Protein AF-A0A7X5Y848-F1 (afdb_monomer_lite)

pLDDT: mean 82.8, std 18.91, range [25.3, 98.88]

Foldseek 3Di:
DDDDDDDPDDDDDDDVVVVVVVVVVVVVVVVVVLVVVLVVLQVVLVVCVVVVDLAALDDPVVLVVVLVVVCVVDDPDHSVRSNQVVLASSLVSSCVSPNAAEEEEEDPVCVVVRQVVCCSRNPPHHYYYDDDVVVLLVCVVSSRYHYHYQLVPQDPVNVVSLVVVVVVNDPDPDDPPSDPRPDPDDLPQVPPPAALCPQVPFAFPQAADAPDVVQLVVLLLVLLPDAFQADPVLLVVLLVVLLCLLVVQAFEDEEEAQADDLPDDLVQLVLRVVLQVVLQVLLCVLQVHHYQAEYLDLARFFAGDPDQWDDDDPQIEGDCGGQLFFAPDSDNRRRRGDSVSLVSSNVSSNVSSVSCPPPRYWYEYECNHSSSQSSQWDDDSSAIARSSTSEYEHDPVGLDLRHSSLSNQQRHQGAYEYEDEQVDAQVSLVSSCCSRPVPLRRSRYEYEYAYWLVCLLPGVLRNLLSVVVVVRSYHYEYELFNNAWDDDLNQIEGALVRSLSSLLSSLVSCLVSVGRHRYYHFREGQDPDPRYDNDDDPVVNPGDDPDPGHRHHYSVSSSVSSVSNSVSNVPRD

InterPro domains:
  IPR002480 DAHP synthetase, class II [PF01474] (194-350)
  IPR002480 DAHP synthetase, class II [PF01474] (359-561)
  IPR002480 DAHP synthetase, class II [PTHR21337] (359-567)
  IPR002701 Chorismate mutase II, prokaryotic-type [PF01817] (19-97)
  IPR002701 Chorismate mutase II, prokaryotic-type [PS51168] (10-101)
  IPR002701 Chorismate mutase II, prokaryotic-type [SM00830] (20-100)
  IPR013785 Aldolase-type TIM barrel [G3DSA:3.20.20.70] (228-570)
  IPR036263 Chorismate mutase type II superfamily [SSF48600] (16-99)
  IPR036979 Chorismate mutase domain superfamily [G3DSA:1.20.59.10] (10-103)

Secondary structure (DSSP, 8-state):
---------PPPPPPHHHHHHHHHHHHHHHHHHHHHHHHHHHHHHHHHHHTT----S--HHHHHHHHHHHHTT-SSS-HHHHHHHHHHHHHHHHHHHS--EEEEES-GGGHHHHHHHHHHHTTTS-EEE-S-HHHHHHHHHTTSEEEEE-GGG--HHHHHHHHHHHHHH-S----TTS---S------STTTT--TTGGGGS---S----S-HHHHHHHHHHHHHSPPSS-HHHHHHHHHHHHHHHTTSSEEEEEE-SS--TT--HHHHHHHHHHHHHHHHHHHHHHSS-EEEEEE-SS------SSSEESSGGG-EEPP--TTTS-SSSSHHHHS--TTHHHHHHHHHHHHHHHTTT-S-EEEEE---HHHHHHTEEEETTEEEE-S-SEEEE-TTT--TTSHHHHHHTTB-S-EEEEE-TT--HHHHHHHHHHH-TT--TTSEEEEE---TTTHHHHHHHHHHHHHHHT--EEEEE-TTGGGEEEETTEEEEEHHHHHHHHHHHHHHHHHHT--EEEEEEEB-SS---SEESS--GGGTTS----SSSPPB-HHHHHHHHHHHHHHHH---

Radius of gyration: 28.38 Å; chains: 1; bounding box: 93×56×90 Å

Organism: NCBI:txid298708

Sequence (573 aa):
MNPKSQNIISPIPPVLDVLRKDIDWIDDQILDLLEQRYAVVKKVAWAKHRDAEQVLAVRPAREAAILERLSARAIHVPEADVAHIWRSILSLSAHHQRAYRVLVSGPATARAALLSLASARYSGVPVEWLDDQGKALEAAERGEAVLLVAADQASDGLRQGLELIAQHATGCVEHPWALELGRLGSDDHARDGWSPGSWQGKVHQQLPAYPEPRLAREAVQHLADSSGIVPLEEVAGLQALVADAQGGRAVVLQAGDCAERMDAAAQDVHAMVALVDRLGADLEERLGLPAIRIGRLGGQYAKPRSQAAEGEGTARMPAYRGDAVNSRSACPHGRTPDPSRLLTARDQSERVRGWLAGRSIHTSHEALLLDYEAALTRTSKGRSWATSAHSLWLGERTRDVAGAHVEYLRGIANPIGIKCGPTLEAEQLTALLDRLDPDATPGRITLVSRLGAGQVEQRLPSLMAAVRASGRPVLWVCDPMHGNNRSANGTKLRLVPEIIAETEAFVRIAHRSGVVAGGLHLEVTPQPVLECVERLDEATADRPFESLCDPRLNAEQALRVVAAYAAAVECRP

Structure (mmCIF, N/CA/C/O backbone):
data_AF-A0A7X5Y848-F1
#
_entry.id   AF-A0A7X5Y848-F1
#
loop_
_atom_site.group_PDB
_atom_site.id
_atom_site.type_symbol
_atom_site.label_atom_id
_atom_site.label_alt_id
_atom_site.label_comp_id
_atom_site.label_asym_id
_atom_site.label_entity_id
_atom_site.label_seq_id
_atom_site.pdbx_PDB_ins_code
_atom_site.Cartn_x
_atom_site.Cartn_y
_atom_site.Cartn_z
_atom_site.occupancy
_atom_site.B_iso_or_equiv
_atom_site.auth_seq_id
_atom_site.auth_comp_id
_atom_site.auth_asym_id
_atom_site.auth_atom_id
_atom_site.pdbx_PDB_model_num
ATOM 1 N N . MET A 1 1 ? 66.075 -3.151 2.646 1.00 39.25 1 MET A N 1
ATOM 2 C CA . MET A 1 1 ? 65.923 -4.321 3.545 1.00 39.25 1 MET A CA 1
ATOM 3 C C . MET A 1 1 ? 65.882 -3.748 4.954 1.00 39.25 1 MET A C 1
ATOM 5 O O . MET A 1 1 ? 66.869 -3.157 5.345 1.00 39.25 1 MET A O 1
ATOM 9 N N . ASN A 1 2 ? 64.759 -3.652 5.663 1.00 41.03 2 ASN A N 1
ATOM 10 C CA . ASN A 1 2 ? 63.870 -4.714 6.139 1.00 41.03 2 ASN A CA 1
ATOM 11 C C . ASN A 1 2 ? 62.528 -4.076 6.587 1.00 41.03 2 ASN A C 1
ATOM 13 O O . ASN A 1 2 ? 62.576 -3.032 7.237 1.00 41.03 2 ASN A O 1
ATOM 17 N N . PRO A 1 3 ? 61.360 -4.662 6.260 1.00 42.69 3 PRO A N 1
ATOM 18 C CA . PRO A 1 3 ? 60.390 -4.889 7.334 1.00 42.69 3 PRO A CA 1
ATOM 19 C C . PRO A 1 3 ? 59.600 -6.197 7.146 1.00 42.69 3 PRO A C 1
ATOM 21 O O . PRO A 1 3 ? 58.837 -6.360 6.197 1.00 42.69 3 PRO A O 1
ATOM 24 N N . LYS A 1 4 ? 59.745 -7.121 8.092 1.00 42.62 4 LYS A N 1
ATOM 25 C CA . LYS A 1 4 ? 58.813 -8.216 8.412 1.00 42.62 4 LYS A CA 1
ATOM 26 C C . LYS A 1 4 ? 58.949 -8.400 9.929 1.00 42.62 4 LYS A C 1
ATOM 28 O O . LYS A 1 4 ? 60.067 -8.355 10.422 1.00 42.62 4 LYS A O 1
ATOM 33 N N . SER A 1 5 ? 57.928 -8.543 10.760 1.00 39.66 5 SER A N 1
ATOM 34 C CA . SER A 1 5 ? 56.546 -8.972 10.566 1.00 39.66 5 SER A CA 1
ATOM 35 C C . SER A 1 5 ? 55.840 -8.758 11.911 1.00 39.66 5 SER A C 1
ATOM 37 O O . SER A 1 5 ? 56.253 -9.355 12.904 1.00 39.66 5 SER A O 1
ATOM 39 N N . GLN A 1 6 ? 54.798 -7.930 11.963 1.00 41.97 6 GLN A N 1
ATOM 40 C CA . GLN A 1 6 ? 53.841 -7.946 13.071 1.00 41.97 6 GLN A CA 1
ATOM 41 C C . GLN A 1 6 ? 52.682 -8.856 12.661 1.00 41.97 6 GLN A C 1
ATOM 43 O O . GLN A 1 6 ? 51.926 -8.536 11.747 1.00 41.97 6 GLN A O 1
ATOM 48 N N . ASN A 1 7 ? 52.586 -10.015 13.313 1.00 39.19 7 ASN A N 1
ATOM 49 C CA . ASN A 1 7 ? 51.406 -10.870 13.264 1.00 39.19 7 ASN A CA 1
ATOM 50 C C . ASN A 1 7 ? 50.265 -10.155 13.992 1.00 39.19 7 ASN A C 1
ATOM 52 O O . ASN A 1 7 ? 50.216 -10.152 15.220 1.00 39.19 7 ASN A O 1
ATOM 56 N N . ILE A 1 8 ? 49.347 -9.565 13.232 1.00 43.41 8 ILE A N 1
ATOM 57 C CA . ILE A 1 8 ? 48.015 -9.224 13.724 1.00 43.41 8 ILE A CA 1
ATOM 58 C C . ILE A 1 8 ? 47.176 -10.488 13.547 1.00 43.41 8 ILE A C 1
ATOM 60 O O . ILE A 1 8 ? 46.769 -10.829 12.437 1.00 43.41 8 ILE A O 1
ATOM 64 N N . ILE A 1 9 ? 46.977 -11.225 14.638 1.00 42.38 9 ILE A N 1
ATOM 65 C CA . ILE A 1 9 ? 46.001 -12.312 14.690 1.00 42.38 9 ILE A CA 1
ATOM 66 C C . ILE A 1 9 ? 44.617 -11.657 14.613 1.00 42.38 9 ILE A C 1
ATOM 68 O O . ILE A 1 9 ? 44.206 -10.938 15.520 1.00 42.38 9 ILE A O 1
ATOM 72 N N . SER A 1 10 ? 43.933 -11.867 13.491 1.00 40.50 10 SER A N 1
ATOM 73 C CA . SER A 1 10 ? 42.512 -11.554 13.313 1.00 40.50 10 SER A CA 1
ATOM 74 C C . SER A 1 10 ? 41.675 -12.461 14.236 1.00 40.50 10 SER A C 1
ATOM 76 O O . SER A 1 10 ? 42.039 -13.632 14.384 1.00 40.50 10 SER A O 1
ATOM 78 N N . PRO A 1 11 ? 40.592 -11.984 14.881 1.00 56.72 11 PRO A N 1
ATOM 79 C CA . PRO A 1 11 ? 39.788 -12.833 15.748 1.00 56.72 11 PRO A CA 1
ATOM 80 C C . PRO A 1 11 ? 39.041 -13.855 14.887 1.00 56.72 11 PRO A C 1
ATOM 82 O O . PRO A 1 11 ? 38.298 -13.503 13.973 1.00 56.72 11 PRO A O 1
ATOM 85 N N . ILE A 1 12 ? 39.263 -15.135 15.174 1.00 56.28 12 ILE A N 1
ATOM 86 C CA . ILE A 1 12 ? 38.477 -16.236 14.618 1.00 56.28 12 ILE A CA 1
ATOM 87 C C . ILE A 1 12 ? 37.012 -15.990 15.034 1.00 56.28 12 ILE A C 1
ATOM 89 O O . ILE A 1 12 ? 36.770 -15.822 16.232 1.00 56.28 12 ILE A O 1
ATOM 93 N N . PRO A 1 13 ? 36.038 -15.929 14.105 1.00 55.66 13 PRO A N 1
ATOM 94 C CA . PRO A 1 13 ? 34.630 -15.813 14.477 1.00 55.66 13 PRO A CA 1
ATOM 95 C C . PRO A 1 13 ? 34.239 -17.017 15.347 1.00 55.66 13 PRO A C 1
ATOM 97 O O . PRO A 1 13 ? 34.694 -18.130 15.062 1.00 55.66 13 PRO A O 1
ATOM 100 N N . PRO A 1 14 ? 33.444 -16.831 16.417 1.00 59.22 14 PRO A N 1
ATOM 101 C CA . PRO A 1 14 ? 33.133 -17.918 17.330 1.00 59.22 14 PRO A CA 1
ATOM 102 C C . PRO A 1 14 ? 32.442 -19.040 16.554 1.00 59.22 14 PRO A C 1
ATOM 104 O O . PRO A 1 14 ? 31.469 -18.823 15.832 1.00 59.22 14 PRO A O 1
ATOM 107 N N . VAL A 1 15 ? 32.986 -20.249 16.682 1.00 75.75 15 VAL A N 1
ATOM 108 C CA . VAL A 1 15 ? 32.351 -21.471 16.185 1.00 75.75 15 VAL A CA 1
ATOM 109 C C . VAL A 1 15 ? 30.963 -21.540 16.820 1.00 75.75 15 VAL A C 1
ATOM 111 O O . VAL A 1 15 ? 30.836 -21.274 18.011 1.00 75.75 15 VAL A O 1
ATOM 114 N N . LEU A 1 16 ? 29.929 -21.875 16.045 1.00 72.56 16 LEU A N 1
ATOM 115 C CA . LEU A 1 16 ? 28.522 -21.922 16.475 1.00 72.56 16 LEU A CA 1
ATOM 116 C C . LEU A 1 16 ? 28.311 -22.596 17.848 1.00 72.56 16 LEU A C 1
ATOM 118 O O . LEU A 1 16 ? 27.456 -22.180 18.624 1.00 72.56 16 LEU A O 1
ATOM 122 N N . ASP A 1 17 ? 29.122 -23.603 18.166 1.00 76.00 17 ASP A N 1
ATOM 123 C CA . ASP A 1 17 ? 29.077 -24.329 19.437 1.00 76.00 17 ASP A CA 1
ATOM 124 C C . ASP A 1 17 ? 29.508 -23.494 20.654 1.00 76.00 17 ASP A C 1
ATOM 126 O O . ASP A 1 17 ? 29.076 -23.775 21.767 1.00 76.00 17 ASP A O 1
ATOM 130 N N . VAL A 1 18 ? 30.338 -22.463 20.470 1.00 78.62 18 VAL A N 1
ATOM 131 C CA . VAL A 1 18 ? 30.698 -21.502 21.526 1.00 78.62 18 VAL A CA 1
ATOM 132 C C . VAL A 1 18 ? 29.504 -20.607 21.841 1.00 78.62 18 VAL A C 1
ATOM 134 O O . VAL A 1 18 ? 29.126 -20.496 22.998 1.00 78.62 18 VAL A O 1
ATOM 137 N N . LEU A 1 19 ? 28.844 -20.063 20.814 1.00 81.44 19 LEU A N 1
ATOM 138 C CA . LEU A 1 19 ? 27.656 -19.222 20.998 1.00 81.44 19 LEU A CA 1
ATOM 139 C C . LEU A 1 19 ? 26.497 -19.990 21.645 1.00 81.44 19 LEU A C 1
ATOM 141 O O . LEU A 1 19 ? 25.755 -19.428 22.440 1.00 81.44 19 LEU A O 1
ATOM 145 N N . ARG A 1 20 ? 26.350 -21.284 21.336 1.00 84.50 20 ARG A N 1
ATOM 146 C CA . ARG A 1 20 ? 25.363 -22.147 22.002 1.00 84.50 20 ARG A CA 1
ATOM 147 C C . ARG A 1 20 ? 25.664 -22.330 23.487 1.00 84.50 20 ARG A C 1
ATOM 149 O O . ARG A 1 20 ? 24.756 -22.199 24.290 1.00 84.50 20 ARG A O 1
ATOM 156 N N . LYS A 1 21 ? 26.930 -22.545 23.851 1.00 84.94 21 LYS A N 1
ATOM 157 C CA . LYS A 1 21 ? 27.337 -22.612 25.264 1.00 84.94 21 LYS A CA 1
ATOM 158 C C . LYS A 1 21 ? 27.128 -21.287 25.994 1.00 84.94 21 LYS A C 1
ATOM 160 O O . LYS A 1 21 ? 26.798 -21.300 27.174 1.00 84.94 21 LYS A O 1
ATOM 165 N N . ASP A 1 22 ? 27.308 -20.163 25.304 1.00 85.62 22 ASP A N 1
ATOM 166 C CA . ASP A 1 22 ? 27.008 -18.848 25.871 1.00 85.62 22 ASP A CA 1
ATOM 167 C C . ASP A 1 22 ? 25.499 -18.685 26.130 1.00 85.62 22 ASP A C 1
ATOM 169 O O . ASP A 1 22 ? 25.125 -18.134 27.162 1.00 85.62 22 ASP A O 1
ATOM 173 N N . ILE A 1 23 ? 24.634 -19.202 25.244 1.00 87.94 23 ILE A N 1
ATOM 174 C CA . ILE A 1 23 ? 23.177 -19.258 25.472 1.00 87.94 23 ILE A CA 1
ATOM 175 C C . ILE A 1 23 ? 22.856 -20.142 26.677 1.00 87.94 23 ILE A C 1
ATOM 177 O O . ILE A 1 23 ? 22.166 -19.673 27.574 1.00 87.94 23 ILE A O 1
ATOM 181 N N . ASP A 1 24 ? 23.409 -21.357 26.746 1.00 87.88 24 ASP A N 1
ATOM 182 C CA . ASP A 1 24 ? 23.180 -22.271 27.874 1.00 87.88 24 ASP A CA 1
ATOM 183 C C . ASP A 1 24 ? 23.544 -21.596 29.216 1.00 87.88 24 ASP A C 1
ATOM 185 O O . ASP A 1 24 ? 22.794 -21.654 30.189 1.00 87.88 24 ASP A O 1
ATOM 189 N N . TRP A 1 25 ? 24.666 -20.868 29.258 1.00 92.50 25 TRP A N 1
ATOM 190 C CA . TRP A 1 25 ? 25.095 -20.113 30.441 1.00 92.50 25 TRP A CA 1
ATOM 191 C C . TRP A 1 25 ? 24.187 -18.913 30.778 1.00 92.50 25 TRP A C 1
ATOM 193 O O . TRP A 1 25 ? 24.038 -18.537 31.947 1.00 92.50 25 TRP A O 1
ATOM 203 N N . ILE A 1 26 ? 23.589 -18.266 29.775 1.00 93.00 26 ILE A N 1
ATOM 204 C CA . ILE A 1 26 ? 22.590 -17.208 29.984 1.00 93.00 26 ILE A CA 1
ATOM 205 C C . ILE A 1 26 ? 21.285 -17.811 30.515 1.00 93.00 26 ILE A C 1
ATOM 207 O O . ILE A 1 26 ? 20.687 -17.235 31.425 1.00 93.00 26 ILE A O 1
ATOM 211 N N . ASP A 1 27 ? 20.870 -18.968 30.006 1.00 90.25 27 ASP A N 1
ATOM 212 C CA . ASP A 1 27 ? 19.665 -19.670 30.450 1.00 90.25 27 ASP A CA 1
ATOM 213 C C . ASP A 1 27 ? 19.769 -20.085 31.925 1.00 90.25 27 ASP A C 1
ATOM 215 O O . ASP A 1 27 ? 18.829 -19.854 32.695 1.00 90.25 27 ASP A O 1
ATOM 219 N N . ASP A 1 28 ? 20.937 -20.572 32.357 1.00 90.94 28 ASP A N 1
ATOM 220 C CA . ASP A 1 28 ? 21.227 -20.844 33.772 1.00 90.94 28 ASP A CA 1
ATOM 221 C C . ASP A 1 28 ? 21.046 -19.584 34.643 1.00 90.94 28 ASP A C 1
ATOM 223 O O . ASP A 1 28 ? 20.401 -19.616 35.694 1.00 90.94 28 ASP A O 1
ATOM 227 N N . GLN A 1 29 ? 21.537 -18.426 34.185 1.00 96.12 29 GLN A N 1
ATOM 228 C CA . GLN A 1 29 ? 21.364 -17.162 34.912 1.00 96.12 29 GLN A CA 1
ATOM 229 C C . GLN A 1 29 ? 19.918 -16.664 34.924 1.00 96.12 29 GLN A C 1
ATOM 231 O O . GLN A 1 29 ? 19.477 -16.068 35.911 1.00 96.12 29 GLN A O 1
ATOM 236 N N . ILE A 1 30 ? 19.167 -16.874 33.841 1.00 94.19 30 ILE A N 1
ATOM 237 C CA . ILE A 1 30 ? 17.738 -16.555 33.799 1.00 94.19 30 ILE A CA 1
ATOM 238 C C . ILE A 1 30 ? 17.008 -17.385 34.857 1.00 94.19 30 ILE A C 1
ATOM 240 O O . ILE A 1 30 ? 16.199 -16.829 35.607 1.00 94.19 30 ILE A O 1
ATOM 244 N N . LEU A 1 31 ? 17.320 -18.679 34.966 1.00 92.62 31 LEU A N 1
ATOM 245 C CA . LEU A 1 31 ? 16.748 -19.552 35.986 1.00 92.62 31 LEU A CA 1
ATOM 246 C C . LEU A 1 31 ? 17.102 -19.078 37.404 1.00 92.62 31 LEU A C 1
ATOM 248 O O . LEU A 1 31 ? 16.199 -18.930 38.230 1.00 92.62 31 LEU A O 1
ATOM 252 N N . ASP A 1 32 ? 18.364 -18.740 37.672 1.00 91.75 32 ASP A N 1
ATOM 253 C CA . ASP A 1 32 ? 18.796 -18.206 38.971 1.00 91.75 32 ASP A CA 1
ATOM 254 C C . ASP A 1 32 ? 18.056 -16.911 39.349 1.00 91.75 32 ASP A C 1
ATOM 256 O O . ASP A 1 32 ? 17.623 -16.723 40.493 1.00 91.75 32 ASP A O 1
ATOM 260 N N . LEU A 1 33 ? 17.869 -15.999 38.389 1.00 95.38 33 LEU A N 1
ATOM 261 C CA . LEU A 1 33 ? 17.117 -14.759 38.599 1.00 95.38 33 LEU A CA 1
ATOM 262 C C . LEU A 1 33 ? 15.631 -15.029 38.856 1.00 95.38 33 LEU A C 1
ATOM 264 O O . LEU A 1 33 ? 15.012 -14.347 39.682 1.00 95.38 33 LEU A O 1
ATOM 268 N N . LEU A 1 34 ? 15.047 -16.019 38.177 1.00 93.31 34 LEU A N 1
ATOM 269 C CA . LEU A 1 34 ? 13.678 -16.456 38.432 1.00 93.31 34 LEU A CA 1
ATOM 270 C C . LEU A 1 34 ? 13.547 -17.045 39.841 1.00 93.31 34 LEU A C 1
ATOM 272 O O . LEU A 1 34 ? 12.650 -16.621 40.569 1.00 93.31 34 LEU A O 1
ATOM 276 N N . GLU A 1 35 ? 14.456 -17.921 40.269 1.00 92.56 35 GLU A N 1
ATOM 277 C CA . GLU A 1 35 ? 14.499 -18.480 41.628 1.00 92.56 35 GLU A CA 1
ATOM 278 C C . GLU A 1 35 ? 14.579 -17.376 42.694 1.00 92.56 35 GLU A C 1
ATOM 280 O O . GLU A 1 35 ? 13.760 -17.322 43.622 1.00 92.56 35 GLU A O 1
ATOM 285 N N . GLN A 1 36 ? 15.487 -16.407 42.523 1.00 93.75 36 GLN A N 1
ATOM 286 C CA . GLN A 1 36 ? 15.590 -15.244 43.414 1.00 93.75 36 GLN A CA 1
ATOM 287 C C . GLN A 1 36 ? 14.284 -14.446 43.464 1.00 93.75 36 GLN A C 1
ATOM 289 O O . GLN A 1 36 ? 13.806 -14.059 44.539 1.00 93.75 36 GLN A O 1
ATOM 294 N N . ARG A 1 37 ? 13.665 -14.217 42.303 1.00 93.94 37 ARG A N 1
ATOM 295 C CA . ARG A 1 37 ? 12.383 -13.522 42.211 1.00 93.94 37 ARG A CA 1
ATOM 296 C C . ARG A 1 37 ? 11.287 -14.304 42.939 1.00 93.94 37 ARG A C 1
ATOM 298 O O . ARG A 1 37 ? 10.528 -13.700 43.698 1.00 93.94 37 ARG A O 1
ATOM 305 N N . TYR A 1 38 ? 11.211 -15.623 42.770 1.00 90.56 38 TYR A N 1
ATOM 306 C CA . TYR A 1 38 ? 10.238 -16.481 43.453 1.00 90.56 38 TYR A CA 1
ATOM 307 C C . TYR A 1 38 ? 10.456 -16.529 44.972 1.00 90.56 38 TYR A C 1
ATOM 309 O O . TYR A 1 38 ? 9.483 -16.541 45.731 1.00 90.56 38 TYR A O 1
ATOM 317 N N . ALA A 1 39 ? 11.699 -16.454 45.451 1.00 88.38 39 ALA A N 1
ATOM 318 C CA . ALA A 1 39 ? 11.987 -16.308 46.877 1.00 88.38 39 ALA A CA 1
ATOM 319 C C . ALA A 1 39 ? 11.405 -15.001 47.455 1.00 88.38 39 ALA A C 1
ATOM 321 O O . ALA A 1 39 ? 10.856 -14.999 48.560 1.00 88.38 39 ALA A O 1
ATOM 322 N N . VAL A 1 40 ? 11.456 -13.893 46.704 1.00 90.56 40 VAL A N 1
ATOM 323 C CA . VAL A 1 40 ? 10.794 -12.630 47.088 1.00 90.56 40 VAL A CA 1
ATOM 324 C C . VAL A 1 40 ? 9.271 -12.762 47.024 1.00 90.56 40 VAL A C 1
ATOM 326 O O . VAL A 1 40 ? 8.581 -12.313 47.937 1.00 90.56 40 VAL A O 1
ATOM 329 N N . VAL A 1 41 ? 8.734 -13.423 45.996 1.00 88.12 41 VAL A N 1
ATOM 330 C CA . VAL A 1 41 ? 7.292 -13.696 45.856 1.00 88.12 41 VAL A CA 1
ATOM 331 C C . VAL A 1 41 ? 6.747 -14.463 47.069 1.00 88.12 41 VAL A C 1
ATOM 333 O O . VAL A 1 41 ? 5.703 -14.083 47.596 1.00 88.12 41 VAL A O 1
ATOM 336 N N . LYS A 1 42 ? 7.476 -15.463 47.584 1.00 83.56 42 LYS A N 1
ATOM 337 C CA . LYS A 1 42 ? 7.113 -16.192 48.817 1.00 83.56 42 LYS A CA 1
ATOM 338 C C . LYS A 1 42 ? 7.041 -15.273 50.045 1.00 83.56 42 LYS A C 1
ATOM 340 O O . LYS A 1 42 ? 6.123 -15.396 50.853 1.00 83.56 42 LYS A O 1
ATOM 345 N N . LYS A 1 43 ? 7.961 -14.310 50.172 1.00 85.69 43 LYS A N 1
ATOM 346 C CA . LYS A 1 43 ? 7.929 -13.302 51.252 1.00 85.69 43 LYS A CA 1
ATOM 347 C C . LYS A 1 43 ? 6.725 -12.362 51.120 1.00 85.69 43 LYS A C 1
ATOM 349 O O . LYS A 1 43 ? 6.097 -12.039 52.123 1.00 85.69 43 LYS A O 1
ATOM 354 N N . VAL A 1 44 ? 6.379 -11.958 49.893 1.00 82.81 44 VAL A N 1
ATOM 355 C CA . VAL A 1 44 ? 5.175 -11.152 49.615 1.00 82.81 44 VAL A CA 1
ATOM 356 C C . VAL A 1 44 ? 3.905 -11.919 49.988 1.00 82.81 44 VAL A C 1
ATOM 358 O O . VAL A 1 44 ? 3.014 -11.339 50.601 1.00 82.81 44 VAL A O 1
ATOM 361 N N . ALA A 1 45 ? 3.833 -13.211 49.656 1.00 78.94 45 ALA A N 1
ATOM 362 C CA . ALA A 1 45 ? 2.722 -14.078 50.042 1.00 78.94 45 ALA A CA 1
ATOM 363 C C . ALA A 1 45 ? 2.548 -14.105 51.569 1.00 78.94 45 ALA A C 1
ATOM 365 O O . ALA A 1 45 ? 1.466 -13.821 52.078 1.00 78.94 45 ALA A O 1
ATOM 366 N N . TRP A 1 46 ? 3.640 -14.349 52.302 1.00 78.12 46 TRP A N 1
ATOM 367 C CA . TRP A 1 46 ? 3.642 -14.356 53.767 1.00 78.12 46 TRP A CA 1
ATOM 368 C C . TRP A 1 46 ? 3.163 -13.028 54.374 1.00 78.12 46 TRP A C 1
ATOM 370 O O . TRP A 1 46 ? 2.338 -13.039 55.286 1.00 78.12 46 TRP A O 1
ATOM 380 N N . ALA A 1 47 ? 3.625 -11.888 53.848 1.00 78.06 47 ALA A N 1
ATOM 381 C CA . ALA A 1 47 ? 3.207 -10.567 54.324 1.00 78.06 47 ALA A CA 1
ATOM 382 C C . ALA A 1 47 ? 1.703 -10.322 54.104 1.00 78.06 47 ALA A C 1
ATOM 384 O O . ALA A 1 47 ? 1.000 -9.932 55.031 1.00 78.06 47 ALA A O 1
ATOM 385 N N . LYS A 1 48 ? 1.183 -10.645 52.911 1.00 70.38 48 LYS A N 1
ATOM 386 C CA . LYS A 1 48 ? -0.249 -10.509 52.593 1.00 70.38 48 LYS A CA 1
ATOM 387 C C . LYS A 1 48 ? -1.146 -11.361 53.495 1.00 70.38 48 LYS A C 1
ATOM 389 O O . LYS A 1 48 ? -2.230 -10.924 53.862 1.00 70.38 48 LYS A O 1
ATOM 394 N N . HIS A 1 49 ? -0.709 -12.569 53.857 1.00 69.88 49 HIS A N 1
ATOM 395 C CA . HIS A 1 49 ? -1.466 -13.436 54.765 1.00 69.88 49 HIS A CA 1
ATOM 396 C C . HIS A 1 49 ? -1.529 -12.900 56.199 1.00 69.88 49 HIS A C 1
ATOM 398 O O . HIS A 1 49 ? -2.516 -13.137 56.891 1.00 69.88 49 HIS A O 1
ATOM 404 N N . ARG A 1 50 ? -0.490 -12.191 56.646 1.00 66.19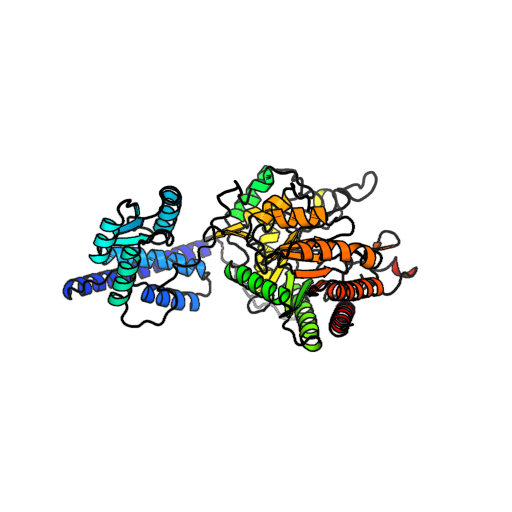 50 ARG A N 1
ATOM 405 C CA . ARG A 1 50 ? -0.389 -11.660 58.008 1.00 66.19 50 ARG A CA 1
ATOM 406 C C . ARG A 1 50 ? -1.303 -10.456 58.248 1.00 66.19 50 ARG A C 1
ATOM 408 O O . ARG A 1 50 ? -1.863 -10.350 59.334 1.00 66.19 50 ARG A O 1
ATOM 415 N N . ASP A 1 51 ? -1.469 -9.592 57.251 1.00 59.97 51 ASP A N 1
ATOM 416 C CA . ASP A 1 51 ? -2.189 -8.319 57.407 1.00 59.97 51 ASP A CA 1
ATOM 417 C C . ASP A 1 51 ? -3.700 -8.421 57.109 1.00 59.97 51 ASP A C 1
ATOM 419 O O . ASP A 1 51 ? -4.402 -7.415 57.134 1.00 59.97 51 ASP A O 1
ATOM 423 N N . ALA A 1 52 ? -4.218 -9.631 56.845 1.00 54.75 52 ALA A N 1
ATOM 424 C CA . ALA A 1 52 ? -5.633 -9.917 56.554 1.00 54.75 52 ALA A CA 1
ATOM 425 C C . ALA A 1 52 ? -6.272 -9.034 55.457 1.00 54.75 52 ALA A C 1
ATOM 427 O O . ALA A 1 52 ? -7.496 -8.953 55.349 1.00 54.75 52 ALA A O 1
ATOM 428 N N . GLU A 1 53 ? -5.459 -8.403 54.606 1.00 53.81 53 GLU A N 1
ATOM 429 C CA . GLU A 1 53 ? -5.932 -7.608 53.480 1.00 53.81 53 GLU A CA 1
ATOM 430 C C . GLU A 1 53 ? -6.645 -8.514 52.459 1.00 53.81 53 GLU A C 1
ATOM 432 O O . GLU A 1 53 ? -6.036 -9.393 51.839 1.00 53.81 53 GLU A O 1
ATOM 437 N N . GLN A 1 54 ? -7.944 -8.279 52.237 1.00 51.53 54 GLN A N 1
ATOM 438 C CA . GLN A 1 54 ? -8.723 -8.863 51.134 1.00 51.53 54 GLN A CA 1
ATOM 439 C C . GLN A 1 54 ? -8.344 -8.213 49.791 1.00 51.53 54 GLN A C 1
ATOM 441 O O . GLN A 1 54 ? -9.175 -7.651 49.087 1.00 51.53 54 GLN A O 1
ATOM 446 N N . VAL A 1 55 ? -7.062 -8.253 49.430 1.00 55.50 55 VAL A N 1
ATOM 447 C CA . VAL A 1 55 ? -6.564 -7.656 48.188 1.00 55.50 55 VAL A CA 1
ATOM 448 C C . VAL A 1 55 ? -6.253 -8.765 47.189 1.00 55.50 55 VAL A C 1
ATOM 450 O O . VAL A 1 55 ? -5.474 -9.679 47.476 1.00 55.50 55 VAL A O 1
ATOM 453 N N . LEU A 1 56 ? -6.851 -8.672 45.997 1.00 55.28 56 LEU A N 1
ATOM 454 C CA . LEU A 1 56 ? -6.585 -9.558 44.861 1.00 55.28 56 LEU A CA 1
ATOM 455 C C . LEU A 1 56 ? -5.070 -9.738 44.640 1.00 55.28 56 LEU A C 1
ATOM 457 O O . LEU A 1 56 ? -4.270 -8.799 44.739 1.00 55.28 56 LEU A O 1
ATOM 461 N N . ALA A 1 57 ? -4.653 -10.970 44.331 1.00 61.44 57 ALA A N 1
ATOM 462 C CA . ALA A 1 57 ? -3.249 -11.275 44.053 1.00 61.44 57 ALA A CA 1
ATOM 463 C C . ALA A 1 57 ? -2.735 -10.524 42.811 1.00 61.44 57 ALA A C 1
ATOM 465 O O . ALA A 1 57 ? -1.571 -10.112 42.772 1.00 61.44 57 ALA A O 1
ATOM 466 N N . VAL A 1 58 ? -3.624 -10.310 41.837 1.00 64.06 58 VAL A N 1
ATOM 467 C CA . VAL A 1 58 ? -3.382 -9.569 40.598 1.00 64.06 58 VAL A CA 1
ATOM 468 C C . VAL A 1 58 ? -3.582 -8.072 40.842 1.00 64.06 58 VAL A C 1
ATOM 470 O O . VAL A 1 58 ? -4.585 -7.654 41.411 1.00 64.06 58 VAL A O 1
ATOM 473 N N . ARG A 1 59 ? -2.623 -7.254 40.395 1.00 70.06 59 ARG A N 1
ATOM 474 C CA . ARG A 1 59 ? -2.683 -5.785 40.469 1.00 70.06 59 ARG A CA 1
ATOM 475 C C . ARG A 1 59 ? -2.450 -5.200 39.071 1.00 70.06 59 ARG A C 1
ATOM 477 O O . ARG A 1 59 ? -1.291 -4.943 38.736 1.00 70.06 59 ARG A O 1
ATOM 484 N N . PRO A 1 60 ? -3.509 -4.991 38.265 1.00 62.50 60 PRO A N 1
ATOM 485 C CA . PRO A 1 60 ? -3.381 -4.615 36.854 1.00 62.50 60 PRO A CA 1
ATOM 486 C C . PRO A 1 60 ? -2.544 -3.351 36.617 1.00 62.50 60 PRO A C 1
ATOM 488 O O . PRO A 1 60 ? -1.655 -3.358 35.774 1.00 62.50 60 PRO A O 1
ATOM 491 N N . ALA A 1 61 ? -2.735 -2.303 37.426 1.00 57.22 61 ALA A N 1
ATOM 492 C CA . ALA A 1 61 ? -1.955 -1.064 37.320 1.00 57.22 61 ALA A CA 1
ATOM 493 C C . ALA A 1 61 ? -0.454 -1.270 37.606 1.00 57.22 61 ALA A C 1
ATOM 495 O O . ALA A 1 61 ? 0.410 -0.680 36.963 1.00 57.22 61 ALA A O 1
ATOM 496 N N . ARG A 1 62 ? -0.120 -2.156 38.552 1.00 70.75 62 ARG A N 1
ATOM 497 C CA . ARG A 1 62 ? 1.278 -2.493 38.854 1.00 70.75 62 ARG A CA 1
ATOM 498 C C . ARG A 1 62 ? 1.899 -3.339 37.748 1.00 70.75 62 ARG A C 1
ATOM 500 O O . ARG A 1 62 ? 3.073 -3.165 37.447 1.00 70.75 62 ARG A O 1
ATOM 507 N N . GLU A 1 63 ? 1.138 -4.269 37.181 1.00 72.88 63 GLU A N 1
ATOM 508 C CA . GLU A 1 63 ? 1.571 -5.059 36.029 1.00 72.88 63 GLU A CA 1
ATOM 509 C C . GLU A 1 63 ? 1.865 -4.156 34.827 1.00 72.88 63 GLU A C 1
ATOM 511 O O . GLU A 1 63 ? 2.960 -4.237 34.280 1.00 72.88 63 GLU A O 1
ATOM 516 N N . ALA A 1 64 ? 0.953 -3.240 34.500 1.00 64.75 64 ALA A N 1
ATOM 517 C CA . ALA A 1 64 ? 1.134 -2.202 33.489 1.00 64.75 64 ALA A CA 1
ATOM 518 C C . ALA A 1 64 ? 2.457 -1.433 33.653 1.00 64.75 64 ALA A C 1
ATOM 520 O O . ALA A 1 64 ? 3.299 -1.461 32.758 1.00 64.75 64 ALA A O 1
ATOM 521 N N . ALA A 1 65 ? 2.683 -0.844 34.831 1.00 71.00 65 ALA A N 1
ATOM 522 C CA . ALA A 1 65 ? 3.897 -0.079 35.118 1.00 71.00 65 ALA A CA 1
ATOM 523 C C . ALA A 1 65 ? 5.181 -0.932 35.057 1.00 71.00 65 ALA A C 1
ATOM 525 O O . ALA A 1 65 ? 6.257 -0.447 34.705 1.00 71.00 65 ALA A O 1
ATOM 526 N N . ILE A 1 66 ? 5.099 -2.220 35.417 1.00 77.88 66 ILE A N 1
ATOM 527 C CA . ILE A 1 66 ? 6.231 -3.146 35.292 1.00 77.88 66 ILE A CA 1
ATOM 528 C C . ILE A 1 66 ? 6.564 -3.381 33.820 1.00 77.88 66 ILE A C 1
ATOM 530 O O . ILE A 1 66 ? 7.746 -3.337 33.483 1.00 77.88 66 ILE A O 1
ATOM 534 N N . LEU A 1 67 ? 5.557 -3.635 32.981 1.00 78.31 67 LEU A N 1
ATOM 535 C CA . LEU A 1 67 ? 5.747 -3.900 31.557 1.00 78.31 67 LEU A CA 1
ATOM 536 C C . LEU A 1 67 ? 6.326 -2.676 30.849 1.00 78.31 67 LEU A C 1
ATOM 538 O O . LEU A 1 67 ? 7.378 -2.802 30.238 1.00 78.31 67 LEU A O 1
ATOM 542 N N . GLU A 1 68 ? 5.741 -1.494 31.042 1.00 73.81 68 GLU A N 1
ATOM 543 C CA . GLU A 1 68 ? 6.238 -0.236 30.467 1.00 73.81 68 GLU A CA 1
ATOM 544 C C . GLU A 1 68 ? 7.718 0.008 30.811 1.00 73.81 68 GLU A C 1
ATOM 546 O O . GLU A 1 68 ? 8.560 0.216 29.936 1.00 73.81 68 GLU A O 1
ATOM 551 N N . ARG A 1 69 ? 8.077 -0.121 32.096 1.00 92.38 69 ARG A N 1
ATOM 552 C CA . ARG A 1 69 ? 9.459 0.057 32.564 1.00 92.38 69 ARG A CA 1
ATOM 553 C C . ARG A 1 69 ? 10.431 -0.963 31.962 1.00 92.38 69 ARG A C 1
ATOM 555 O O . ARG A 1 69 ? 11.611 -0.655 31.803 1.00 92.38 69 ARG A O 1
ATOM 562 N N . LEU A 1 70 ? 9.995 -2.201 31.738 1.00 87.38 70 LEU A N 1
ATOM 563 C CA . LEU A 1 70 ? 10.857 -3.260 31.208 1.00 87.38 70 LEU A CA 1
ATOM 564 C C . LEU A 1 70 ? 11.012 -3.153 29.695 1.00 87.38 70 LEU A C 1
ATOM 566 O O . LEU A 1 70 ? 12.137 -3.279 29.219 1.00 87.38 70 LEU A O 1
ATOM 570 N N . SER A 1 71 ? 9.931 -2.846 28.977 1.00 81.69 71 SER A N 1
ATOM 571 C CA . SER A 1 71 ? 9.955 -2.559 27.543 1.00 81.69 71 SER A CA 1
ATOM 572 C C . SER A 1 71 ? 10.915 -1.414 27.240 1.00 81.69 71 SER A C 1
ATOM 574 O O . SER A 1 71 ? 11.810 -1.569 26.417 1.00 81.69 71 SER A O 1
ATOM 576 N N . ALA A 1 72 ? 10.844 -0.320 28.008 1.00 79.69 72 ALA A N 1
ATOM 577 C CA . ALA A 1 72 ? 11.742 0.827 27.857 1.00 79.69 72 ALA A CA 1
ATOM 578 C C . ALA A 1 72 ? 13.234 0.510 28.104 1.00 79.69 72 ALA A C 1
ATOM 580 O O . ALA A 1 72 ? 14.104 1.292 27.726 1.00 79.69 72 ALA A O 1
ATOM 581 N N . ARG A 1 73 ? 13.554 -0.610 28.770 1.00 87.94 73 ARG A N 1
ATOM 582 C CA . ARG A 1 73 ? 14.934 -1.040 29.062 1.00 87.94 73 ARG A CA 1
ATOM 583 C C . ARG A 1 73 ? 15.449 -2.122 28.117 1.00 87.94 73 ARG A C 1
ATOM 585 O O . ARG A 1 73 ? 16.646 -2.408 28.151 1.00 87.94 73 ARG A O 1
ATOM 592 N N . ALA A 1 74 ? 14.577 -2.773 27.355 1.00 86.69 74 ALA A N 1
ATOM 593 C CA . ALA A 1 74 ? 14.964 -3.869 26.485 1.00 86.69 74 ALA A CA 1
ATOM 594 C C . ALA A 1 74 ? 15.725 -3.335 25.263 1.00 86.69 74 ALA A C 1
ATOM 596 O O . ALA A 1 74 ? 15.295 -2.388 24.617 1.00 86.69 74 ALA A O 1
ATOM 597 N N . ILE A 1 75 ? 16.882 -3.936 24.968 1.00 85.44 75 ILE A N 1
ATOM 598 C CA . ILE A 1 75 ? 17.751 -3.523 23.850 1.00 85.44 75 ILE A CA 1
ATOM 599 C C . ILE A 1 75 ? 17.689 -4.543 22.708 1.00 85.44 75 ILE A C 1
ATOM 601 O O . ILE A 1 75 ? 17.622 -4.171 21.542 1.00 85.44 75 ILE A O 1
ATOM 605 N N . HIS A 1 76 ? 17.707 -5.835 23.047 1.00 83.50 76 HIS A N 1
ATOM 606 C CA . HIS A 1 76 ? 17.761 -6.935 22.076 1.00 83.50 76 HIS A CA 1
ATOM 607 C C . HIS A 1 76 ? 16.485 -7.785 22.035 1.00 83.50 76 HIS A C 1
ATOM 609 O O . HIS A 1 76 ? 16.379 -8.670 21.193 1.00 83.50 76 HIS A O 1
ATOM 615 N N . VAL A 1 77 ? 15.531 -7.533 22.937 1.00 78.56 77 VAL A N 1
ATOM 616 C CA . VAL A 1 77 ? 14.271 -8.282 23.038 1.00 78.56 77 VAL A CA 1
ATOM 617 C C . VAL A 1 77 ? 13.130 -7.372 22.577 1.00 78.56 77 VAL A C 1
ATOM 619 O O . VAL A 1 77 ? 12.996 -6.282 23.139 1.00 78.56 77 VAL A O 1
ATOM 622 N N . PRO A 1 78 ? 12.315 -7.776 21.588 1.00 75.50 78 PRO A N 1
ATOM 623 C CA . PRO A 1 78 ? 11.154 -7.007 21.150 1.00 75.50 78 PRO A CA 1
ATOM 624 C C . PRO A 1 78 ? 10.169 -6.723 22.290 1.00 75.50 78 PRO A C 1
ATOM 626 O O . PRO A 1 78 ? 9.944 -7.563 23.160 1.00 75.50 78 PRO A O 1
ATOM 629 N N . GLU A 1 79 ? 9.519 -5.559 22.264 1.00 66.00 79 GLU A N 1
ATOM 630 C CA . GLU A 1 79 ? 8.557 -5.149 23.297 1.00 66.00 79 GLU A CA 1
ATOM 631 C C . GLU A 1 79 ? 7.401 -6.154 23.479 1.00 66.00 79 GLU A C 1
ATOM 633 O O . GLU A 1 79 ? 6.990 -6.440 24.607 1.00 66.00 79 GLU A O 1
ATOM 638 N N . ALA A 1 80 ? 6.910 -6.751 22.390 1.00 63.53 80 ALA A N 1
ATOM 639 C CA . ALA A 1 80 ? 5.871 -7.778 22.450 1.00 63.53 80 ALA A CA 1
ATOM 640 C C . ALA A 1 80 ? 6.332 -9.037 23.210 1.00 63.53 80 ALA A C 1
ATOM 642 O O . ALA A 1 80 ? 5.565 -9.598 24.000 1.00 63.53 80 ALA A O 1
ATOM 643 N N . ASP A 1 81 ? 7.593 -9.433 23.035 1.00 68.62 81 ASP A N 1
ATOM 644 C CA . ASP A 1 81 ? 8.184 -10.588 23.713 1.00 68.62 81 ASP A CA 1
ATOM 645 C C . ASP A 1 81 ? 8.445 -10.278 25.187 1.00 68.62 81 ASP A C 1
ATOM 647 O O . ASP A 1 81 ? 8.151 -11.104 26.053 1.00 68.62 81 ASP A O 1
ATOM 651 N N . VAL A 1 82 ? 8.877 -9.049 25.504 1.00 75.69 82 VAL A N 1
ATOM 652 C CA . VAL A 1 82 ? 8.933 -8.557 26.890 1.00 75.69 82 VAL A CA 1
ATOM 653 C C . VAL A 1 82 ? 7.548 -8.658 27.533 1.00 75.69 82 VAL A C 1
ATOM 655 O O . VAL A 1 82 ? 7.401 -9.200 28.629 1.00 75.69 82 VAL A O 1
ATOM 658 N N . ALA A 1 83 ? 6.497 -8.216 26.847 1.00 71.00 83 ALA A N 1
ATOM 659 C CA . ALA A 1 83 ? 5.145 -8.316 27.375 1.00 71.00 83 ALA A CA 1
ATOM 660 C C . ALA A 1 83 ? 4.702 -9.775 27.580 1.00 71.00 83 ALA A C 1
ATOM 662 O O . ALA A 1 83 ? 4.108 -10.088 28.612 1.00 71.00 83 ALA A O 1
ATOM 663 N N . HIS A 1 84 ? 4.990 -10.681 26.644 1.00 73.75 84 HIS A N 1
ATOM 664 C CA . HIS A 1 84 ? 4.588 -12.086 26.738 1.00 73.75 84 HIS A CA 1
ATOM 665 C C . HIS A 1 84 ? 5.326 -12.844 27.853 1.00 73.75 84 HIS A C 1
ATOM 667 O O . HIS A 1 84 ? 4.694 -13.466 28.718 1.00 73.75 84 HIS A O 1
ATOM 673 N N . ILE A 1 85 ? 6.658 -12.739 27.880 1.00 83.25 85 ILE A N 1
ATOM 674 C CA . ILE A 1 85 ? 7.519 -13.390 28.874 1.00 83.25 85 ILE A CA 1
ATOM 675 C C . ILE A 1 85 ? 7.150 -12.891 30.274 1.00 83.25 85 ILE A C 1
ATOM 677 O O . ILE A 1 85 ? 6.883 -13.687 31.181 1.00 83.25 85 ILE A O 1
ATOM 681 N N . TRP A 1 86 ? 7.049 -11.570 30.462 1.00 89.31 86 TRP A N 1
ATOM 682 C CA . TRP A 1 86 ? 6.767 -11.025 31.787 1.00 89.31 86 TRP A CA 1
ATOM 683 C C . TRP A 1 86 ? 5.320 -11.216 32.228 1.00 89.31 86 TRP A C 1
ATOM 685 O O . TRP A 1 86 ? 5.112 -11.412 33.424 1.00 89.31 86 TRP A O 1
ATOM 695 N N . ARG A 1 87 ? 4.327 -11.254 31.329 1.00 81.50 87 ARG A N 1
ATOM 696 C CA . ARG A 1 87 ? 2.949 -11.635 31.702 1.00 81.50 87 ARG A CA 1
ATOM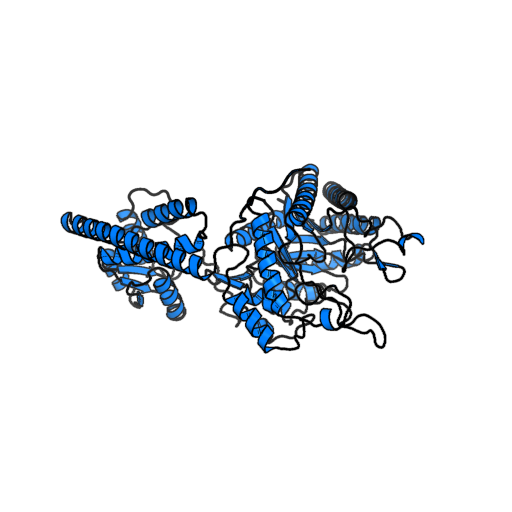 697 C C . ARG A 1 87 ? 2.877 -13.060 32.232 1.00 81.50 87 ARG A C 1
ATOM 699 O O . ARG A 1 87 ? 2.196 -13.286 33.232 1.00 81.50 87 ARG A O 1
ATOM 706 N N . SER A 1 88 ? 3.611 -13.993 31.631 1.00 84.31 88 SER A N 1
ATOM 707 C CA . SER A 1 88 ? 3.685 -15.378 32.112 1.00 84.31 88 SER A CA 1
ATOM 708 C C . SER A 1 88 ? 4.327 -15.447 33.500 1.00 84.31 88 SER A C 1
ATOM 710 O O . SER A 1 88 ? 3.744 -16.001 34.434 1.00 84.31 88 SER A O 1
ATOM 712 N N . ILE A 1 89 ? 5.472 -14.777 33.688 1.00 89.56 89 ILE A N 1
ATOM 713 C CA . ILE A 1 89 ? 6.151 -14.703 34.990 1.00 89.56 89 ILE A CA 1
ATOM 714 C C . ILE A 1 89 ? 5.242 -14.058 36.047 1.00 89.56 89 ILE A C 1
ATOM 716 O O . ILE A 1 89 ? 5.126 -14.567 37.163 1.00 89.56 89 ILE A O 1
ATOM 720 N N . LEU A 1 90 ? 4.598 -12.930 35.730 1.00 85.56 90 LEU A N 1
ATOM 721 C CA . LEU A 1 90 ? 3.731 -12.193 36.652 1.00 85.56 90 LEU A CA 1
ATOM 722 C C . LEU A 1 90 ? 2.490 -13.004 37.035 1.00 85.56 90 LEU A C 1
ATOM 724 O O . LEU A 1 90 ? 2.175 -13.065 38.224 1.00 85.56 90 LEU A O 1
ATOM 728 N N . SER A 1 91 ? 1.848 -13.667 36.071 1.00 80.94 91 SER A N 1
ATOM 729 C CA . SER A 1 91 ? 0.646 -14.481 36.295 1.00 80.94 91 SER A CA 1
ATOM 730 C C . SER A 1 91 ? 0.935 -15.674 37.203 1.00 80.94 91 SER A C 1
ATOM 732 O O . SER A 1 91 ? 0.273 -15.830 38.233 1.00 80.94 91 SER A O 1
ATOM 734 N N . LEU A 1 92 ? 1.986 -16.444 36.899 1.00 84.88 92 LEU A N 1
ATOM 735 C CA . LEU A 1 92 ? 2.426 -17.577 37.721 1.00 84.88 92 LEU A CA 1
ATOM 736 C C . LEU A 1 92 ? 2.846 -17.137 39.128 1.00 84.88 92 LEU A C 1
ATOM 738 O O . LEU A 1 92 ? 2.527 -17.793 40.120 1.00 84.88 92 LEU A O 1
ATOM 742 N N . SER A 1 93 ? 3.505 -15.984 39.237 1.00 88.06 93 SER A N 1
ATOM 743 C CA . SER A 1 93 ? 3.933 -15.435 40.526 1.00 88.06 93 SER A CA 1
ATOM 744 C C . SER A 1 93 ? 2.781 -14.927 41.375 1.00 88.06 93 SER A C 1
ATOM 746 O O . SER A 1 93 ? 2.835 -15.033 42.597 1.00 88.06 93 SER A O 1
ATOM 748 N N . ALA A 1 94 ? 1.755 -14.339 40.759 1.00 79.94 94 ALA A N 1
ATOM 749 C CA . ALA A 1 94 ? 0.531 -13.975 41.459 1.00 79.94 94 ALA A CA 1
ATOM 750 C C . ALA A 1 94 ? -0.179 -15.239 41.962 1.00 79.94 94 ALA A C 1
ATOM 752 O O . ALA A 1 94 ? -0.604 -15.275 43.114 1.00 79.94 94 ALA A O 1
ATOM 753 N N . HIS A 1 95 ? -0.211 -16.297 41.146 1.00 80.25 95 HIS A N 1
ATOM 754 C CA . HIS A 1 95 ? -0.830 -17.572 41.507 1.00 80.25 95 HIS A CA 1
ATOM 755 C C . HIS A 1 95 ? -0.090 -18.271 42.659 1.00 80.25 95 HIS A C 1
ATOM 757 O O . HIS A 1 95 ? -0.719 -18.804 43.566 1.00 80.25 95 HIS A O 1
ATOM 763 N N . HIS A 1 96 ? 1.243 -18.180 42.698 1.00 82.44 96 HIS A N 1
ATOM 764 C CA . HIS A 1 96 ? 2.051 -18.682 43.816 1.00 82.44 96 HIS A CA 1
ATOM 765 C C . HIS A 1 96 ? 1.912 -17.854 45.102 1.00 82.44 96 HIS A C 1
ATOM 767 O O . HIS A 1 96 ? 2.193 -18.368 46.182 1.00 82.44 96 HIS A O 1
ATOM 773 N N . GLN A 1 97 ? 1.506 -16.580 45.019 1.00 79.56 97 GLN A N 1
ATOM 774 C CA . GLN A 1 97 ? 1.212 -15.786 46.221 1.00 79.56 97 GLN A CA 1
ATOM 775 C C . GLN A 1 97 ? -0.095 -16.214 46.867 1.00 79.56 97 GLN A C 1
ATOM 777 O O . GLN A 1 97 ? -0.199 -16.228 48.089 1.00 79.56 97 GLN A O 1
ATOM 782 N N . ARG A 1 98 ? -1.095 -16.505 46.038 1.00 73.88 98 ARG A N 1
ATOM 783 C CA . ARG A 1 98 ? -2.402 -17.000 46.447 1.00 73.88 98 ARG A CA 1
ATOM 784 C C . ARG A 1 98 ? -3.037 -17.654 45.234 1.00 73.88 98 ARG A C 1
ATOM 786 O O . ARG A 1 98 ? -3.207 -16.988 44.213 1.00 73.88 98 ARG A O 1
ATOM 793 N N . ALA A 1 99 ? -3.391 -18.929 45.356 1.00 75.94 99 ALA A N 1
ATOM 794 C CA . ALA A 1 99 ? -4.070 -19.633 44.283 1.00 75.94 99 ALA A CA 1
ATOM 795 C C . ALA A 1 99 ? -5.376 -18.903 43.939 1.00 75.94 99 ALA A C 1
ATOM 797 O O . ALA A 1 99 ? -6.165 -18.560 44.820 1.00 75.94 99 ALA A O 1
ATOM 798 N N . TYR A 1 100 ? -5.571 -18.655 42.652 1.00 76.06 100 TYR A N 1
ATOM 799 C CA . TYR A 1 100 ? -6.791 -18.095 42.088 1.00 76.06 100 TYR A CA 1
ATOM 800 C C . TYR A 1 100 ? -7.074 -18.799 40.768 1.00 76.06 100 TYR A C 1
ATOM 802 O O . TYR A 1 100 ? -6.173 -19.387 40.165 1.00 76.06 100 TYR A O 1
ATOM 810 N N . ARG A 1 101 ? -8.323 -18.721 40.327 1.00 77.44 101 ARG A N 1
ATOM 811 C CA . ARG A 1 101 ? -8.766 -19.201 39.016 1.00 77.44 101 ARG A CA 1
ATOM 812 C C . ARG A 1 101 ? -9.257 -18.045 38.162 1.00 77.44 101 ARG A C 1
ATOM 814 O O . ARG A 1 101 ? -9.624 -16.992 38.683 1.00 77.44 101 ARG A O 1
ATOM 821 N N . VAL A 1 102 ? -9.276 -18.247 36.857 1.00 77.56 102 VAL A N 1
ATOM 822 C CA . VAL A 1 102 ? -9.873 -17.316 35.905 1.00 77.56 102 VAL A CA 1
ATOM 823 C C . VAL A 1 102 ? -11.219 -17.884 35.492 1.00 77.56 102 VAL A C 1
ATOM 825 O O . VAL A 1 102 ? -11.286 -18.963 34.911 1.00 77.56 102 VAL A O 1
ATOM 828 N N . LEU A 1 103 ? -12.287 -17.170 35.820 1.00 77.75 103 LEU A N 1
ATOM 829 C CA . LEU A 1 103 ? -13.637 -17.515 35.403 1.00 77.75 103 LEU A CA 1
ATOM 830 C C . LEU A 1 103 ? -13.969 -16.719 34.152 1.00 77.75 103 LEU A C 1
ATOM 832 O O . LEU A 1 103 ? -13.825 -15.501 34.133 1.00 77.75 103 LEU A O 1
ATOM 836 N N . VAL A 1 104 ? -14.406 -17.410 33.112 1.00 72.31 104 VAL A N 1
ATOM 837 C CA . VAL A 1 104 ? -14.784 -16.817 31.834 1.00 72.31 104 VAL A CA 1
ATOM 838 C C . VAL A 1 104 ? -16.279 -17.001 31.640 1.00 72.31 104 VAL A C 1
ATOM 840 O O . VAL A 1 104 ? -16.790 -18.112 31.763 1.00 72.31 104 VAL A O 1
ATOM 843 N N . SER A 1 105 ? -16.971 -15.916 31.322 1.00 68.75 105 SER A N 1
ATOM 844 C CA . SER A 1 105 ? -18.398 -15.916 31.018 1.00 68.75 105 SER A CA 1
ATOM 845 C C . SER A 1 105 ? -18.674 -15.104 29.754 1.00 68.75 105 SER A C 1
ATOM 847 O O . SER A 1 105 ? -18.061 -14.064 29.506 1.00 68.75 105 SER A O 1
ATOM 849 N N . GLY A 1 106 ? -19.598 -15.581 28.929 1.00 66.06 106 GLY A N 1
ATOM 850 C CA . GLY A 1 106 ? -19.966 -14.943 27.670 1.00 66.06 106 GLY A CA 1
ATOM 851 C C . GLY A 1 106 ? -20.941 -15.804 26.864 1.00 66.06 106 GLY A C 1
ATOM 852 O O . GLY A 1 106 ? -21.478 -16.781 27.385 1.00 66.06 106 GLY A O 1
ATOM 853 N N . PRO A 1 107 ? -21.187 -15.484 25.587 1.00 60.31 107 PRO A N 1
ATOM 854 C CA . PRO A 1 107 ? -22.022 -16.318 24.732 1.00 60.31 107 PRO A CA 1
ATOM 855 C C . PRO A 1 107 ? -21.340 -17.663 24.443 1.00 60.31 107 PRO A C 1
ATOM 857 O O . PRO A 1 107 ? -20.137 -17.724 24.181 1.00 60.31 107 PRO A O 1
ATOM 860 N N . ALA A 1 108 ? -22.116 -18.754 24.437 1.00 69.00 108 ALA A N 1
ATOM 861 C CA . ALA A 1 108 ? -21.602 -20.107 24.190 1.00 69.00 108 ALA A CA 1
ATOM 862 C C . ALA A 1 108 ? -20.842 -20.226 22.853 1.00 69.00 108 ALA A C 1
ATOM 864 O O . ALA A 1 108 ? -19.890 -20.997 22.747 1.00 69.00 108 ALA A O 1
ATOM 865 N N . THR A 1 109 ? -21.215 -19.417 21.857 1.00 56.25 109 THR A N 1
ATOM 866 C CA . THR A 1 109 ? -20.545 -19.310 20.551 1.00 56.25 109 THR A CA 1
ATOM 867 C C . THR A 1 109 ? -19.106 -18.793 20.645 1.00 56.25 109 THR A C 1
ATOM 869 O O . THR A 1 109 ? -18.281 -19.154 19.812 1.00 56.25 109 THR A O 1
ATOM 872 N N . ALA A 1 110 ? -18.776 -18.003 21.670 1.00 53.69 110 ALA A N 1
ATOM 873 C CA . ALA A 1 110 ? -17.443 -17.446 21.901 1.00 53.69 110 ALA A CA 1
ATOM 874 C C . ALA A 1 110 ? -16.623 -18.240 22.935 1.00 53.69 110 ALA A C 1
ATOM 876 O O . ALA A 1 110 ? -15.469 -17.896 23.197 1.00 53.69 110 ALA A O 1
ATOM 877 N N . ARG A 1 111 ? -17.185 -19.314 23.512 1.00 66.56 111 ARG A N 1
ATOM 878 C CA . ARG A 1 111 ? -16.573 -20.085 24.607 1.00 66.56 111 ARG A CA 1
ATOM 879 C C . ARG A 1 111 ? -15.145 -20.524 24.308 1.00 66.56 111 ARG A C 1
ATOM 881 O O . ARG A 1 111 ? -14.254 -20.288 25.117 1.00 66.56 111 ARG A O 1
ATOM 888 N N . ALA A 1 112 ? -14.912 -21.128 23.145 1.00 60.25 112 ALA A N 1
ATOM 889 C CA . ALA A 1 112 ? -13.584 -21.611 22.768 1.00 60.25 112 ALA A CA 1
ATOM 890 C C . ALA A 1 112 ? -12.563 -20.465 22.627 1.00 60.25 112 ALA A C 1
ATOM 892 O O . ALA A 1 112 ? -11.447 -20.569 23.131 1.00 60.25 112 ALA A O 1
ATOM 893 N N . ALA A 1 113 ? -12.960 -19.355 21.999 1.00 50.78 113 ALA A N 1
ATOM 894 C CA . ALA A 1 113 ? -12.090 -18.202 21.777 1.00 50.78 113 ALA A CA 1
ATOM 895 C C . ALA A 1 113 ? -11.743 -17.480 23.087 1.00 50.78 113 ALA A C 1
ATOM 897 O O . ALA A 1 113 ? -10.577 -17.189 23.346 1.00 50.78 113 ALA A O 1
ATOM 898 N N . LEU A 1 114 ? -12.739 -17.240 23.945 1.00 56.41 114 LEU A N 1
ATOM 899 C CA . LEU A 1 114 ? -12.543 -16.564 25.227 1.00 56.41 114 LEU A CA 1
ATOM 900 C C . LEU A 1 114 ? -11.713 -17.409 26.198 1.00 56.41 114 LEU A C 1
ATOM 902 O O . LEU A 1 114 ? -10.829 -16.870 26.860 1.00 56.41 114 LEU A O 1
ATOM 906 N N . LEU A 1 115 ? -11.936 -18.728 26.238 1.00 65.88 115 LEU A N 1
ATOM 907 C CA . LEU A 1 115 ? -11.085 -19.639 27.006 1.00 65.88 115 LEU A CA 1
ATOM 908 C C . LEU A 1 115 ? -9.647 -19.624 26.482 1.00 65.88 115 LEU A C 1
ATOM 910 O O . LEU A 1 115 ? -8.724 -19.490 27.277 1.00 65.88 115 LEU A O 1
ATOM 914 N N . SER A 1 116 ? -9.446 -19.674 25.162 1.00 60.88 116 SER A N 1
ATOM 915 C CA . SER A 1 116 ? -8.106 -19.622 24.566 1.00 60.88 116 SER A CA 1
ATOM 916 C C . SER A 1 116 ? -7.368 -18.319 24.896 1.00 60.88 116 SER A C 1
ATOM 918 O O . SER A 1 116 ? -6.187 -18.350 25.238 1.00 60.88 116 SER A O 1
ATOM 920 N N . LEU A 1 117 ? -8.049 -17.171 24.823 1.00 59.12 117 LEU A N 1
ATOM 921 C CA . LEU A 1 117 ? -7.473 -15.865 25.162 1.00 59.12 117 LEU A CA 1
ATOM 922 C C . LEU A 1 117 ? -7.147 -15.756 26.654 1.00 59.12 117 LEU A C 1
ATOM 924 O O . LEU A 1 117 ? -6.071 -15.280 27.022 1.00 59.12 117 LEU A O 1
ATOM 928 N N . ALA A 1 118 ? -8.052 -16.224 27.512 1.00 62.41 118 ALA A N 1
ATOM 929 C CA . ALA A 1 118 ? -7.843 -16.255 28.951 1.00 62.41 118 ALA A CA 1
ATOM 930 C C . ALA A 1 118 ? -6.657 -17.159 29.323 1.00 62.41 118 ALA A C 1
ATOM 932 O O . ALA A 1 118 ? -5.792 -16.741 30.092 1.00 62.41 118 ALA A O 1
ATOM 933 N N . SER A 1 119 ? -6.551 -18.345 28.718 1.00 71.06 119 SER A N 1
ATOM 934 C CA . SER A 1 119 ? -5.419 -19.256 28.918 1.00 71.06 119 SER A CA 1
ATOM 935 C C . SER A 1 119 ? -4.096 -18.664 28.434 1.00 71.06 119 SER A C 1
ATOM 937 O O . SER A 1 119 ? -3.082 -18.827 29.107 1.00 71.06 119 SER A O 1
ATOM 939 N N . ALA A 1 120 ? -4.092 -17.927 27.320 1.00 60.16 120 ALA A N 1
ATOM 940 C CA . ALA A 1 120 ? -2.894 -17.242 26.837 1.00 60.16 120 ALA A CA 1
ATOM 941 C C . ALA A 1 120 ? -2.466 -16.087 27.765 1.00 60.16 120 ALA A C 1
ATOM 943 O O . ALA A 1 120 ? -1.277 -15.892 28.016 1.00 60.16 120 ALA A O 1
ATOM 944 N N . ARG A 1 121 ? -3.425 -15.318 28.299 1.00 64.50 121 ARG A N 1
ATOM 945 C CA . ARG A 1 121 ? -3.165 -14.159 29.173 1.00 64.50 121 ARG A CA 1
ATOM 946 C C . ARG A 1 121 ? -2.733 -14.548 30.588 1.00 64.50 121 ARG A C 1
ATOM 948 O O . ARG A 1 121 ? -1.903 -13.845 31.170 1.00 64.50 121 ARG A O 1
ATOM 955 N N . TYR A 1 122 ? -3.311 -15.622 31.122 1.00 71.19 122 TYR A N 1
ATOM 956 C CA . TYR A 1 122 ? -3.098 -16.136 32.476 1.00 71.19 122 TYR A CA 1
ATOM 957 C C . TYR A 1 122 ? -2.450 -17.524 32.428 1.00 71.19 122 TYR A C 1
ATOM 959 O O . TYR A 1 122 ? -2.926 -18.475 33.047 1.00 71.19 122 TYR A O 1
ATOM 967 N N . SER A 1 123 ? -1.366 -17.645 31.658 1.00 73.69 123 SER A N 1
ATOM 968 C CA . SER A 1 123 ? -0.659 -18.912 31.459 1.00 73.69 123 SER A CA 1
ATOM 969 C C . SER A 1 123 ? -0.315 -19.595 32.791 1.00 73.69 123 SER A C 1
ATOM 971 O O . SER A 1 123 ? 0.179 -18.960 33.727 1.00 73.69 123 SER A O 1
ATOM 973 N N . GLY A 1 124 ? -0.616 -20.895 32.877 1.00 75.62 124 GLY A N 1
ATOM 974 C CA . GLY A 1 124 ? -0.408 -21.725 34.067 1.00 75.62 124 GLY A CA 1
ATOM 975 C C . GLY A 1 124 ? -1.392 -21.500 35.222 1.00 75.62 124 GLY A C 1
ATOM 976 O O . GLY A 1 124 ? -1.219 -22.098 36.282 1.00 75.62 124 GLY A O 1
ATOM 977 N N . VAL A 1 125 ? -2.425 -20.674 35.035 1.00 80.44 125 VAL A N 1
ATOM 978 C CA . VAL A 1 125 ? -3.536 -20.503 35.982 1.00 80.44 125 VAL A CA 1
ATOM 979 C C . VAL A 1 125 ? -4.755 -21.290 35.481 1.00 80.44 125 VAL A C 1
ATOM 981 O O . VAL A 1 125 ? -5.030 -21.257 34.280 1.00 80.44 125 VAL A O 1
ATOM 984 N N . PRO A 1 126 ? -5.516 -21.982 36.351 1.00 84.06 126 PRO A N 1
ATOM 985 C CA . PRO A 1 126 ? -6.750 -22.648 35.942 1.00 84.06 126 PRO A CA 1
ATOM 986 C C . PRO A 1 126 ? -7.749 -21.659 35.329 1.00 84.06 126 PRO A C 1
ATOM 988 O O . PRO A 1 126 ? -8.106 -20.664 35.964 1.00 84.06 126 PRO A O 1
ATOM 991 N N . VAL A 1 127 ? -8.197 -21.944 34.105 1.00 81.62 127 VAL A N 1
ATOM 992 C CA . VAL A 1 127 ? -9.207 -21.162 33.380 1.00 81.62 127 VAL A CA 1
ATOM 993 C C . VAL A 1 127 ? -10.457 -22.015 33.205 1.00 81.62 127 VAL A C 1
ATOM 995 O O . VAL A 1 127 ? -10.398 -23.100 32.629 1.00 81.62 127 VAL A O 1
ATOM 998 N N . GLU A 1 128 ? -11.590 -21.522 33.690 1.00 85.44 128 GLU A N 1
ATOM 999 C CA . GLU A 1 128 ? -12.863 -22.240 33.709 1.00 85.44 128 GLU A CA 1
ATOM 1000 C C . GLU A 1 128 ? -13.959 -21.391 33.066 1.00 85.44 128 GLU A C 1
ATOM 1002 O O . GLU A 1 128 ? -14.032 -20.180 33.266 1.00 85.44 128 GLU A O 1
ATOM 1007 N N . TRP A 1 129 ? -14.839 -22.035 32.301 1.00 82.69 129 TRP A N 1
ATOM 1008 C CA . TRP A 1 129 ? -16.053 -21.395 31.803 1.00 82.69 129 TRP A CA 1
ATOM 1009 C C . TRP A 1 129 ? -17.163 -21.505 32.843 1.00 82.69 129 TRP A C 1
ATOM 1011 O O . TRP A 1 129 ? -17.386 -22.595 33.375 1.00 82.69 129 TRP A O 1
ATOM 1021 N N . LEU A 1 130 ? -17.887 -20.415 33.086 1.00 79.75 130 LEU A N 1
ATOM 1022 C CA . LEU A 1 130 ? -19.025 -20.397 33.994 1.00 79.75 130 LEU A CA 1
ATOM 1023 C C . LEU A 1 130 ? -20.253 -19.798 33.304 1.00 79.75 130 LEU A C 1
ATOM 1025 O O . LEU A 1 130 ? -20.253 -18.630 32.925 1.00 79.75 130 LEU A O 1
ATOM 1029 N N . ASP A 1 131 ? -21.312 -20.600 33.184 1.00 75.25 131 ASP A N 1
ATOM 1030 C CA . ASP A 1 131 ? -22.575 -20.171 32.567 1.00 75.25 131 ASP A CA 1
ATOM 1031 C C . ASP A 1 131 ? -23.400 -19.252 33.497 1.00 75.25 131 ASP A C 1
ATOM 1033 O O . ASP A 1 131 ? -24.208 -18.448 33.039 1.00 75.25 131 ASP A O 1
ATOM 1037 N N . ASP A 1 132 ? -23.182 -19.347 34.813 1.00 75.62 132 ASP A N 1
ATOM 1038 C CA . ASP A 1 132 ? -23.887 -18.582 35.848 1.00 75.62 132 ASP A CA 1
ATOM 1039 C C . ASP A 1 132 ? -23.080 -17.335 36.246 1.00 75.62 132 ASP A C 1
ATOM 1041 O O . ASP A 1 132 ? -22.182 -17.389 37.089 1.00 75.62 132 ASP A O 1
ATOM 1045 N N . GLN A 1 133 ? -23.398 -16.195 35.626 1.00 67.12 133 GLN A N 1
ATOM 1046 C CA . GLN A 1 133 ? -22.722 -14.914 35.872 1.00 67.12 133 GLN A CA 1
ATOM 1047 C C . GLN A 1 133 ? -22.789 -14.449 37.334 1.00 67.12 133 GLN A C 1
ATOM 1049 O O . GLN A 1 133 ? -21.844 -13.815 37.802 1.00 67.12 133 GLN A O 1
ATOM 1054 N N . GLY A 1 134 ? -23.859 -14.785 38.065 1.00 64.69 134 GLY A N 1
ATOM 1055 C CA . GLY A 1 134 ? -24.021 -14.402 39.470 1.00 64.69 134 GLY A CA 1
ATOM 1056 C C . GLY A 1 134 ? -22.990 -15.092 40.361 1.00 64.69 134 GLY A C 1
ATOM 1057 O O . GLY A 1 134 ? -22.268 -14.435 41.106 1.00 64.69 134 GLY A O 1
ATOM 1058 N N . LYS A 1 135 ? -22.817 -16.407 40.192 1.00 67.12 135 LYS A N 1
ATOM 1059 C CA . LYS A 1 135 ? -21.769 -17.166 40.902 1.00 67.12 135 LYS A CA 1
ATOM 1060 C C . LYS A 1 135 ? -20.356 -16.726 40.528 1.00 67.12 135 LYS A C 1
ATOM 1062 O O . LYS A 1 135 ? -19.446 -16.805 41.355 1.00 67.12 135 LYS A O 1
ATOM 1067 N N . ALA A 1 136 ? -20.166 -16.288 39.285 1.00 63.69 136 ALA A N 1
ATOM 1068 C CA . ALA A 1 136 ? -18.889 -15.780 38.799 1.00 63.69 136 ALA A CA 1
ATOM 1069 C C . ALA A 1 136 ? -18.510 -14.470 39.506 1.00 63.69 136 ALA A C 1
ATOM 1071 O O . ALA A 1 136 ? -17.366 -14.308 39.938 1.00 63.69 136 ALA A O 1
ATOM 1072 N N . LEU A 1 137 ? -19.486 -13.570 39.654 1.00 64.50 137 LEU A N 1
ATOM 1073 C CA . LEU A 1 137 ? -19.326 -12.300 40.352 1.00 64.50 137 LEU A CA 1
ATOM 1074 C C . LEU A 1 137 ? -19.064 -12.520 41.846 1.00 64.50 137 LEU A C 1
ATOM 1076 O O . LEU A 1 137 ? -18.086 -11.995 42.362 1.00 64.50 137 LEU A O 1
ATOM 1080 N N . GLU A 1 138 ? -19.838 -13.381 42.510 1.00 64.06 138 GLU A N 1
ATOM 1081 C CA . GLU A 1 138 ? -19.627 -13.710 43.927 1.00 64.06 138 GLU A CA 1
ATOM 1082 C C . GLU A 1 138 ? -18.215 -14.258 44.212 1.00 64.06 138 GLU A C 1
ATOM 1084 O O . GLU A 1 138 ? -17.594 -13.932 45.224 1.00 64.06 138 GLU A O 1
ATOM 1089 N N . ALA A 1 139 ? -17.681 -15.109 43.327 1.00 64.56 139 ALA A N 1
ATOM 1090 C CA . ALA A 1 139 ? -16.321 -15.632 43.460 1.00 64.56 139 ALA A CA 1
ATOM 1091 C C . ALA A 1 139 ? -15.250 -14.545 43.246 1.00 64.56 139 ALA A C 1
ATOM 1093 O O . ALA A 1 139 ? -14.191 -14.588 43.880 1.00 64.56 139 ALA A O 1
ATOM 1094 N N . ALA A 1 140 ? -15.516 -13.570 42.372 1.00 64.19 140 ALA A N 1
ATOM 1095 C CA . ALA A 1 140 ? -14.643 -12.419 42.165 1.00 64.19 140 ALA A CA 1
ATOM 1096 C C . ALA A 1 140 ? -14.675 -11.452 43.361 1.00 64.19 140 ALA A C 1
ATOM 1098 O O . ALA A 1 140 ? -13.619 -11.020 43.818 1.00 64.19 140 ALA A O 1
ATOM 1099 N N . GLU A 1 141 ? -15.856 -11.189 43.927 1.00 60.91 141 GLU A N 1
ATOM 1100 C CA . GLU A 1 141 ? -16.046 -10.360 45.127 1.00 60.91 141 GLU A CA 1
ATOM 1101 C C . GLU A 1 141 ? -15.351 -10.951 46.360 1.00 60.91 141 GLU A C 1
ATOM 1103 O O . GLU A 1 141 ? -14.755 -10.222 47.150 1.00 60.91 141 GLU A O 1
ATOM 1108 N N . ARG A 1 142 ? -15.335 -12.284 46.497 1.00 61.94 142 ARG A N 1
ATOM 1109 C CA . ARG A 1 142 ? -14.566 -12.983 47.546 1.00 61.94 142 ARG A CA 1
ATOM 1110 C C . ARG A 1 142 ? -13.052 -13.025 47.284 1.00 61.94 142 ARG A C 1
ATOM 1112 O O . ARG A 1 142 ? -12.295 -13.529 48.119 1.00 61.94 142 ARG A O 1
ATOM 1119 N N . GLY A 1 143 ? -12.589 -12.525 46.135 1.00 60.69 143 GLY A N 1
ATOM 1120 C CA . GLY A 1 143 ? -11.182 -12.554 45.730 1.00 60.69 143 GLY A CA 1
ATOM 1121 C C . GLY A 1 143 ? -10.649 -13.961 45.433 1.00 60.69 143 GLY A C 1
ATOM 1122 O O . GLY A 1 143 ? -9.442 -14.195 45.513 1.00 60.69 143 GLY A O 1
ATOM 1123 N N . GLU A 1 144 ? -11.539 -14.909 45.129 1.00 63.75 144 GLU A N 1
ATOM 1124 C CA . GLU A 1 144 ? -11.227 -16.315 44.827 1.00 63.75 144 GLU A CA 1
ATOM 1125 C C . GLU A 1 144 ? -10.989 -16.537 43.324 1.00 63.75 144 GLU A C 1
ATOM 1127 O O . GLU A 1 144 ? -10.380 -17.532 42.917 1.00 63.75 144 GLU A O 1
ATOM 1132 N N . ALA A 1 145 ? -11.460 -15.606 42.491 1.00 69.38 145 ALA A N 1
ATOM 1133 C CA . ALA A 1 145 ? -11.361 -15.676 41.045 1.00 69.38 145 ALA A CA 1
ATOM 1134 C C . ALA A 1 145 ? -11.128 -14.308 40.394 1.00 69.38 145 ALA A C 1
ATOM 1136 O O . ALA A 1 145 ? -11.529 -13.270 40.913 1.00 69.38 145 ALA A O 1
ATOM 1137 N N . VAL A 1 146 ? -10.518 -14.325 39.211 1.00 71.50 146 VAL A N 1
ATOM 1138 C CA . VAL A 1 146 ? -10.566 -13.214 38.257 1.00 71.50 146 VAL A CA 1
ATOM 1139 C C . VAL A 1 146 ? -11.694 -13.509 37.279 1.00 71.50 146 VAL A C 1
ATOM 1141 O O . VAL A 1 146 ? -11.653 -14.534 36.603 1.00 71.50 146 VAL A O 1
ATOM 1144 N N . LEU A 1 147 ? -12.696 -12.636 37.211 1.00 69.50 147 LEU A N 1
ATOM 1145 C CA . LEU A 1 147 ? -13.812 -12.785 36.284 1.00 69.50 147 LEU A CA 1
ATOM 1146 C C . LEU A 1 147 ? -13.536 -12.033 34.976 1.00 69.50 147 LEU A C 1
ATOM 1148 O O . LEU A 1 147 ? -13.274 -10.833 34.983 1.00 69.50 147 LEU A O 1
ATOM 1152 N N . LEU A 1 148 ? -13.634 -12.744 33.857 1.00 65.62 148 LEU A N 1
ATOM 1153 C CA . LEU A 1 148 ? -13.612 -12.210 32.501 1.00 65.62 148 LEU A CA 1
ATOM 1154 C C . LEU A 1 148 ? -15.010 -12.352 31.903 1.00 65.62 148 LEU A C 1
ATOM 1156 O O . LEU A 1 148 ? -15.503 -13.470 31.743 1.00 65.62 148 LEU A O 1
ATOM 1160 N N . VAL A 1 149 ? -15.640 -11.229 31.563 1.00 59.41 149 VAL A N 1
ATOM 1161 C CA . VAL A 1 149 ? -16.960 -11.215 30.919 1.00 59.41 149 VAL A CA 1
ATOM 1162 C C . VAL A 1 149 ? -16.875 -10.503 29.580 1.00 59.41 149 VAL A C 1
ATOM 1164 O O . VAL A 1 149 ? -16.204 -9.477 29.457 1.00 59.41 149 VAL A O 1
ATOM 1167 N N . ALA A 1 150 ? -17.557 -11.049 28.577 1.00 50.25 150 ALA A N 1
ATOM 1168 C CA . ALA A 1 150 ? -17.745 -10.373 27.301 1.00 50.25 150 ALA A CA 1
ATOM 1169 C C . ALA A 1 150 ? -18.536 -9.058 27.493 1.00 50.25 150 ALA A C 1
ATOM 1171 O O . ALA A 1 150 ? -19.587 -9.031 28.138 1.00 50.25 150 ALA A O 1
ATOM 1172 N N . ALA A 1 151 ? -18.003 -7.954 26.959 1.00 46.97 151 ALA A N 1
ATOM 1173 C CA . ALA A 1 151 ? -18.488 -6.581 27.172 1.00 46.97 151 ALA A CA 1
ATOM 1174 C C . ALA A 1 151 ? -19.968 -6.360 26.815 1.00 46.97 151 ALA A C 1
ATOM 1176 O O . ALA A 1 151 ? -20.641 -5.492 27.370 1.00 46.97 151 ALA A O 1
ATOM 1177 N N . ASP A 1 152 ? -20.446 -7.125 25.841 1.00 42.03 152 ASP A N 1
ATOM 1178 C CA . ASP A 1 152 ? -21.730 -7.002 25.164 1.00 42.03 152 ASP A CA 1
ATOM 1179 C C . ASP A 1 152 ? -22.898 -7.641 25.933 1.00 42.03 152 ASP A C 1
ATOM 1181 O O . ASP A 1 152 ? -24.048 -7.449 25.550 1.00 42.03 152 ASP A O 1
ATOM 1185 N N . GLN A 1 153 ? -22.625 -8.363 27.026 1.00 48.03 153 GLN A N 1
ATOM 1186 C CA . GLN A 1 153 ? -23.627 -9.101 27.812 1.00 48.03 153 GLN A CA 1
ATOM 1187 C C . GLN A 1 153 ? -23.598 -8.775 29.314 1.00 48.03 153 GLN A C 1
ATOM 1189 O O . GLN A 1 153 ? -24.172 -9.507 30.121 1.00 48.03 153 GLN A O 1
ATOM 1194 N N . ALA A 1 154 ? -22.936 -7.689 29.721 1.00 44.97 154 ALA A N 1
ATOM 1195 C CA . ALA A 1 154 ? -22.986 -7.249 31.110 1.00 44.97 154 ALA A CA 1
ATOM 1196 C C . ALA A 1 154 ? -24.384 -6.702 31.437 1.00 44.97 154 ALA A C 1
ATOM 1198 O O . ALA A 1 154 ? -24.776 -5.659 30.911 1.00 44.97 154 ALA A O 1
ATOM 1199 N N . SER A 1 155 ? -25.129 -7.397 32.303 1.00 46.50 155 SER A N 1
ATOM 1200 C CA . SER A 1 155 ? -26.373 -6.869 32.873 1.00 46.50 155 SER A CA 1
ATOM 1201 C C . SER A 1 155 ? -26.102 -5.553 33.613 1.00 46.50 155 SER A C 1
ATOM 1203 O O . SER A 1 155 ? -24.991 -5.333 34.101 1.00 46.50 155 SER A O 1
ATOM 1205 N N . ASP A 1 156 ? -27.100 -4.674 33.740 1.00 45.41 156 ASP A N 1
ATOM 1206 C CA . ASP A 1 156 ? -26.925 -3.401 34.463 1.00 45.41 156 ASP A CA 1
ATOM 1207 C C . ASP A 1 156 ? -26.457 -3.618 35.918 1.00 45.41 156 ASP A C 1
ATOM 1209 O O . ASP A 1 156 ? -25.648 -2.847 36.434 1.00 45.41 156 ASP A O 1
ATOM 1213 N N . GLY A 1 157 ? -26.865 -4.731 36.543 1.00 39.25 157 GLY A N 1
ATOM 1214 C CA . GLY A 1 157 ? -26.362 -5.159 37.853 1.00 39.25 157 GLY A CA 1
ATOM 1215 C C . GLY A 1 157 ? -24.892 -5.604 37.845 1.00 39.25 157 GLY A C 1
ATOM 1216 O O . GLY A 1 157 ? -24.166 -5.324 38.795 1.00 39.25 157 GLY A O 1
ATOM 1217 N N . LEU A 1 158 ? -24.415 -6.235 36.765 1.00 42.62 158 LEU A N 1
ATOM 1218 C CA . LEU A 1 158 ? -23.005 -6.605 36.594 1.00 42.62 158 LEU A CA 1
ATOM 1219 C C . LEU A 1 158 ? -22.127 -5.374 36.315 1.00 42.62 158 LEU A C 1
ATOM 1221 O O . LEU A 1 158 ? -21.008 -5.304 36.814 1.00 42.62 158 LEU A O 1
ATOM 1225 N N . ARG A 1 159 ? -22.634 -4.384 35.566 1.00 45.03 159 ARG A N 1
ATOM 1226 C CA . ARG A 1 159 ? -21.950 -3.095 35.356 1.00 45.03 159 ARG A CA 1
ATOM 1227 C C . ARG A 1 159 ? -21.774 -2.338 36.672 1.00 45.03 159 ARG A C 1
ATOM 1229 O O . ARG A 1 159 ? -20.656 -1.938 36.976 1.00 45.03 159 ARG A O 1
ATOM 1236 N N . GLN A 1 160 ? -22.827 -2.247 37.488 1.00 41.28 160 GLN A N 1
ATOM 1237 C CA . GLN A 1 160 ? -22.739 -1.657 38.830 1.00 41.28 160 GLN A CA 1
ATOM 1238 C C . GLN A 1 160 ? -21.808 -2.439 39.766 1.00 41.28 160 GLN A C 1
ATOM 1240 O O . GLN A 1 160 ? -21.054 -1.824 40.515 1.00 41.28 160 GLN A O 1
ATOM 1245 N N . GLY A 1 161 ? -21.807 -3.776 39.707 1.00 35.69 161 GLY A N 1
ATOM 1246 C CA . GLY A 1 161 ? -20.877 -4.612 40.475 1.00 35.69 161 GLY A CA 1
ATOM 1247 C C . GLY A 1 161 ? -19.410 -4.399 40.078 1.00 35.69 161 GLY A C 1
ATOM 1248 O O . GLY A 1 161 ? -18.552 -4.229 40.940 1.00 35.69 161 GLY A O 1
ATOM 1249 N N . LEU A 1 162 ? -19.115 -4.327 38.775 1.00 41.28 162 LEU A N 1
ATOM 1250 C CA . LEU A 1 162 ? -17.770 -4.053 38.253 1.00 41.28 162 LEU A CA 1
ATOM 1251 C C . LEU A 1 162 ? -17.301 -2.621 38.562 1.00 41.28 162 LEU A C 1
ATOM 1253 O O . LEU A 1 162 ? -16.126 -2.427 38.874 1.00 41.28 162 LEU A O 1
ATOM 1257 N N . GLU A 1 163 ? -18.201 -1.634 38.549 1.00 39.72 163 GLU A N 1
ATOM 1258 C CA . GLU A 1 163 ? -17.924 -0.261 38.993 1.00 39.72 163 GLU A CA 1
ATOM 1259 C C . GLU A 1 163 ? -17.642 -0.187 40.502 1.00 39.72 163 GLU A C 1
ATOM 1261 O O . GLU A 1 163 ? -16.697 0.490 40.910 1.00 39.72 163 GLU A O 1
ATOM 1266 N N . LEU A 1 164 ? -18.387 -0.924 41.337 1.00 33.91 164 LEU A N 1
ATOM 1267 C CA . LEU A 1 164 ? -18.139 -1.004 42.783 1.00 33.91 164 LEU A CA 1
ATOM 1268 C C . LEU A 1 164 ? -16.796 -1.676 43.107 1.00 33.91 164 LEU A C 1
ATOM 1270 O O . LEU A 1 164 ? -16.080 -1.228 44.006 1.00 33.91 164 LEU A O 1
ATOM 1274 N N . ILE A 1 165 ? -16.442 -2.731 42.364 1.00 36.78 165 ILE A N 1
ATOM 1275 C CA . ILE A 1 165 ? -15.156 -3.432 42.479 1.00 36.78 165 ILE A CA 1
ATOM 1276 C C . ILE A 1 165 ? -14.011 -2.527 42.007 1.00 36.78 165 ILE A C 1
ATOM 1278 O O . ILE A 1 165 ? -12.979 -2.471 42.673 1.00 36.78 165 ILE A O 1
ATOM 1282 N N . ALA A 1 166 ? -14.185 -1.768 40.920 1.00 37.84 166 ALA A N 1
ATOM 1283 C CA . ALA A 1 166 ? -13.212 -0.767 40.479 1.00 37.84 166 ALA A CA 1
ATOM 1284 C C . ALA A 1 166 ? -13.028 0.348 41.529 1.00 37.84 166 ALA A C 1
ATOM 1286 O O . ALA A 1 166 ? -11.901 0.740 41.826 1.00 37.84 166 ALA A O 1
ATOM 1287 N N . GLN A 1 167 ? -14.108 0.799 42.171 1.00 33.03 167 GLN A N 1
ATOM 1288 C CA . GLN A 1 167 ? -14.054 1.799 43.244 1.00 33.03 167 GLN A CA 1
ATOM 1289 C C . GLN A 1 167 ? -13.380 1.279 44.526 1.00 33.03 167 GLN A C 1
ATOM 1291 O O . GLN A 1 167 ? -12.664 2.034 45.180 1.00 33.03 167 GLN A O 1
ATOM 1296 N N . HIS A 1 168 ? -13.546 -0.003 44.873 1.00 32.28 168 HIS A N 1
ATOM 1297 C CA . HIS A 1 168 ? -12.861 -0.618 46.020 1.00 32.28 168 HIS A CA 1
ATOM 1298 C C . HIS A 1 168 ? -11.406 -1.017 45.723 1.00 32.28 168 HIS A C 1
ATOM 1300 O O . HIS A 1 168 ? -10.569 -0.994 46.624 1.00 32.28 168 HIS A O 1
ATOM 1306 N N . ALA A 1 169 ? -11.084 -1.382 44.478 1.00 33.69 169 ALA A N 1
ATOM 1307 C CA . ALA A 1 169 ? -9.748 -1.835 44.086 1.00 33.69 169 ALA A CA 1
ATOM 1308 C C . ALA A 1 169 ? -8.783 -0.687 43.745 1.00 33.69 169 ALA A C 1
ATOM 1310 O O . ALA A 1 169 ? -7.565 -0.879 43.802 1.00 33.69 169 ALA A O 1
ATOM 1311 N N . THR A 1 170 ? -9.297 0.499 43.405 1.00 31.91 170 THR A N 1
ATOM 1312 C CA . THR A 1 170 ? -8.479 1.667 43.058 1.00 31.91 170 THR A CA 1
ATOM 1313 C C . THR A 1 170 ? -8.985 2.929 43.745 1.00 31.91 170 THR A C 1
ATOM 1315 O O . THR A 1 170 ? -9.817 3.662 43.218 1.00 31.91 170 THR A O 1
ATOM 1318 N N . GLY A 1 171 ? -8.411 3.241 44.908 1.00 27.84 171 GLY A N 1
ATOM 1319 C CA . GLY A 1 171 ? -8.233 4.644 45.264 1.00 27.84 171 GLY A CA 1
ATOM 1320 C C . GLY A 1 171 ? -7.368 5.299 44.182 1.00 27.84 171 GLY A C 1
ATOM 1321 O O . GLY A 1 171 ? -6.265 4.819 43.928 1.00 27.84 171 GLY A O 1
ATOM 1322 N N . CYS A 1 172 ? -7.891 6.364 43.569 1.00 27.23 172 CYS A N 1
ATOM 1323 C CA . CYS A 1 172 ? -7.344 7.145 42.449 1.00 27.23 172 CYS A CA 1
ATOM 1324 C C . CYS A 1 172 ? -7.757 6.659 41.047 1.00 27.23 172 CYS A C 1
ATOM 1326 O O . CYS A 1 172 ? -7.142 5.786 40.436 1.00 27.23 172 CYS A O 1
ATOM 1328 N N . VAL A 1 173 ? -8.788 7.324 40.519 1.00 29.77 173 VAL A N 1
ATOM 1329 C CA . VAL A 1 173 ? -9.079 7.421 39.087 1.00 29.77 173 VAL A CA 1
ATOM 1330 C C . VAL A 1 173 ? -8.042 8.354 38.473 1.00 29.77 173 VAL A C 1
ATOM 1332 O O . VAL A 1 173 ? -8.056 9.533 38.798 1.00 29.77 173 VAL A O 1
ATOM 1335 N N . GLU A 1 174 ? -7.160 7.818 37.626 1.00 27.12 174 GLU A N 1
ATOM 1336 C CA . GLU A 1 174 ? -6.462 8.528 36.537 1.00 27.12 174 GLU A CA 1
ATOM 1337 C C . GLU A 1 174 ? -5.615 7.524 35.719 1.00 27.12 174 GLU A C 1
ATOM 1339 O O . GLU A 1 174 ? -4.389 7.540 35.737 1.00 27.12 174 GLU A O 1
ATOM 1344 N N . HIS A 1 175 ? -6.258 6.580 35.015 1.00 27.95 175 HIS A N 1
ATOM 1345 C CA . HIS A 1 175 ? -5.623 5.915 33.864 1.00 27.95 175 HIS A CA 1
ATOM 1346 C C . HIS A 1 175 ? -6.667 5.261 32.930 1.00 27.95 175 HIS A C 1
ATOM 1348 O O . HIS A 1 175 ? -7.604 4.638 33.435 1.00 27.95 175 HIS A O 1
ATOM 1354 N N . PRO A 1 176 ? -6.524 5.312 31.587 1.00 25.83 176 PRO A N 1
ATOM 1355 C CA . PRO A 1 176 ? -7.565 4.914 30.620 1.00 25.83 176 PRO A CA 1
ATOM 1356 C C . PRO A 1 176 ? -7.898 3.413 30.540 1.00 25.83 176 PRO A C 1
ATOM 1358 O O . PRO A 1 176 ? -8.609 2.993 29.634 1.00 25.83 176 PRO A O 1
ATOM 1361 N N . TRP A 1 177 ? -7.375 2.576 31.437 1.00 30.39 177 TRP A N 1
ATOM 1362 C CA . TRP A 1 177 ? -7.467 1.111 31.329 1.00 30.39 177 TRP A CA 1
ATOM 1363 C C . TRP A 1 177 ? -8.473 0.473 32.292 1.00 30.39 177 TRP A C 1
ATOM 1365 O O . TRP A 1 177 ? -8.617 -0.745 32.306 1.00 30.39 177 TRP A O 1
ATOM 1375 N N . ALA A 1 178 ? -9.210 1.279 33.062 1.00 30.38 178 ALA A N 1
ATOM 1376 C CA . ALA A 1 178 ? -10.283 0.793 33.934 1.00 30.38 178 ALA A CA 1
ATOM 1377 C C . ALA A 1 178 ? -11.630 0.573 33.206 1.00 30.38 178 ALA A C 1
ATOM 1379 O O . ALA A 1 178 ? -12.563 0.049 33.802 1.00 30.38 178 ALA A O 1
ATOM 1380 N N . LEU A 1 179 ? -11.735 0.932 31.921 1.00 31.38 179 LEU A N 1
ATOM 1381 C CA . LEU A 1 179 ? -12.954 0.817 31.109 1.00 31.38 179 LEU A CA 1
ATOM 1382 C C . LEU A 1 179 ? -12.593 0.575 29.629 1.00 31.38 179 LEU A C 1
ATOM 1384 O O . LEU A 1 179 ? -12.892 1.382 28.758 1.00 31.38 179 LEU A O 1
ATOM 1388 N N . GLU A 1 180 ? -11.948 -0.551 29.313 1.00 30.05 180 GLU A N 1
ATOM 1389 C CA . GLU A 1 180 ? -11.808 -1.024 27.918 1.00 30.05 180 GLU A CA 1
ATOM 1390 C C . GLU A 1 180 ? -12.941 -2.009 27.545 1.00 30.05 180 GLU A C 1
ATOM 1392 O O . GLU A 1 180 ? -12.731 -3.067 26.958 1.00 30.05 180 GLU A O 1
ATOM 1397 N N . LEU A 1 181 ? -14.181 -1.666 27.909 1.00 32.78 181 LEU A N 1
ATOM 1398 C CA . LEU A 1 181 ? -15.398 -2.402 27.546 1.00 32.78 181 LEU A CA 1
ATOM 1399 C C . LEU A 1 181 ? -16.390 -1.420 26.920 1.00 32.78 181 LEU A C 1
ATOM 1401 O O . LEU A 1 181 ? -17.297 -0.918 27.574 1.00 32.78 181 LEU A O 1
ATOM 1405 N N . GLY A 1 182 ? -16.182 -1.099 25.645 1.00 26.77 182 GLY A N 1
ATOM 1406 C CA . GLY A 1 182 ? -17.066 -0.166 24.948 1.00 26.77 182 GLY A CA 1
ATOM 1407 C C . GLY A 1 182 ? -16.515 0.370 23.637 1.00 26.77 182 GLY A C 1
ATOM 1408 O O . GLY A 1 182 ? -16.416 1.580 23.488 1.00 26.77 182 GLY A O 1
ATOM 1409 N N . ARG A 1 183 ? -16.127 -0.524 22.717 1.00 26.47 183 ARG A N 1
ATOM 1410 C CA . ARG A 1 183 ? -16.095 -0.339 21.246 1.00 26.47 183 ARG A CA 1
ATOM 1411 C C . ARG A 1 183 ? -15.526 -1.606 20.596 1.00 26.47 183 ARG A C 1
ATOM 1413 O O . ARG A 1 183 ? -14.496 -1.593 19.933 1.00 26.47 183 ARG A O 1
ATOM 1420 N N . LEU A 1 184 ? -16.212 -2.726 20.812 1.00 29.27 184 LEU A N 1
ATOM 1421 C CA . LEU A 1 184 ? -16.187 -3.816 19.843 1.00 29.27 184 LEU A CA 1
ATOM 1422 C C . LEU A 1 184 ? -17.189 -3.398 18.766 1.00 29.27 184 LEU A C 1
ATOM 1424 O O . LEU A 1 184 ? -18.397 -3.531 18.948 1.00 29.27 184 LEU A O 1
ATOM 1428 N N . GLY A 1 185 ? -16.685 -2.763 17.706 1.00 25.30 185 GLY A N 1
ATOM 1429 C CA . GLY A 1 185 ? -17.415 -2.747 16.443 1.00 25.30 185 GLY A CA 1
ATOM 1430 C C . GLY A 1 185 ? -17.692 -4.195 16.047 1.00 25.30 185 GLY A C 1
ATOM 1431 O O . GLY A 1 185 ? -16.905 -5.080 16.382 1.00 25.30 185 GLY A O 1
ATOM 1432 N N . SER A 1 186 ? -18.847 -4.406 15.433 1.00 27.80 186 SER A N 1
ATOM 1433 C CA . SER A 1 186 ? -19.365 -5.681 14.954 1.00 27.80 186 SER A CA 1
ATOM 1434 C C . SER A 1 186 ? -18.280 -6.678 14.531 1.00 27.80 186 SER A C 1
ATOM 1436 O O . SER A 1 186 ? -17.386 -6.375 13.743 1.00 27.80 186 SER A O 1
ATOM 1438 N N . ASP A 1 187 ? -18.391 -7.907 15.036 1.00 33.00 187 ASP A N 1
ATOM 1439 C CA . ASP A 1 187 ? -17.782 -9.076 14.411 1.00 33.00 187 ASP A CA 1
ATOM 1440 C C . ASP A 1 187 ? -18.334 -9.231 12.977 1.00 33.00 187 ASP A C 1
ATOM 1442 O O . ASP A 1 187 ? -19.333 -9.925 12.769 1.00 33.00 187 ASP A O 1
ATOM 1446 N N . ASP A 1 188 ? -17.695 -8.600 11.986 1.00 35.97 188 ASP A N 1
ATOM 1447 C CA . ASP A 1 188 ? -18.058 -8.738 10.562 1.00 35.97 188 ASP A CA 1
ATOM 1448 C C . ASP A 1 188 ? -17.223 -9.771 9.792 1.00 35.97 188 ASP A C 1
ATOM 1450 O O . ASP A 1 188 ? -17.548 -10.118 8.659 1.00 35.97 188 ASP A O 1
ATOM 1454 N N . HIS A 1 189 ? -16.184 -10.366 10.387 1.00 38.59 189 HIS A N 1
ATOM 1455 C CA . HIS A 1 189 ? -15.305 -11.277 9.633 1.00 38.59 189 HIS A CA 1
ATOM 1456 C C . HIS A 1 189 ? -15.545 -12.773 9.875 1.00 38.59 189 HIS A C 1
ATOM 1458 O O . HIS A 1 189 ? -15.192 -13.584 9.020 1.00 38.59 189 HIS A O 1
ATOM 1464 N N . ALA A 1 190 ? -16.223 -13.164 10.959 1.00 39.19 190 ALA A N 1
ATOM 1465 C CA . ALA A 1 190 ? -16.593 -14.567 11.190 1.00 39.19 190 ALA A CA 1
ATOM 1466 C C . ALA A 1 190 ? -17.924 -14.983 10.523 1.00 39.19 190 ALA A C 1
ATOM 1468 O O . ALA A 1 190 ? -18.239 -16.172 10.487 1.00 39.19 190 ALA A O 1
ATOM 1469 N N . ARG A 1 191 ? -18.707 -14.040 9.976 1.00 41.16 191 ARG A N 1
ATOM 1470 C CA . ARG A 1 191 ? -20.047 -14.320 9.420 1.00 41.16 191 ARG A CA 1
ATOM 1471 C C . ARG A 1 191 ? -20.055 -14.825 7.970 1.00 41.16 191 ARG A C 1
ATOM 1473 O O . ARG A 1 191 ? -21.069 -15.360 7.542 1.00 41.16 191 ARG A O 1
ATOM 1480 N N . ASP A 1 192 ? -18.929 -14.743 7.256 1.00 58.56 192 ASP A N 1
ATOM 1481 C CA . ASP A 1 192 ? -18.905 -14.835 5.783 1.00 58.56 192 ASP A CA 1
ATOM 1482 C C . ASP A 1 192 ? -17.873 -15.836 5.213 1.00 58.56 192 ASP A C 1
ATOM 1484 O O . ASP A 1 192 ? -17.480 -15.760 4.043 1.00 58.56 192 ASP A O 1
ATOM 1488 N N . GLY A 1 193 ? -17.369 -16.752 6.051 1.00 75.56 193 GLY A N 1
ATOM 1489 C CA . GLY A 1 193 ? -16.434 -17.812 5.640 1.00 75.56 193 GLY A CA 1
ATOM 1490 C C . GLY A 1 193 ? -15.054 -17.326 5.175 1.00 75.56 193 GLY A C 1
ATOM 1491 O O . GLY A 1 193 ? -14.348 -18.064 4.487 1.00 75.56 193 GLY A O 1
ATOM 1492 N N . TRP A 1 194 ? -14.664 -16.093 5.515 1.00 90.50 194 TRP A N 1
ATOM 1493 C CA . TRP A 1 194 ? -13.358 -15.549 5.148 1.00 90.50 194 TRP A CA 1
ATOM 1494 C C . TRP A 1 194 ? -12.242 -16.076 6.056 1.00 90.50 194 TRP A C 1
ATOM 1496 O O . TRP A 1 194 ? -12.403 -16.230 7.264 1.00 90.50 194 TRP A O 1
ATOM 1506 N N . SER A 1 195 ? -11.074 -16.290 5.462 1.00 88.69 195 SER A N 1
ATOM 1507 C CA . SER A 1 195 ? -9.801 -16.496 6.153 1.00 88.69 195 SER A CA 1
ATOM 1508 C C . SER A 1 195 ? -8.672 -15.927 5.290 1.00 88.69 195 SER A C 1
ATOM 1510 O O . SER A 1 195 ? -8.884 -15.737 4.084 1.00 88.69 195 SER A O 1
ATOM 1512 N N . PRO A 1 196 ? -7.454 -15.732 5.829 1.00 91.56 196 PRO A N 1
ATOM 1513 C CA . PRO A 1 196 ? -6.315 -15.312 5.014 1.00 91.56 196 PRO A CA 1
ATOM 1514 C C . PRO A 1 196 ? -6.063 -16.222 3.801 1.00 91.56 196 PRO A C 1
ATOM 1516 O O . PRO A 1 196 ? -5.572 -15.745 2.789 1.00 91.56 196 PRO A O 1
ATOM 1519 N N . GLY A 1 197 ? -6.441 -17.507 3.863 1.00 90.38 197 GLY A N 1
ATOM 1520 C CA . GLY A 1 197 ? -6.316 -18.466 2.755 1.00 90.38 197 GLY A CA 1
ATOM 1521 C C . GLY A 1 197 ? -7.545 -18.590 1.843 1.00 90.38 197 GLY A C 1
ATOM 1522 O O . GLY A 1 197 ? -7.484 -19.293 0.839 1.00 90.38 197 GLY A O 1
ATOM 1523 N N . SER A 1 198 ? -8.664 -17.923 2.145 1.00 90.62 198 SER A N 1
ATOM 1524 C CA . SER A 1 198 ? -9.929 -18.057 1.390 1.00 90.62 198 SER A CA 1
ATOM 1525 C C . SER A 1 198 ? -9.814 -17.708 -0.103 1.00 90.62 198 SER A C 1
ATOM 1527 O O . SER A 1 198 ? -10.555 -18.248 -0.930 1.00 90.62 198 SER A O 1
ATOM 1529 N N . TRP A 1 199 ? -8.838 -16.874 -0.476 1.00 94.69 199 TRP A N 1
ATOM 1530 C CA . TRP A 1 199 ? -8.539 -16.519 -1.864 1.00 94.69 199 TRP A CA 1
ATOM 1531 C C . TRP A 1 199 ? -8.115 -17.716 -2.726 1.00 94.69 199 TRP A C 1
ATOM 1533 O O . TRP A 1 199 ? -8.313 -17.682 -3.940 1.00 94.69 199 TRP A O 1
ATOM 1543 N N . GLN A 1 200 ? -7.574 -18.785 -2.128 1.00 90.50 200 GLN A N 1
ATOM 1544 C CA . GLN A 1 200 ? -7.109 -19.976 -2.852 1.00 90.50 200 GLN A CA 1
ATOM 1545 C C . GLN A 1 200 ? -8.253 -20.699 -3.579 1.00 90.50 200 GLN A C 1
ATOM 1547 O O . GLN A 1 200 ? -8.026 -21.360 -4.590 1.00 90.50 200 GLN A O 1
ATOM 1552 N N . GLY A 1 201 ? -9.492 -20.541 -3.098 1.00 89.06 201 GLY A N 1
ATOM 1553 C CA . GLY A 1 201 ? -10.698 -21.064 -3.744 1.00 89.06 201 GLY A CA 1
ATOM 1554 C C . GLY A 1 201 ? -11.250 -20.183 -4.872 1.00 89.06 201 GLY A C 1
ATOM 1555 O O . GLY A 1 201 ? -12.316 -20.487 -5.406 1.00 89.06 201 GLY A O 1
ATOM 1556 N N . LYS A 1 202 ? -10.583 -19.075 -5.219 1.00 93.19 202 LYS A N 1
ATOM 1557 C CA . LYS A 1 202 ? -11.031 -18.118 -6.240 1.00 93.19 202 LYS A CA 1
ATOM 1558 C C . LYS A 1 202 ? -10.156 -18.169 -7.487 1.00 93.19 202 LYS A C 1
ATOM 1560 O O . LYS A 1 202 ? -8.993 -18.575 -7.459 1.00 93.19 202 LYS A O 1
ATOM 1565 N N . VAL A 1 203 ? -10.714 -17.678 -8.593 1.00 94.12 203 VAL A N 1
ATOM 1566 C CA . VAL A 1 203 ? -9.948 -17.442 -9.820 1.00 94.12 203 VAL A CA 1
ATOM 1567 C C . VAL A 1 203 ? -8.901 -16.366 -9.539 1.00 94.12 203 VAL A C 1
ATOM 1569 O O . VAL A 1 203 ? -9.209 -15.308 -8.990 1.00 94.12 203 VAL A O 1
ATOM 1572 N N . HIS A 1 204 ? -7.655 -16.635 -9.912 1.00 90.62 204 HIS A N 1
ATOM 1573 C CA . HIS A 1 204 ? -6.544 -15.712 -9.729 1.00 90.62 204 HIS A CA 1
ATOM 1574 C C . HIS A 1 204 ? -5.807 -15.480 -11.043 1.00 90.62 204 HIS A C 1
ATOM 1576 O O . HIS A 1 204 ? -5.778 -16.322 -11.939 1.00 90.62 204 HIS A O 1
ATOM 1582 N N . GLN A 1 205 ? -5.180 -14.314 -11.136 1.00 88.75 205 GLN A N 1
ATOM 1583 C CA . GLN A 1 205 ? -4.314 -13.928 -12.240 1.00 88.75 205 GLN A CA 1
ATOM 1584 C C . GLN A 1 205 ? -2.968 -13.479 -11.673 1.00 88.75 205 GLN A C 1
ATOM 1586 O O . GLN A 1 205 ? -2.865 -13.125 -10.502 1.00 88.75 205 GLN A O 1
ATOM 1591 N N . GLN A 1 206 ? -1.935 -13.463 -12.514 1.00 93.44 206 GLN A N 1
ATOM 1592 C CA . GLN A 1 206 ? -0.611 -12.903 -12.201 1.00 93.44 206 GLN A CA 1
ATOM 1593 C C . GLN A 1 206 ? 0.216 -13.615 -11.113 1.00 93.44 206 GLN A C 1
ATOM 1595 O O . GLN A 1 206 ? 1.392 -13.271 -10.978 1.00 93.44 206 GLN A O 1
ATOM 1600 N N . LEU A 1 207 ? -0.331 -14.614 -10.412 1.00 92.06 207 LEU A N 1
ATOM 1601 C CA . LEU A 1 207 ? 0.428 -15.427 -9.460 1.00 92.06 207 LEU A CA 1
ATOM 1602 C C . LEU A 1 207 ? 1.514 -16.261 -10.166 1.00 92.06 207 LEU A C 1
ATOM 1604 O O . LEU A 1 207 ? 1.326 -16.693 -11.311 1.00 92.06 207 LEU A O 1
ATOM 1608 N N . PRO A 1 208 ? 2.671 -16.469 -9.515 1.00 90.81 208 PRO A N 1
ATOM 1609 C CA . PRO A 1 208 ? 3.735 -17.299 -10.055 1.00 90.81 208 PRO A CA 1
ATOM 1610 C C . PRO A 1 208 ? 3.339 -18.778 -10.088 1.00 90.81 208 PRO A C 1
ATOM 1612 O O . PRO A 1 208 ? 2.766 -19.312 -9.144 1.00 90.81 208 PRO A O 1
ATOM 1615 N N . ALA A 1 209 ? 3.714 -19.461 -11.168 1.00 88.00 209 ALA A N 1
ATOM 1616 C CA . ALA A 1 209 ? 3.663 -20.915 -11.239 1.00 88.00 209 ALA A CA 1
ATOM 1617 C C . ALA A 1 209 ? 5.006 -21.480 -10.755 1.00 88.00 209 ALA A C 1
ATOM 1619 O O . ALA A 1 209 ? 5.976 -21.513 -11.515 1.00 88.00 209 ALA A O 1
ATOM 1620 N N . TYR A 1 210 ? 5.076 -21.875 -9.482 1.00 85.31 210 TYR A N 1
ATOM 1621 C CA . TYR A 1 210 ? 6.274 -22.493 -8.915 1.00 85.31 210 TYR A CA 1
ATOM 1622 C C . TYR A 1 210 ? 6.449 -23.927 -9.448 1.00 85.31 210 TYR A C 1
ATOM 1624 O O . TYR A 1 210 ? 5.510 -24.718 -9.331 1.00 85.31 210 TYR A O 1
ATOM 1632 N N . PRO A 1 211 ? 7.627 -24.298 -9.990 1.00 79.56 211 PRO A N 1
ATOM 1633 C CA . PRO A 1 211 ? 7.873 -25.655 -10.489 1.00 79.56 211 PRO A CA 1
ATOM 1634 C C . PRO A 1 211 ? 7.741 -26.738 -9.414 1.00 79.56 211 PRO A C 1
ATOM 1636 O O . PRO A 1 211 ? 7.345 -27.857 -9.719 1.00 79.56 211 PRO A O 1
ATOM 1639 N N . GLU A 1 212 ? 8.051 -26.388 -8.162 1.00 79.50 212 GLU A N 1
ATOM 1640 C CA . GLU A 1 212 ? 8.037 -27.287 -7.007 1.00 79.50 212 GLU A CA 1
ATOM 1641 C C . GLU A 1 212 ? 7.039 -26.795 -5.943 1.00 79.50 212 GLU A C 1
ATOM 1643 O O . GLU A 1 212 ? 7.415 -26.074 -5.010 1.00 79.50 212 GLU A O 1
ATOM 1648 N N . PRO A 1 213 ? 5.750 -27.183 -6.027 1.00 80.56 213 PRO A N 1
ATOM 1649 C CA . PRO A 1 213 ? 4.714 -26.710 -5.107 1.00 80.56 213 PRO A CA 1
ATOM 1650 C C . PRO A 1 213 ? 4.977 -27.035 -3.631 1.00 80.56 213 PRO A C 1
ATOM 1652 O O . PRO A 1 213 ? 4.472 -26.340 -2.751 1.00 80.56 213 PRO A O 1
ATOM 1655 N N . ARG A 1 214 ? 5.751 -28.090 -3.333 1.00 79.38 214 ARG A N 1
ATOM 1656 C CA . ARG A 1 214 ? 6.147 -28.422 -1.953 1.00 79.38 214 ARG A CA 1
ATOM 1657 C C . ARG A 1 214 ? 7.031 -27.328 -1.350 1.00 79.38 214 ARG A C 1
ATOM 1659 O O . ARG A 1 214 ? 6.756 -26.901 -0.236 1.00 79.38 214 ARG A O 1
ATOM 1666 N N . LEU A 1 215 ? 8.025 -26.847 -2.100 1.00 72.75 215 LEU A N 1
ATOM 1667 C CA . LEU A 1 215 ? 8.926 -25.782 -1.649 1.00 72.75 215 LEU A CA 1
ATOM 1668 C C . LEU A 1 215 ? 8.179 -24.457 -1.459 1.00 72.75 215 LEU A C 1
ATOM 1670 O O . LEU A 1 215 ? 8.468 -23.718 -0.524 1.00 72.75 215 LEU A O 1
ATOM 1674 N N . ALA A 1 216 ? 7.178 -24.183 -2.302 1.00 80.62 216 ALA A N 1
ATOM 1675 C CA . ALA A 1 216 ? 6.295 -23.033 -2.119 1.00 80.62 216 ALA A CA 1
ATOM 1676 C C . ALA A 1 216 ? 5.516 -23.113 -0.799 1.00 80.62 216 ALA A C 1
ATOM 1678 O O . ALA A 1 216 ? 5.532 -22.158 -0.030 1.00 80.62 216 ALA A O 1
ATOM 1679 N N . ARG A 1 217 ? 4.906 -24.265 -0.485 1.00 82.25 217 ARG A N 1
ATOM 1680 C CA . ARG A 1 217 ? 4.210 -24.461 0.799 1.00 82.25 217 ARG A CA 1
ATOM 1681 C C . ARG A 1 217 ? 5.138 -24.316 2.005 1.00 82.25 217 ARG A C 1
ATOM 1683 O O . ARG A 1 217 ? 4.730 -23.737 3.001 1.00 82.25 217 ARG A O 1
ATOM 1690 N N . GLU A 1 218 ? 6.370 -24.813 1.913 1.00 76.44 218 GLU A N 1
ATOM 1691 C CA . GLU A 1 218 ? 7.368 -24.690 2.985 1.00 76.44 218 GLU A CA 1
ATOM 1692 C C . GLU A 1 218 ? 7.787 -23.238 3.222 1.00 76.44 218 GLU A C 1
ATOM 1694 O O . GLU A 1 218 ? 7.800 -22.789 4.366 1.00 76.44 218 GLU A O 1
ATOM 1699 N N . ALA A 1 219 ? 8.054 -22.479 2.154 1.00 81.31 219 ALA A N 1
ATOM 1700 C CA . ALA A 1 219 ? 8.345 -21.053 2.264 1.00 81.31 219 ALA A CA 1
ATOM 1701 C C . ALA A 1 219 ? 7.159 -20.283 2.872 1.00 81.31 219 ALA A C 1
ATOM 1703 O O . ALA A 1 219 ? 7.343 -19.482 3.783 1.00 81.31 219 ALA A O 1
ATOM 1704 N N . VAL A 1 220 ? 5.933 -20.564 2.423 1.00 86.50 220 VAL A N 1
ATOM 1705 C CA . VAL A 1 220 ? 4.710 -19.932 2.946 1.00 86.50 220 VAL A CA 1
ATOM 1706 C C . VAL A 1 220 ? 4.484 -20.255 4.422 1.00 86.50 220 VAL A C 1
ATOM 1708 O O . VAL A 1 220 ? 4.169 -19.352 5.193 1.00 86.50 220 VAL A O 1
ATOM 1711 N N . GLN A 1 221 ? 4.690 -21.507 4.841 1.00 79.88 221 GLN A N 1
ATOM 1712 C CA . GLN A 1 221 ? 4.576 -21.887 6.250 1.00 79.88 221 GLN A CA 1
ATOM 1713 C C . GLN A 1 221 ? 5.616 -21.157 7.107 1.00 79.88 221 GLN A C 1
ATOM 1715 O O . GLN A 1 221 ? 5.274 -20.617 8.153 1.00 79.88 221 GLN A O 1
ATOM 1720 N N . HIS A 1 222 ? 6.859 -21.052 6.630 1.00 79.56 222 HIS A N 1
ATOM 1721 C CA . HIS A 1 222 ? 7.902 -20.315 7.340 1.00 79.56 222 HIS A CA 1
ATOM 1722 C C . HIS A 1 222 ? 7.539 -18.832 7.534 1.00 79.56 222 HIS A C 1
ATOM 1724 O O . HIS A 1 222 ? 7.717 -18.286 8.621 1.00 79.56 222 HIS A O 1
ATOM 1730 N N . LEU A 1 223 ? 6.971 -18.179 6.513 1.00 84.56 223 LEU A N 1
ATOM 1731 C CA . LEU A 1 223 ? 6.456 -16.808 6.635 1.00 84.56 223 LEU A CA 1
ATOM 1732 C C . LEU A 1 223 ? 5.301 -16.706 7.643 1.00 84.56 223 LEU A C 1
ATOM 1734 O O . LEU A 1 223 ? 5.217 -15.724 8.385 1.00 84.56 223 LEU A O 1
ATOM 1738 N N . ALA A 1 224 ? 4.415 -17.705 7.669 1.00 81.06 224 ALA A N 1
ATOM 1739 C CA . ALA A 1 224 ? 3.282 -17.748 8.587 1.00 81.06 224 ALA A CA 1
ATOM 1740 C C . ALA A 1 224 ? 3.727 -17.864 10.051 1.00 81.06 224 ALA A C 1
ATOM 1742 O O . ALA A 1 224 ? 3.167 -17.180 10.908 1.00 81.06 224 ALA A O 1
ATOM 1743 N N . ASP A 1 225 ? 4.772 -18.652 10.308 1.00 77.62 225 ASP A N 1
ATOM 1744 C CA . ASP A 1 225 ? 5.351 -18.861 11.642 1.00 77.62 225 ASP A CA 1
ATOM 1745 C C . ASP A 1 225 ? 6.220 -17.681 12.117 1.00 77.62 225 ASP A C 1
ATOM 1747 O O . ASP A 1 225 ? 6.567 -17.585 13.294 1.00 77.62 225 ASP A O 1
ATOM 1751 N N . SER A 1 226 ? 6.577 -16.768 11.213 1.00 82.00 226 SER A N 1
ATOM 1752 C CA . SER A 1 226 ? 7.432 -15.620 11.517 1.00 82.00 226 SER A CA 1
ATOM 1753 C C . SER A 1 226 ? 6.676 -14.463 12.196 1.00 82.00 226 SER A C 1
ATOM 1755 O O . SER A 1 226 ? 5.447 -14.419 12.220 1.00 82.00 226 SER A O 1
ATOM 1757 N N . SER A 1 227 ? 7.378 -13.451 12.716 1.00 87.19 227 SER A N 1
ATOM 1758 C CA . SER A 1 227 ? 6.742 -12.199 13.164 1.00 87.19 227 SER A CA 1
ATOM 1759 C C . SER A 1 227 ? 6.215 -11.375 11.980 1.00 87.19 227 SER A C 1
ATOM 1761 O O . SER A 1 227 ? 6.704 -11.495 10.851 1.00 87.19 227 SER A O 1
ATOM 1763 N N . GLY A 1 228 ? 5.211 -10.531 12.245 1.00 89.12 228 GLY A N 1
ATOM 1764 C CA . GLY A 1 228 ? 4.774 -9.504 11.295 1.00 89.12 228 GLY A CA 1
ATOM 1765 C C . GLY A 1 228 ? 5.821 -8.398 11.130 1.00 89.12 228 GLY A C 1
ATOM 1766 O O . GLY A 1 228 ? 6.615 -8.173 12.042 1.00 89.12 228 GLY A O 1
ATOM 1767 N N . ILE A 1 229 ? 5.823 -7.711 9.983 1.00 95.25 229 ILE A N 1
ATOM 1768 C CA . ILE A 1 229 ? 6.821 -6.671 9.665 1.00 95.25 229 ILE A CA 1
ATOM 1769 C C . ILE A 1 229 ? 6.399 -5.314 10.235 1.00 95.25 229 ILE A C 1
ATOM 1771 O O . ILE A 1 229 ? 7.222 -4.603 10.810 1.00 95.25 229 ILE A O 1
ATOM 1775 N N . VAL A 1 230 ? 5.125 -4.940 10.077 1.00 94.50 230 VAL A N 1
ATOM 1776 C CA . VAL A 1 230 ? 4.584 -3.687 10.624 1.00 94.50 230 VAL A CA 1
ATOM 1777 C C . VAL A 1 230 ? 3.693 -3.942 11.847 1.00 94.50 230 VAL A C 1
ATOM 1779 O O . VAL A 1 230 ? 2.887 -4.881 11.823 1.00 94.50 230 VAL A O 1
ATOM 1782 N N . PRO A 1 231 ? 3.796 -3.120 12.908 1.00 89.62 231 PRO A N 1
ATOM 1783 C CA . PRO A 1 231 ? 2.888 -3.186 14.048 1.00 89.62 231 PRO A CA 1
ATOM 1784 C C . PRO A 1 231 ? 1.451 -2.796 13.674 1.00 89.62 231 PRO A C 1
ATOM 1786 O O . PRO A 1 231 ? 1.218 -1.920 12.842 1.00 89.62 231 PRO A O 1
ATOM 1789 N N . LEU A 1 232 ? 0.471 -3.430 14.319 1.00 88.94 232 LEU A N 1
ATOM 1790 C CA . LEU A 1 232 ? -0.962 -3.263 14.029 1.00 88.94 232 LEU A CA 1
ATOM 1791 C C . LEU A 1 232 ? -1.448 -1.834 14.322 1.00 88.94 232 LEU A C 1
ATOM 1793 O O . LEU A 1 232 ? -2.285 -1.285 13.606 1.00 88.94 232 LEU A O 1
ATOM 1797 N N . GLU A 1 233 ? -0.909 -1.230 15.374 1.00 87.06 233 GLU A N 1
ATOM 1798 C CA . GLU A 1 233 ? -1.183 0.134 15.806 1.00 87.06 233 GLU A CA 1
ATOM 1799 C C . GLU A 1 233 ? -0.737 1.176 14.774 1.00 87.06 233 GLU A C 1
ATOM 1801 O O . GLU A 1 233 ? -1.444 2.162 14.566 1.00 87.06 233 GLU A O 1
ATOM 1806 N N . GLU A 1 234 ? 0.367 0.937 14.060 1.00 90.75 234 GLU A N 1
ATOM 1807 C CA . GLU A 1 234 ? 0.835 1.832 12.997 1.00 90.75 234 GLU A CA 1
ATOM 1808 C C . GLU A 1 234 ? -0.092 1.763 11.777 1.00 90.75 234 GLU A C 1
ATOM 1810 O O . GLU A 1 234 ? -0.358 2.781 11.134 1.00 90.75 234 GLU A O 1
ATOM 1815 N N . VAL A 1 235 ? -0.652 0.581 11.485 1.00 91.94 235 VAL A N 1
ATOM 1816 C CA . VAL A 1 235 ? -1.659 0.410 10.427 1.00 91.94 235 VAL A CA 1
ATOM 1817 C C . VAL A 1 235 ? -2.947 1.166 10.759 1.00 91.94 235 VAL A C 1
ATOM 1819 O O . VAL A 1 235 ? -3.483 1.890 9.915 1.00 91.94 235 VAL A O 1
ATOM 1822 N N . ALA A 1 236 ? -3.441 1.025 11.992 1.00 87.56 236 ALA A N 1
ATOM 1823 C CA . ALA A 1 236 ? -4.620 1.750 12.461 1.00 87.56 236 ALA A CA 1
ATOM 1824 C C . ALA A 1 236 ? -4.381 3.272 12.487 1.00 87.56 236 ALA A C 1
ATOM 1826 O O . ALA A 1 236 ? -5.265 4.043 12.112 1.00 87.56 236 ALA A O 1
ATOM 1827 N N . GLY A 1 237 ? -3.171 3.704 12.859 1.00 91.12 237 GLY A N 1
ATOM 1828 C CA . GLY A 1 237 ? -2.748 5.101 12.787 1.00 91.12 237 GLY A CA 1
ATOM 1829 C C . GLY A 1 237 ? -2.807 5.655 11.362 1.00 91.12 237 GLY A C 1
ATOM 1830 O O . GLY A 1 237 ? -3.402 6.709 11.141 1.00 91.12 237 GLY A O 1
ATOM 1831 N N . LEU A 1 238 ? -2.287 4.916 10.373 1.00 96.94 238 LEU A N 1
ATOM 1832 C CA . LEU A 1 238 ? -2.394 5.318 8.968 1.00 96.94 238 LEU A CA 1
ATOM 1833 C C . LEU A 1 238 ? -3.856 5.416 8.509 1.00 96.94 238 LEU A C 1
ATOM 1835 O O . LEU A 1 238 ? -4.200 6.353 7.795 1.00 96.94 238 LEU A O 1
ATOM 1839 N N . GLN A 1 239 ? -4.733 4.498 8.927 1.00 94.81 239 GLN A N 1
ATOM 1840 C CA . GLN A 1 239 ? -6.161 4.575 8.594 1.00 94.81 239 GLN A CA 1
ATOM 1841 C C . GLN A 1 239 ? -6.794 5.883 9.086 1.00 94.81 239 GLN A C 1
ATOM 1843 O O . GLN A 1 239 ? -7.504 6.539 8.325 1.00 94.81 239 GLN A O 1
ATOM 1848 N N . ALA A 1 240 ? -6.495 6.305 10.317 1.00 93.94 240 ALA A N 1
ATOM 1849 C CA . ALA A 1 240 ? -6.973 7.582 10.843 1.00 93.94 240 ALA A CA 1
ATOM 1850 C C . ALA A 1 240 ? -6.450 8.778 10.025 1.00 93.94 240 ALA A C 1
ATOM 1852 O O . ALA A 1 240 ? -7.225 9.662 9.662 1.00 93.94 240 ALA A O 1
ATOM 1853 N N . LEU A 1 241 ? -5.167 8.765 9.651 1.00 97.00 241 LEU A N 1
ATOM 1854 C CA . LEU A 1 241 ? -4.572 9.806 8.807 1.00 97.00 241 LEU A CA 1
ATOM 1855 C C . LEU A 1 241 ? -5.226 9.865 7.416 1.00 97.00 241 LEU A C 1
ATOM 1857 O O . LEU A 1 241 ? -5.549 10.943 6.918 1.00 97.00 241 LEU A O 1
ATOM 1861 N N . VAL A 1 242 ? -5.489 8.718 6.783 1.00 97.94 242 VAL A N 1
ATOM 1862 C CA . VAL A 1 242 ? -6.201 8.676 5.494 1.00 97.94 242 VAL A CA 1
ATOM 1863 C C . VAL A 1 242 ? -7.620 9.236 5.645 1.00 97.94 242 VAL A C 1
ATOM 1865 O O . VAL A 1 242 ? -8.077 9.958 4.760 1.00 97.94 242 VAL A O 1
ATOM 1868 N N . ALA A 1 243 ? -8.306 8.982 6.764 1.00 97.00 243 ALA A N 1
ATOM 1869 C CA . ALA A 1 243 ? -9.614 9.580 7.046 1.00 97.00 243 ALA A CA 1
ATOM 1870 C C . ALA A 1 243 ? -9.546 11.116 7.186 1.00 97.00 243 ALA A C 1
ATOM 1872 O O . ALA A 1 243 ? -10.465 11.821 6.762 1.00 97.00 243 ALA A O 1
ATOM 1873 N N . ASP A 1 244 ? -8.449 11.663 7.718 1.00 96.38 244 ASP A N 1
ATOM 1874 C CA . ASP A 1 244 ? -8.211 13.111 7.722 1.00 96.38 244 ASP A CA 1
ATOM 1875 C C . ASP A 1 244 ? -8.029 13.672 6.309 1.00 96.38 244 ASP A C 1
ATOM 1877 O O . ASP A 1 244 ? -8.629 14.700 5.975 1.00 96.38 244 ASP A O 1
ATOM 1881 N N . ALA A 1 245 ? -7.286 12.973 5.447 1.00 97.94 245 ALA A N 1
ATOM 1882 C CA . ALA A 1 245 ? -7.142 13.357 4.045 1.00 97.94 245 ALA A CA 1
ATOM 1883 C C . ALA A 1 245 ? -8.477 13.300 3.282 1.00 97.94 245 ALA A C 1
ATOM 1885 O O . ALA A 1 245 ? -8.769 14.191 2.486 1.00 97.94 245 ALA A O 1
ATOM 1886 N N . GLN A 1 246 ? -9.338 12.316 3.571 1.00 95.75 246 GLN A N 1
ATOM 1887 C CA . GLN A 1 246 ? -10.693 12.243 3.003 1.00 95.75 246 GLN A CA 1
ATOM 1888 C C . GLN A 1 246 ? -11.527 13.480 3.360 1.00 95.75 246 GLN A C 1
ATOM 1890 O O . GLN A 1 246 ? -12.320 13.954 2.549 1.00 95.75 246 GLN A O 1
ATOM 1895 N N . GLY A 1 247 ? -11.321 14.020 4.564 1.00 94.25 247 GLY A N 1
ATOM 1896 C CA . GLY A 1 247 ? -11.947 15.252 5.035 1.00 94.25 247 GLY A CA 1
ATOM 1897 C C . GLY A 1 247 ? -11.249 16.542 4.592 1.00 94.25 247 GLY A C 1
ATOM 1898 O O . GLY A 1 247 ? -11.639 17.608 5.066 1.00 94.25 247 GLY A O 1
ATOM 1899 N N . GLY A 1 248 ? -10.213 16.470 3.747 1.00 95.56 248 GLY A N 1
ATOM 1900 C CA . GLY A 1 248 ? -9.446 17.633 3.290 1.00 95.56 248 GLY A CA 1
ATOM 1901 C C . GLY A 1 248 ? -8.569 18.282 4.367 1.00 95.56 248 GLY A C 1
ATOM 1902 O O . GLY A 1 248 ? -8.200 19.444 4.223 1.00 95.56 248 GLY A O 1
ATOM 1903 N N . ARG A 1 249 ? -8.252 17.563 5.455 1.00 97.19 249 ARG A N 1
ATOM 1904 C CA . ARG A 1 249 ? -7.385 18.042 6.551 1.00 97.19 249 ARG A CA 1
ATOM 1905 C C . ARG A 1 249 ? -5.913 17.662 6.379 1.00 97.19 249 ARG A C 1
ATOM 1907 O O . ARG A 1 249 ? -5.081 18.110 7.159 1.00 97.19 249 ARG A O 1
ATOM 1914 N N . ALA A 1 250 ? -5.601 16.839 5.384 1.00 98.19 250 ALA A N 1
ATOM 1915 C CA . ALA A 1 250 ? -4.257 16.386 5.049 1.00 98.19 250 ALA A CA 1
ATOM 1916 C C . ALA A 1 250 ? -4.172 16.060 3.551 1.00 98.19 250 ALA A C 1
ATOM 1918 O O . ALA A 1 250 ? -5.199 15.889 2.891 1.00 98.19 250 ALA A O 1
ATOM 1919 N N . VAL A 1 251 ? -2.955 15.936 3.025 1.00 98.56 251 VAL A N 1
ATOM 1920 C CA . VAL A 1 251 ? -2.690 15.489 1.651 1.00 98.56 251 VAL A CA 1
ATOM 1921 C C . VAL A 1 251 ? -1.848 14.217 1.669 1.00 98.56 251 VAL A C 1
ATOM 1923 O O . VAL A 1 251 ? -0.892 14.106 2.431 1.00 98.56 251 VAL A O 1
ATOM 1926 N N . VAL A 1 252 ? -2.185 13.230 0.843 1.00 98.75 252 VAL A N 1
ATOM 1927 C CA . VAL A 1 252 ? -1.394 12.000 0.713 1.00 98.75 252 VAL A CA 1
ATOM 1928 C C . VAL A 1 252 ? -0.317 12.174 -0.353 1.00 98.75 252 VAL A C 1
ATOM 1930 O O . VAL A 1 252 ? -0.589 12.567 -1.487 1.00 98.75 252 VAL A O 1
ATOM 1933 N N . LEU A 1 253 ? 0.908 11.793 -0.011 1.00 98.88 253 LEU A N 1
ATOM 1934 C CA . LEU A 1 253 ? 1.964 11.538 -0.977 1.00 98.88 253 LEU A CA 1
ATOM 1935 C C . LEU A 1 253 ? 2.373 10.074 -0.878 1.00 98.88 253 LEU A C 1
ATOM 1937 O O . LEU A 1 253 ? 3.074 9.677 0.053 1.00 98.88 253 LEU A O 1
ATOM 1941 N N . GLN A 1 254 ? 1.963 9.284 -1.867 1.00 98.88 254 GLN A N 1
ATOM 1942 C CA . GLN A 1 254 ? 2.452 7.928 -2.044 1.00 98.88 254 GLN A CA 1
ATOM 1943 C C . GLN A 1 254 ? 3.553 7.913 -3.108 1.00 98.88 254 GLN A C 1
ATOM 1945 O O . GLN A 1 254 ? 3.290 8.227 -4.264 1.00 98.88 254 GLN A O 1
ATOM 1950 N N . ALA A 1 255 ? 4.793 7.580 -2.760 1.00 98.56 255 ALA A N 1
ATOM 1951 C CA . ALA A 1 255 ? 5.906 7.678 -3.705 1.00 98.56 255 ALA A CA 1
ATOM 1952 C C . ALA A 1 255 ? 7.007 6.645 -3.449 1.00 98.56 255 ALA A C 1
ATOM 1954 O O . ALA A 1 255 ? 7.254 6.243 -2.315 1.00 98.56 255 ALA A O 1
ATOM 1955 N N . GLY A 1 256 ? 7.674 6.205 -4.511 1.00 97.12 256 GLY A N 1
ATOM 1956 C CA . GLY A 1 256 ? 8.850 5.338 -4.430 1.00 97.12 256 GLY A CA 1
ATOM 1957 C C . GLY A 1 256 ? 9.118 4.622 -5.745 1.00 97.12 256 GLY A C 1
ATOM 1958 O O . GLY A 1 256 ? 8.654 5.061 -6.798 1.00 97.12 256 GLY A O 1
ATOM 1959 N N . ASP A 1 257 ? 9.844 3.511 -5.692 1.00 92.12 257 ASP A N 1
ATOM 1960 C CA . ASP A 1 257 ? 10.204 2.766 -6.894 1.00 92.12 257 ASP A CA 1
ATOM 1961 C C . ASP A 1 257 ? 9.000 2.082 -7.566 1.00 92.12 257 ASP A C 1
ATOM 1963 O O . ASP A 1 257 ? 7.974 1.765 -6.953 1.00 92.12 257 ASP A O 1
ATOM 1967 N N . CYS A 1 258 ? 9.140 1.809 -8.867 1.00 90.31 258 CYS A N 1
ATOM 1968 C CA . CYS A 1 258 ? 8.193 0.959 -9.594 1.00 90.31 258 CYS A CA 1
ATOM 1969 C C . CYS A 1 258 ? 8.248 -0.489 -9.078 1.00 90.31 258 CYS A C 1
ATOM 1971 O O . CYS A 1 258 ? 7.216 -1.097 -8.781 1.00 90.31 258 CYS A O 1
ATOM 1973 N N . ALA A 1 259 ? 9.467 -1.016 -8.956 1.00 91.31 259 ALA A N 1
ATOM 1974 C CA . ALA A 1 259 ? 9.782 -2.298 -8.348 1.00 91.31 259 ALA A CA 1
ATOM 1975 C C . ALA A 1 259 ? 11.084 -2.138 -7.558 1.00 91.31 259 ALA A C 1
ATOM 1977 O O . ALA A 1 259 ? 12.099 -1.723 -8.122 1.00 91.31 259 ALA A O 1
ATOM 1978 N N . GLU A 1 260 ? 11.038 -2.450 -6.269 1.00 93.44 260 GLU A N 1
ATOM 1979 C CA . GLU A 1 260 ? 12.202 -2.404 -5.395 1.00 93.44 260 GLU A CA 1
ATOM 1980 C C . GLU A 1 260 ? 13.183 -3.535 -5.726 1.00 93.44 260 GLU A C 1
ATOM 1982 O O . GLU A 1 260 ? 12.819 -4.592 -6.255 1.00 93.44 260 GLU A O 1
ATOM 1987 N N . ARG A 1 261 ? 14.450 -3.316 -5.372 1.00 90.81 261 ARG A N 1
ATOM 1988 C CA . ARG A 1 261 ? 15.498 -4.332 -5.452 1.00 90.81 261 ARG A CA 1
ATOM 1989 C C . ARG A 1 261 ? 15.681 -4.986 -4.089 1.00 90.81 261 ARG A C 1
ATOM 1991 O O . ARG A 1 261 ? 15.841 -4.283 -3.092 1.00 90.81 261 ARG A O 1
ATOM 1998 N N . MET A 1 262 ? 15.743 -6.317 -4.043 1.00 91.88 262 MET A N 1
ATOM 1999 C CA . MET A 1 262 ? 15.996 -7.021 -2.775 1.00 91.88 262 MET A CA 1
ATOM 2000 C C . MET A 1 262 ? 17.446 -6.871 -2.287 1.00 91.88 262 MET A C 1
ATOM 2002 O O . MET A 1 262 ? 17.735 -7.123 -1.124 1.00 91.88 262 MET A O 1
ATOM 2006 N N . ASP A 1 263 ? 18.357 -6.429 -3.159 1.00 90.25 263 ASP A N 1
ATOM 2007 C CA . ASP A 1 263 ? 19.760 -6.146 -2.831 1.00 90.25 263 ASP A CA 1
ATOM 2008 C C . ASP A 1 263 ? 20.029 -4.673 -2.465 1.00 90.25 263 ASP A C 1
ATOM 2010 O O . ASP A 1 263 ? 21.190 -4.276 -2.368 1.00 90.25 263 ASP A O 1
ATOM 2014 N N . ALA A 1 264 ? 18.981 -3.860 -2.274 1.00 91.94 264 ALA A N 1
ATOM 2015 C CA . ALA A 1 264 ? 19.122 -2.461 -1.880 1.00 91.94 264 ALA A CA 1
ATOM 2016 C C . ALA A 1 264 ? 19.811 -2.331 -0.511 1.00 91.94 264 ALA A C 1
ATOM 2018 O O . ALA A 1 264 ? 19.478 -3.035 0.452 1.00 91.94 264 ALA A O 1
ATOM 2019 N N . ALA A 1 265 ? 20.763 -1.406 -0.418 1.00 94.69 265 ALA A N 1
ATOM 2020 C CA . ALA A 1 265 ? 21.452 -1.084 0.822 1.00 94.69 265 ALA A CA 1
ATOM 2021 C C . ALA A 1 265 ? 20.714 0.017 1.599 1.00 94.69 265 ALA A C 1
ATOM 2023 O O . ALA A 1 265 ? 19.873 0.740 1.062 1.00 94.69 265 ALA A O 1
ATOM 2024 N N . ALA A 1 266 ? 21.090 0.210 2.867 1.00 95.75 266 ALA A N 1
ATOM 2025 C CA . ALA A 1 266 ? 20.525 1.268 3.707 1.00 95.75 266 ALA A CA 1
ATOM 2026 C C . ALA A 1 266 ? 20.646 2.663 3.066 1.00 95.75 266 ALA A C 1
ATOM 2028 O O . ALA A 1 266 ? 19.749 3.489 3.213 1.00 95.75 266 ALA A O 1
ATOM 2029 N N . GLN A 1 267 ? 21.737 2.930 2.331 1.00 96.44 267 GLN A N 1
ATOM 2030 C CA . GLN A 1 267 ? 21.933 4.221 1.664 1.00 96.44 267 GLN A CA 1
ATOM 2031 C C . GLN A 1 267 ? 20.896 4.464 0.560 1.00 96.44 267 GLN A C 1
ATOM 2033 O O . GLN A 1 267 ? 20.396 5.582 0.450 1.00 96.44 267 GLN A O 1
ATOM 2038 N N . ASP A 1 268 ? 20.543 3.430 -0.212 1.00 95.19 268 ASP A N 1
ATOM 2039 C CA . ASP A 1 268 ? 19.535 3.524 -1.275 1.00 95.19 268 ASP A CA 1
ATOM 2040 C C . ASP A 1 268 ? 18.164 3.878 -0.684 1.00 95.19 268 ASP A C 1
ATOM 2042 O O . ASP A 1 268 ? 17.483 4.793 -1.150 1.00 95.19 268 ASP A O 1
ATOM 2046 N N . VAL A 1 269 ? 17.794 3.197 0.404 1.00 96.44 269 VAL A N 1
ATOM 2047 C CA . VAL A 1 269 ? 16.525 3.417 1.107 1.00 96.44 269 VAL A CA 1
ATOM 2048 C C . VAL A 1 269 ? 16.487 4.803 1.743 1.00 96.44 269 VAL A C 1
ATOM 2050 O O . VAL A 1 269 ? 15.511 5.526 1.567 1.00 96.44 269 VAL A O 1
ATOM 2053 N N . HIS A 1 270 ? 17.555 5.230 2.421 1.00 97.00 270 HIS A N 1
ATOM 2054 C CA . HIS A 1 270 ? 17.633 6.580 2.980 1.00 97.00 270 HIS A CA 1
ATOM 2055 C C . HIS A 1 270 ? 17.543 7.669 1.905 1.00 97.00 270 HIS A C 1
ATOM 2057 O O . HIS A 1 270 ? 16.898 8.690 2.140 1.00 97.00 270 HIS A O 1
ATOM 2063 N N . ALA A 1 271 ? 18.156 7.463 0.735 1.00 97.25 271 ALA A N 1
ATOM 2064 C CA . ALA A 1 271 ? 18.060 8.400 -0.380 1.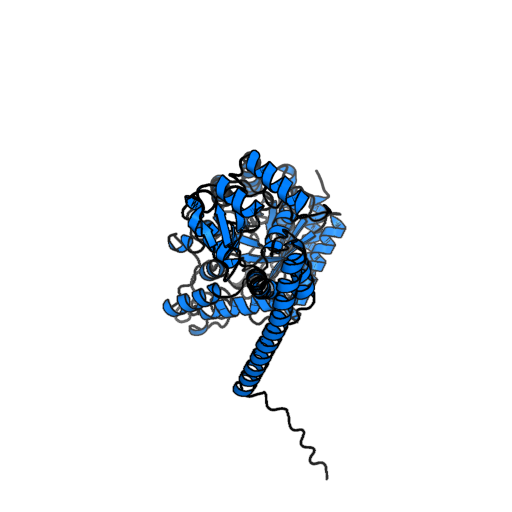00 97.25 271 ALA A CA 1
ATOM 2065 C C . ALA A 1 271 ? 16.626 8.488 -0.925 1.00 97.25 271 ALA A C 1
ATOM 2067 O O . ALA A 1 271 ? 16.138 9.591 -1.178 1.00 97.25 271 ALA A O 1
ATOM 2068 N N .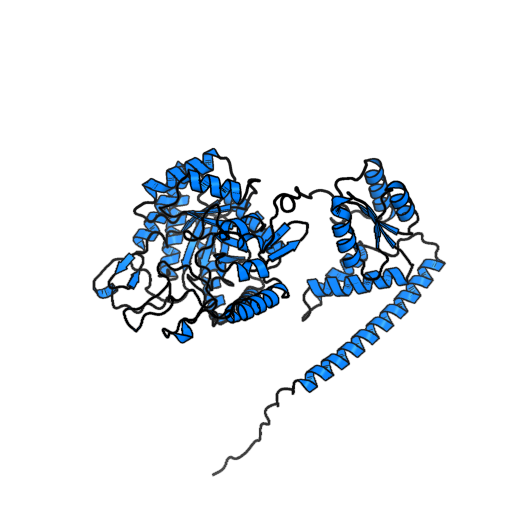 MET A 1 272 ? 15.930 7.353 -1.052 1.00 97.50 272 MET A N 1
ATOM 2069 C CA . MET A 1 272 ? 14.519 7.341 -1.444 1.00 97.50 272 MET A CA 1
ATOM 2070 C C . MET A 1 272 ? 13.646 8.060 -0.412 1.00 97.50 272 MET A C 1
ATOM 2072 O O . MET A 1 272 ? 12.849 8.920 -0.773 1.00 97.50 272 MET A O 1
ATOM 2076 N N . VAL A 1 273 ? 13.824 7.763 0.876 1.00 97.75 273 VAL A N 1
ATOM 2077 C CA . VAL A 1 273 ? 13.059 8.405 1.954 1.00 97.75 273 VAL A CA 1
ATOM 2078 C C . VAL A 1 273 ? 13.306 9.911 1.983 1.00 97.75 273 VAL A C 1
ATOM 2080 O O . VAL A 1 273 ? 12.351 10.671 2.056 1.00 97.75 273 VAL A O 1
ATOM 2083 N N . ALA A 1 274 ? 14.554 10.361 1.824 1.00 98.06 274 ALA A N 1
ATOM 2084 C CA . ALA A 1 274 ? 14.872 11.786 1.746 1.00 98.06 274 ALA A CA 1
ATOM 2085 C C . ALA A 1 274 ? 14.187 12.485 0.557 1.00 98.06 274 ALA A C 1
ATOM 2087 O O . ALA A 1 274 ? 13.790 13.646 0.671 1.00 98.06 274 ALA A O 1
ATOM 2088 N N . LEU A 1 275 ? 14.027 11.793 -0.577 1.00 98.44 275 LEU A N 1
ATOM 2089 C CA . LEU A 1 275 ? 13.260 12.309 -1.709 1.00 98.44 275 LEU A CA 1
ATOM 2090 C C . LEU A 1 275 ? 11.764 12.404 -1.375 1.00 98.44 275 LEU A C 1
ATOM 2092 O O . LEU A 1 275 ? 11.169 13.452 -1.609 1.00 98.44 275 LEU A O 1
ATOM 2096 N N . VAL A 1 276 ? 11.164 11.356 -0.802 1.00 98.62 276 VAL A N 1
ATOM 2097 C CA . VAL A 1 276 ? 9.747 11.374 -0.388 1.00 98.62 276 VAL A CA 1
ATOM 2098 C C . VAL A 1 276 ? 9.493 12.469 0.653 1.00 98.62 276 VAL A C 1
ATOM 2100 O O . VAL A 1 276 ? 8.525 13.217 0.527 1.00 98.62 276 VAL A O 1
ATOM 2103 N N . ASP A 1 277 ? 10.390 12.627 1.627 1.00 98.31 277 ASP A N 1
ATOM 2104 C CA . ASP A 1 277 ? 10.321 13.672 2.649 1.00 98.31 277 ASP A CA 1
ATOM 2105 C C . ASP A 1 277 ? 10.353 15.070 2.024 1.00 98.31 277 ASP A C 1
ATOM 2107 O O . ASP A 1 277 ? 9.524 15.912 2.375 1.00 98.31 277 ASP A O 1
ATOM 2111 N N . ARG A 1 278 ? 11.262 15.299 1.063 1.00 98.50 278 ARG A N 1
ATOM 2112 C CA . ARG A 1 278 ? 11.379 16.567 0.327 1.00 98.50 278 ARG A CA 1
ATOM 2113 C C . ARG A 1 278 ? 10.109 16.891 -0.457 1.00 98.50 278 ARG A C 1
ATOM 2115 O O . ARG A 1 278 ? 9.642 18.022 -0.401 1.00 98.50 278 ARG A O 1
ATOM 2122 N N . LEU A 1 279 ? 9.559 15.920 -1.182 1.00 98.75 279 LEU A N 1
ATOM 2123 C CA . LEU A 1 279 ? 8.322 16.100 -1.946 1.00 98.75 279 LEU A CA 1
ATOM 2124 C C . LEU A 1 279 ? 7.127 16.379 -1.019 1.00 98.75 279 LEU A C 1
ATOM 2126 O O . LEU A 1 279 ? 6.298 17.230 -1.323 1.00 98.75 279 LEU A O 1
ATOM 2130 N N . GLY A 1 280 ? 7.053 15.690 0.124 1.00 98.56 280 GLY A N 1
ATOM 2131 C CA . GLY A 1 280 ? 6.017 15.925 1.129 1.00 98.56 280 GLY A CA 1
ATOM 2132 C C . GLY A 1 280 ? 6.125 17.309 1.769 1.00 98.56 280 GLY A C 1
ATOM 2133 O O . GLY A 1 280 ? 5.109 17.964 1.962 1.00 98.56 280 GLY A O 1
ATOM 2134 N N . ALA A 1 281 ? 7.345 17.779 2.044 1.00 98.50 281 ALA A N 1
ATOM 2135 C CA . ALA A 1 281 ? 7.576 19.115 2.590 1.00 98.50 281 ALA A CA 1
ATOM 2136 C C . ALA A 1 281 ? 7.188 20.222 1.594 1.00 98.50 281 ALA A C 1
ATOM 2138 O O . ALA A 1 281 ? 6.596 21.216 1.997 1.00 98.50 281 ALA A O 1
ATOM 2139 N N . ASP A 1 282 ? 7.455 20.034 0.296 1.00 98.50 282 ASP A N 1
ATOM 2140 C CA . ASP A 1 282 ? 7.024 20.977 -0.749 1.00 98.50 282 ASP A CA 1
ATOM 2141 C C . ASP A 1 282 ? 5.485 21.015 -0.881 1.00 98.50 282 ASP A C 1
ATOM 2143 O O . ASP A 1 282 ? 4.909 22.090 -1.038 1.00 98.50 282 ASP A O 1
ATOM 2147 N N . LEU A 1 283 ? 4.790 19.875 -0.725 1.00 98.25 283 LEU A N 1
ATOM 2148 C CA . LEU A 1 283 ? 3.321 19.857 -0.616 1.00 98.25 283 LEU A CA 1
ATOM 2149 C C . LEU A 1 283 ? 2.823 20.620 0.616 1.00 98.25 283 LEU A C 1
ATOM 2151 O O . LEU A 1 283 ? 1.876 21.395 0.500 1.00 98.25 283 LEU A O 1
ATOM 2155 N N . GLU A 1 284 ? 3.439 20.397 1.779 1.00 98.12 284 GLU A N 1
ATOM 2156 C CA . GLU A 1 284 ? 3.080 21.068 3.037 1.00 98.12 284 GLU A CA 1
ATOM 2157 C C . GLU A 1 284 ? 3.243 22.584 2.937 1.00 98.12 284 GLU A C 1
ATOM 2159 O O . GLU A 1 284 ? 2.333 23.325 3.309 1.00 98.12 284 GLU A O 1
ATOM 2164 N N . GLU A 1 285 ? 4.374 23.039 2.396 1.00 97.94 285 GLU A N 1
ATOM 2165 C CA . GLU A 1 285 ? 4.678 24.457 2.210 1.00 97.94 285 GLU A CA 1
ATOM 2166 C C . GLU A 1 285 ? 3.660 25.138 1.291 1.00 97.94 285 GLU A C 1
ATOM 2168 O O . GLU A 1 285 ? 3.171 26.220 1.609 1.00 97.94 285 GLU A O 1
ATOM 2173 N N . ARG A 1 286 ? 3.310 24.496 0.170 1.00 97.50 286 ARG A N 1
ATOM 2174 C CA . ARG A 1 286 ? 2.393 25.075 -0.821 1.00 97.50 286 ARG A CA 1
ATOM 2175 C C . ARG A 1 286 ? 0.937 25.030 -0.379 1.00 97.50 286 ARG A C 1
ATOM 2177 O O . ARG A 1 286 ? 0.206 25.975 -0.613 1.00 97.50 286 ARG A O 1
ATOM 2184 N N . LEU A 1 287 ? 0.494 23.931 0.230 1.00 96.75 287 LEU A N 1
ATOM 2185 C CA . LEU A 1 287 ? -0.925 23.729 0.539 1.00 96.75 287 LEU A CA 1
ATOM 2186 C C . LEU A 1 287 ? -1.316 24.193 1.944 1.00 96.75 287 LEU A C 1
ATOM 2188 O O . LEU A 1 287 ? -2.507 24.316 2.228 1.00 96.75 287 LEU A O 1
ATOM 2192 N N . GLY A 1 288 ? -0.349 24.390 2.846 1.00 97.06 288 GLY A N 1
ATOM 2193 C CA . GLY A 1 288 ? -0.623 24.643 4.263 1.00 97.06 288 GLY A CA 1
ATOM 2194 C C . GLY A 1 288 ? -1.321 23.468 4.964 1.00 97.06 288 GLY A C 1
ATOM 2195 O O . GLY A 1 288 ? -1.980 23.663 5.985 1.00 97.06 288 GLY A O 1
ATOM 2196 N N . LEU A 1 289 ? -1.209 22.256 4.408 1.00 97.06 289 LEU A N 1
ATOM 2197 C CA . LEU A 1 289 ? -1.803 21.020 4.921 1.00 97.06 289 LEU A CA 1
ATOM 2198 C C . LEU A 1 289 ? -0.703 20.010 5.264 1.00 97.06 289 LEU A C 1
ATOM 2200 O O . LEU A 1 289 ? 0.252 19.904 4.500 1.00 97.06 289 LEU A O 1
ATOM 2204 N N . PRO A 1 290 ? -0.843 19.212 6.338 1.00 98.00 290 PRO A N 1
ATOM 2205 C CA . PRO A 1 290 ? 0.102 18.139 6.640 1.00 98.00 290 PRO A CA 1
ATOM 2206 C C . PRO A 1 290 ? 0.137 17.089 5.516 1.00 98.00 290 PRO A C 1
ATOM 2208 O O . PRO A 1 290 ? -0.915 16.679 5.011 1.00 98.00 290 PRO A O 1
ATOM 2211 N N . ALA A 1 291 ? 1.335 16.618 5.155 1.00 98.31 291 ALA A N 1
ATOM 2212 C CA . ALA A 1 291 ? 1.524 15.574 4.153 1.00 98.31 291 ALA A CA 1
ATOM 2213 C C . ALA A 1 291 ? 1.720 14.194 4.798 1.00 98.31 291 ALA A C 1
ATOM 2215 O O . ALA A 1 291 ? 2.683 13.934 5.525 1.00 98.31 291 ALA A O 1
ATOM 2216 N N . ILE A 1 292 ? 0.831 13.261 4.467 1.00 98.69 292 ILE A N 1
ATOM 2217 C CA . ILE A 1 292 ? 0.922 11.855 4.867 1.00 98.69 292 ILE A CA 1
ATOM 2218 C C . ILE A 1 292 ? 1.826 11.141 3.865 1.00 98.69 292 ILE A C 1
ATOM 2220 O O . ILE A 1 292 ? 1.465 10.958 2.700 1.00 98.69 292 ILE A O 1
ATOM 2224 N N . ARG A 1 293 ? 3.014 10.744 4.322 1.00 98.62 293 ARG A N 1
ATOM 2225 C CA . ARG A 1 293 ? 4.059 10.135 3.493 1.00 98.62 293 ARG A CA 1
ATOM 2226 C C . ARG A 1 293 ? 3.910 8.616 3.497 1.00 98.62 293 ARG A C 1
ATOM 2228 O O . ARG A 1 293 ? 4.046 7.969 4.536 1.00 98.62 293 ARG A O 1
ATOM 2235 N N . ILE A 1 294 ? 3.643 8.046 2.325 1.00 98.69 294 ILE A N 1
ATOM 2236 C CA . ILE A 1 294 ? 3.490 6.604 2.118 1.00 98.69 294 ILE A CA 1
ATOM 2237 C C . ILE A 1 294 ? 4.518 6.148 1.074 1.00 98.69 294 ILE A C 1
ATOM 2239 O O . ILE A 1 294 ? 4.399 6.397 -0.121 1.00 98.69 294 ILE A O 1
ATOM 2243 N N . GLY A 1 295 ? 5.562 5.464 1.511 1.00 98.12 295 GLY A N 1
ATOM 2244 C CA . GLY A 1 295 ? 6.565 4.875 0.641 1.00 98.12 295 GLY A CA 1
ATOM 2245 C C . GLY A 1 295 ? 6.023 3.695 -0.165 1.00 98.12 295 GLY A C 1
ATOM 2246 O O . GLY A 1 295 ? 5.381 2.803 0.390 1.00 98.12 295 GLY A O 1
ATOM 2247 N N . ARG A 1 296 ? 6.354 3.628 -1.458 1.00 97.94 296 ARG A N 1
ATOM 2248 C CA . ARG A 1 296 ? 6.389 2.361 -2.216 1.00 97.94 296 ARG A CA 1
ATOM 2249 C C . ARG A 1 296 ? 7.693 1.637 -1.859 1.00 97.94 296 ARG A C 1
ATOM 2251 O O . ARG A 1 296 ? 8.646 1.650 -2.635 1.00 97.94 296 ARG A O 1
ATOM 2258 N N . LEU A 1 297 ? 7.759 1.187 -0.608 1.00 94.88 297 LEU A N 1
ATOM 2259 C CA . LEU A 1 297 ? 8.974 0.807 0.109 1.00 94.88 297 LEU A CA 1
ATOM 2260 C C . LEU A 1 297 ? 8.686 -0.360 1.052 1.00 94.88 297 LEU A C 1
ATOM 2262 O O . LEU A 1 297 ? 7.643 -0.367 1.706 1.00 94.88 297 LEU A O 1
ATOM 2266 N N . GLY A 1 298 ? 9.642 -1.275 1.191 1.00 94.94 298 GLY A N 1
ATOM 2267 C CA . GLY A 1 298 ? 9.584 -2.375 2.151 1.00 94.94 298 GLY A CA 1
ATOM 2268 C C . GLY A 1 298 ? 8.634 -3.504 1.755 1.00 94.94 298 GLY A C 1
ATOM 2269 O O . GLY A 1 298 ? 8.129 -4.191 2.639 1.00 94.94 298 GLY A O 1
ATOM 2270 N N . GLY A 1 299 ? 8.384 -3.713 0.460 1.00 95.62 299 GLY A N 1
ATOM 2271 C CA . GLY A 1 299 ? 7.539 -4.826 0.001 1.00 95.62 299 GLY A CA 1
ATOM 2272 C C . GLY A 1 299 ? 7.202 -4.843 -1.492 1.00 95.62 299 GLY A C 1
ATOM 2273 O O . GLY A 1 299 ? 6.655 -5.825 -1.994 1.00 95.62 299 GLY A O 1
ATOM 2274 N N . GLN A 1 300 ? 7.554 -3.802 -2.251 1.00 97.00 300 GLN A N 1
ATOM 2275 C CA . GLN A 1 300 ? 7.220 -3.632 -3.667 1.00 97.00 300 GLN A CA 1
ATOM 2276 C C . GLN A 1 300 ? 8.155 -4.448 -4.584 1.00 97.00 300 GLN A C 1
ATOM 2278 O O . GLN A 1 300 ? 8.727 -3.941 -5.548 1.00 97.00 300 GLN A O 1
ATOM 2283 N N . TYR A 1 301 ? 8.300 -5.745 -4.304 1.00 97.25 301 TYR A N 1
ATOM 2284 C CA . TYR A 1 301 ? 9.211 -6.672 -4.991 1.00 97.25 301 TYR A CA 1
ATOM 2285 C C . TYR A 1 301 ? 8.544 -7.519 -6.079 1.00 97.25 301 TYR A C 1
ATOM 2287 O O . TYR A 1 301 ? 9.194 -8.391 -6.656 1.00 97.25 301 TYR A O 1
ATOM 2295 N N . ALA A 1 302 ? 7.258 -7.303 -6.357 1.00 96.44 302 ALA A N 1
ATOM 2296 C CA . ALA A 1 302 ? 6.495 -8.062 -7.340 1.00 96.44 302 ALA A CA 1
ATOM 2297 C C . ALA A 1 302 ? 5.790 -7.131 -8.335 1.00 96.44 302 ALA A C 1
ATOM 2299 O O . ALA A 1 302 ? 5.391 -6.017 -7.995 1.00 96.44 302 ALA A O 1
ATOM 2300 N N . LYS A 1 303 ? 5.639 -7.581 -9.586 1.00 93.00 303 LYS A N 1
ATOM 2301 C CA . LYS A 1 303 ? 5.029 -6.786 -10.657 1.00 93.00 303 LYS A CA 1
ATOM 2302 C C . LYS A 1 303 ? 4.150 -7.630 -11.586 1.00 93.00 303 LYS A C 1
ATOM 2304 O O . LYS A 1 303 ? 4.618 -8.648 -12.109 1.00 93.00 303 LYS A O 1
ATOM 2309 N N . PRO A 1 304 ? 2.910 -7.196 -11.890 1.00 93.44 304 PRO A N 1
ATOM 2310 C CA . PRO A 1 304 ? 2.087 -7.868 -12.886 1.00 93.44 304 PRO A CA 1
ATOM 2311 C C . PRO A 1 304 ? 2.631 -7.618 -14.301 1.00 93.44 304 PRO A C 1
ATOM 2313 O O . PRO A 1 304 ? 3.161 -6.548 -14.615 1.00 93.44 304 PRO A O 1
ATOM 2316 N N . ARG A 1 305 ? 2.465 -8.591 -15.203 1.00 91.06 305 ARG A N 1
ATOM 2317 C CA . ARG A 1 305 ? 2.959 -8.513 -16.588 1.00 91.06 305 ARG A CA 1
ATOM 2318 C C . ARG A 1 305 ? 1.822 -8.694 -17.591 1.00 91.06 305 ARG A C 1
ATOM 2320 O O . ARG A 1 305 ? 0.917 -9.500 -17.389 1.00 91.06 305 ARG A O 1
ATOM 2327 N N . SER A 1 306 ? 1.884 -7.938 -18.690 1.00 86.38 306 SER A N 1
ATOM 2328 C CA . SER A 1 306 ? 0.961 -8.068 -19.828 1.00 86.38 306 SER A CA 1
ATOM 2329 C C . SER A 1 306 ? 1.184 -9.359 -20.614 1.00 86.38 306 SER A C 1
ATOM 2331 O O . SER A 1 306 ? 0.236 -9.926 -21.141 1.00 86.38 306 SER A O 1
ATOM 2333 N N . GLN A 1 307 ? 2.429 -9.828 -20.675 1.00 86.12 307 GLN A N 1
ATOM 2334 C CA . GLN A 1 307 ? 2.811 -11.083 -21.311 1.00 86.12 307 GLN A CA 1
ATOM 2335 C C . GLN A 1 307 ? 3.495 -11.988 -20.289 1.00 86.12 307 GLN A C 1
ATOM 2337 O O . GLN A 1 307 ? 4.287 -11.528 -19.467 1.00 86.12 307 GLN A O 1
ATOM 2342 N N . ALA A 1 308 ? 3.183 -13.284 -20.339 1.00 86.06 308 ALA A N 1
ATOM 2343 C CA . ALA A 1 308 ? 3.748 -14.271 -19.421 1.00 86.06 308 ALA A CA 1
ATOM 2344 C C . ALA A 1 308 ? 5.218 -14.614 -19.724 1.00 86.06 308 ALA A C 1
ATOM 2346 O O . ALA A 1 308 ? 5.925 -15.095 -18.841 1.00 86.06 308 ALA A O 1
ATOM 2347 N N . ALA A 1 309 ? 5.669 -14.352 -20.950 1.00 86.69 309 ALA A N 1
ATOM 2348 C CA . ALA A 1 309 ? 7.017 -14.617 -21.431 1.00 86.69 309 ALA A CA 1
ATOM 2349 C C . ALA A 1 309 ? 7.579 -13.387 -22.156 1.00 86.69 309 ALA A C 1
ATOM 2351 O O . ALA A 1 309 ? 6.812 -12.558 -22.642 1.00 86.69 309 ALA A O 1
ATOM 2352 N N . GLU A 1 310 ? 8.900 -13.301 -22.238 1.00 85.56 310 GLU A N 1
ATOM 2353 C CA . GLU A 1 310 ? 9.650 -12.319 -23.023 1.00 85.56 310 GLU A CA 1
ATOM 2354 C C . GLU A 1 310 ? 10.692 -13.021 -23.908 1.00 85.56 310 GLU A C 1
ATOM 2356 O O . GLU A 1 310 ? 11.021 -14.189 -23.683 1.00 85.56 310 GLU A O 1
ATOM 2361 N N . GLY A 1 311 ? 11.185 -12.317 -24.929 1.00 81.19 311 GLY A N 1
ATOM 2362 C CA . GLY A 1 311 ? 12.043 -12.883 -25.973 1.00 81.19 311 GLY A CA 1
ATOM 2363 C C . GLY A 1 311 ? 11.261 -13.586 -27.091 1.00 81.19 311 GLY A C 1
ATOM 2364 O O . GLY A 1 311 ? 10.061 -13.844 -26.977 1.00 81.19 311 GLY A O 1
ATOM 2365 N N . GLU A 1 312 ? 11.961 -13.901 -28.181 1.00 73.19 312 GLU A N 1
ATOM 2366 C CA . GLU A 1 312 ? 11.398 -14.519 -29.387 1.00 73.19 312 GLU A CA 1
ATOM 2367 C C . GLU A 1 312 ? 12.082 -15.855 -29.714 1.00 73.19 312 GLU A C 1
ATOM 2369 O O . GLU A 1 312 ? 13.225 -16.110 -29.326 1.00 73.19 312 GLU A O 1
ATOM 2374 N N . GLY A 1 313 ? 11.368 -16.729 -30.431 1.00 75.94 313 GLY A N 1
ATOM 2375 C CA . GLY A 1 313 ? 11.893 -18.014 -30.897 1.00 75.94 313 GLY A CA 1
ATOM 2376 C C . GLY A 1 313 ? 12.446 -18.891 -29.769 1.00 75.94 313 GLY A C 1
ATOM 2377 O O . GLY A 1 313 ? 11.773 -19.146 -28.769 1.00 75.94 313 GLY A O 1
ATOM 2378 N N . THR A 1 314 ? 13.681 -19.361 -29.936 1.00 71.94 314 THR A N 1
ATOM 2379 C CA . THR A 1 314 ? 14.379 -20.243 -28.985 1.00 71.94 314 THR A CA 1
ATOM 2380 C C . THR A 1 314 ? 14.892 -19.524 -27.732 1.00 71.94 314 THR A C 1
ATOM 2382 O O . THR A 1 314 ? 15.277 -20.192 -26.777 1.00 71.94 314 THR A O 1
ATOM 2385 N N . ALA A 1 315 ? 14.868 -18.185 -27.699 1.00 76.25 315 ALA A N 1
ATOM 2386 C CA . ALA A 1 315 ? 15.267 -17.375 -26.544 1.00 76.25 315 ALA A CA 1
ATOM 2387 C C . ALA A 1 315 ? 14.088 -17.010 -25.620 1.00 76.25 315 ALA A C 1
ATOM 2389 O O . ALA A 1 315 ? 14.267 -16.272 -24.649 1.00 76.25 315 ALA A O 1
ATOM 2390 N N . ARG A 1 316 ? 12.876 -17.506 -25.911 1.00 83.56 316 ARG A N 1
ATOM 2391 C CA . ARG A 1 316 ? 11.667 -17.213 -25.132 1.00 83.56 316 ARG A CA 1
ATOM 2392 C C . ARG A 1 316 ? 11.787 -17.751 -23.702 1.00 83.56 316 ARG A C 1
ATOM 2394 O O . ARG A 1 316 ? 11.987 -18.944 -23.491 1.00 83.56 316 ARG A O 1
ATOM 2401 N N . MET A 1 317 ? 11.602 -16.876 -22.717 1.00 86.94 317 MET A N 1
ATOM 2402 C CA . MET A 1 317 ? 11.716 -17.186 -21.286 1.00 86.94 317 MET A CA 1
ATOM 2403 C C . MET A 1 317 ? 10.577 -16.545 -20.484 1.00 86.94 317 MET A C 1
ATOM 2405 O O . MET A 1 317 ? 9.945 -15.611 -20.981 1.00 86.94 317 MET A O 1
ATOM 2409 N N . PRO A 1 318 ? 10.275 -17.005 -19.255 1.00 89.69 318 PRO A N 1
ATOM 2410 C CA . PRO A 1 318 ? 9.292 -16.335 -18.413 1.00 89.69 318 PRO A CA 1
ATOM 2411 C C . PRO A 1 318 ? 9.629 -14.852 -18.200 1.00 89.69 318 PRO A C 1
ATOM 2413 O O . PRO A 1 318 ? 10.787 -14.460 -18.030 1.00 89.69 318 PRO A O 1
ATOM 2416 N N . ALA A 1 319 ? 8.596 -14.017 -18.199 1.00 91.06 319 ALA A N 1
ATOM 2417 C CA . ALA A 1 319 ? 8.746 -12.593 -17.952 1.00 91.06 319 ALA A CA 1
ATOM 2418 C C . ALA A 1 319 ? 9.270 -12.338 -16.527 1.00 91.06 319 ALA A C 1
ATOM 2420 O O . ALA A 1 319 ? 8.902 -13.041 -15.582 1.00 91.06 319 ALA A O 1
ATOM 2421 N N . TYR A 1 320 ? 10.099 -11.308 -16.354 1.00 92.50 320 TYR A N 1
ATOM 2422 C CA . TYR A 1 320 ? 10.515 -10.847 -15.024 1.00 92.50 320 TYR A CA 1
ATOM 2423 C C . TYR A 1 320 ? 9.284 -10.349 -14.259 1.00 92.50 320 TYR A C 1
ATOM 2425 O O . TYR A 1 320 ? 8.565 -9.469 -14.741 1.00 92.50 320 TYR A O 1
ATOM 2433 N N . ARG A 1 321 ? 9.012 -10.915 -13.088 1.00 94.50 321 ARG A N 1
ATOM 2434 C CA . ARG A 1 321 ? 7.822 -10.602 -12.277 1.00 94.50 321 ARG A CA 1
ATOM 2435 C C . ARG A 1 321 ? 8.176 -9.909 -10.964 1.00 94.50 321 ARG A C 1
ATOM 2437 O O . ARG A 1 321 ? 7.322 -9.811 -10.090 1.00 94.50 321 ARG A O 1
ATOM 2444 N N . GLY A 1 322 ? 9.398 -9.388 -10.863 1.00 95.19 322 GLY A N 1
ATOM 2445 C CA . GLY A 1 322 ? 9.933 -8.790 -9.648 1.00 95.19 322 GLY A CA 1
ATOM 2446 C C . GLY A 1 322 ? 10.831 -9.758 -8.875 1.00 95.19 322 GLY A C 1
ATOM 2447 O O . GLY A 1 322 ? 10.708 -10.979 -9.010 1.00 95.19 322 GLY A O 1
ATOM 2448 N N . ASP A 1 323 ? 11.734 -9.192 -8.076 1.00 95.88 323 ASP A N 1
ATOM 2449 C CA . ASP A 1 323 ? 12.777 -9.908 -7.341 1.00 95.88 323 ASP A CA 1
ATOM 2450 C C . ASP A 1 323 ? 12.201 -10.965 -6.372 1.00 95.88 323 ASP A C 1
ATOM 2452 O O . ASP A 1 323 ? 12.859 -11.982 -6.152 1.00 95.88 323 ASP A O 1
ATOM 2456 N N . ALA A 1 324 ? 10.965 -10.796 -5.879 1.00 96.94 324 ALA A N 1
ATOM 2457 C CA . ALA A 1 324 ? 10.271 -11.783 -5.038 1.00 96.94 324 ALA A CA 1
ATOM 2458 C C . ALA A 1 324 ? 9.756 -13.017 -5.808 1.00 96.94 324 ALA A C 1
ATOM 2460 O O . ALA A 1 324 ? 9.337 -13.997 -5.195 1.00 96.94 324 ALA A O 1
ATOM 2461 N N . VAL A 1 325 ? 9.772 -12.987 -7.146 1.00 95.81 325 VAL A N 1
ATOM 2462 C CA . VAL A 1 325 ? 9.330 -14.103 -7.996 1.00 95.81 325 VAL A CA 1
ATOM 2463 C C . VAL A 1 325 ? 10.504 -14.752 -8.711 1.00 95.81 325 VAL A C 1
ATOM 2465 O O . VAL A 1 325 ? 10.686 -15.963 -8.618 1.00 95.81 325 VAL A O 1
ATOM 2468 N N . ASN A 1 326 ? 11.280 -13.974 -9.465 1.00 93.38 326 ASN A N 1
ATOM 2469 C CA . ASN A 1 326 ? 12.381 -14.480 -10.280 1.00 93.38 326 ASN A CA 1
ATOM 2470 C C . ASN A 1 326 ? 13.496 -13.436 -10.439 1.00 93.38 326 ASN A C 1
ATOM 2472 O O . ASN A 1 326 ? 13.372 -12.289 -10.022 1.00 93.38 326 ASN A O 1
ATOM 2476 N N . SER A 1 327 ? 14.633 -13.854 -10.992 1.00 90.81 327 SER A N 1
ATOM 2477 C CA . SER A 1 327 ? 15.813 -13.006 -11.159 1.00 90.81 327 SER A CA 1
ATOM 2478 C C . SER A 1 327 ? 15.661 -12.009 -12.305 1.00 90.81 327 SER A C 1
ATOM 2480 O O . SER A 1 327 ? 15.036 -12.284 -13.329 1.00 90.81 327 SER A O 1
ATOM 2482 N N . ARG A 1 328 ? 16.351 -10.877 -12.171 1.00 88.38 328 ARG A N 1
ATOM 2483 C CA . ARG A 1 328 ? 16.532 -9.869 -13.222 1.00 88.38 328 ARG A CA 1
ATOM 2484 C C . ARG A 1 328 ? 17.339 -10.407 -14.408 1.00 88.38 328 ARG A C 1
ATOM 2486 O O . ARG A 1 328 ? 17.079 -10.023 -15.550 1.00 88.38 328 ARG A O 1
ATOM 2493 N N . SER A 1 329 ? 18.267 -11.336 -14.157 1.00 85.38 329 SER A N 1
ATOM 2494 C CA . SER A 1 329 ? 19.117 -11.952 -15.183 1.00 85.38 329 SER A CA 1
ATOM 2495 C C . SER A 1 329 ? 18.277 -12.579 -16.299 1.00 85.38 329 SER A C 1
ATOM 2497 O O . SER A 1 329 ? 17.404 -13.409 -16.040 1.00 85.38 329 SER A O 1
ATOM 2499 N N . ALA A 1 330 ? 18.538 -12.189 -17.547 1.00 83.38 330 ALA A N 1
ATOM 2500 C CA . ALA A 1 330 ? 17.824 -12.673 -18.729 1.00 83.38 330 ALA A CA 1
ATOM 2501 C C . ALA A 1 330 ? 18.333 -14.060 -19.170 1.00 83.38 330 ALA A C 1
ATOM 2503 O O . ALA A 1 330 ? 18.942 -14.213 -20.226 1.00 83.38 330 ALA A O 1
ATOM 2504 N N . CYS A 1 331 ? 18.116 -15.079 -18.334 1.00 83.31 331 CYS A N 1
ATOM 2505 C CA . CYS A 1 331 ? 18.400 -16.476 -18.664 1.00 83.31 331 CYS A CA 1
ATOM 2506 C C . CYS A 1 331 ? 17.274 -17.408 -18.176 1.00 83.31 331 CYS A C 1
ATOM 2508 O O . CYS A 1 331 ? 16.634 -17.104 -17.166 1.00 83.31 331 CYS A O 1
ATOM 2510 N N . PRO A 1 332 ? 17.033 -18.563 -18.834 1.00 78.69 332 PRO A N 1
ATOM 2511 C CA . PRO A 1 332 ? 15.931 -19.465 -18.475 1.00 78.69 332 PRO A CA 1
ATOM 2512 C C . PRO A 1 332 ? 15.913 -19.881 -16.997 1.00 78.69 332 PRO A C 1
ATOM 2514 O O . PRO A 1 332 ? 14.863 -19.851 -16.356 1.00 78.69 332 PRO A O 1
ATOM 2517 N N . HIS A 1 333 ? 17.083 -20.198 -16.432 1.00 81.94 333 HIS A N 1
ATOM 2518 C CA . HIS A 1 333 ? 17.212 -20.541 -15.015 1.00 81.94 333 HIS A CA 1
ATOM 2519 C C . HIS A 1 333 ? 16.838 -19.360 -14.110 1.00 81.94 333 HIS A C 1
ATOM 2521 O O . HIS A 1 333 ? 15.993 -19.502 -13.234 1.00 81.94 333 HIS A O 1
ATOM 2527 N N . GLY A 1 334 ? 17.388 -18.171 -14.378 1.00 85.94 334 GLY A N 1
ATOM 2528 C CA . GLY A 1 334 ? 17.093 -16.967 -13.603 1.00 85.94 334 GLY A CA 1
ATOM 2529 C C . GLY A 1 334 ? 15.625 -16.543 -13.676 1.00 85.94 334 GLY A C 1
ATOM 2530 O O . GLY A 1 334 ? 15.114 -15.971 -12.720 1.00 85.94 334 GLY A O 1
ATOM 2531 N N . ARG A 1 335 ? 14.925 -16.844 -14.776 1.00 88.75 335 ARG A N 1
ATOM 2532 C CA . ARG A 1 335 ? 13.507 -16.498 -14.960 1.00 88.75 335 ARG A CA 1
ATOM 2533 C C . ARG A 1 335 ? 12.519 -17.526 -14.427 1.00 88.75 335 ARG A C 1
ATOM 2535 O O . ARG A 1 335 ? 11.324 -17.232 -14.383 1.00 88.75 335 ARG A O 1
ATOM 2542 N N . THR A 1 336 ? 12.990 -18.684 -13.983 1.00 88.88 336 THR A N 1
ATOM 2543 C CA . THR A 1 336 ? 12.140 -19.674 -13.322 1.00 88.88 336 THR A CA 1
ATOM 2544 C C . THR A 1 336 ? 11.684 -19.132 -11.959 1.00 88.88 336 THR A C 1
ATOM 2546 O O . THR A 1 336 ? 12.534 -18.669 -11.199 1.00 88.88 336 THR A O 1
ATOM 2549 N N . PRO A 1 337 ? 10.372 -19.130 -11.641 1.00 92.06 337 PRO A N 1
ATOM 2550 C CA . PRO A 1 337 ? 9.893 -18.704 -10.330 1.00 92.06 337 PRO A CA 1
ATOM 2551 C C . PRO A 1 337 ? 10.494 -19.539 -9.196 1.00 92.06 337 PRO A C 1
ATOM 2553 O O . PRO A 1 337 ? 10.451 -20.768 -9.248 1.00 92.06 337 PRO A O 1
ATOM 2556 N N . ASP A 1 338 ? 11.010 -18.871 -8.168 1.00 90.94 338 ASP A N 1
ATOM 2557 C CA . ASP A 1 338 ? 11.683 -19.497 -7.028 1.00 90.94 338 ASP A CA 1
ATOM 2558 C C . ASP A 1 338 ? 10.986 -19.084 -5.721 1.00 90.94 338 ASP A C 1
ATOM 2560 O O . ASP A 1 338 ? 11.007 -17.901 -5.370 1.00 90.94 338 ASP A O 1
ATOM 2564 N N . PRO A 1 339 ? 10.347 -20.023 -4.996 1.00 89.56 339 PRO A N 1
ATOM 2565 C CA . PRO A 1 339 ? 9.596 -19.698 -3.787 1.00 89.56 339 PRO A CA 1
ATOM 2566 C C . PRO A 1 339 ? 10.475 -19.235 -2.618 1.00 89.56 339 PRO A C 1
ATOM 2568 O O . PRO A 1 339 ? 9.973 -18.541 -1.736 1.00 89.56 339 PRO A O 1
ATOM 2571 N N . SER A 1 340 ? 11.777 -19.548 -2.605 1.00 89.69 340 SER A N 1
ATOM 2572 C CA . SER A 1 340 ? 12.688 -19.079 -1.547 1.00 89.69 340 SER A CA 1
ATOM 2573 C C . SER A 1 340 ? 12.837 -17.552 -1.538 1.00 89.69 340 SER A C 1
ATOM 2575 O O . SER A 1 340 ? 13.088 -16.951 -0.493 1.00 89.69 340 SER A O 1
ATOM 2577 N N . ARG A 1 341 ? 12.573 -16.900 -2.678 1.00 95.38 341 ARG A N 1
ATOM 2578 C CA . ARG A 1 341 ? 12.582 -15.439 -2.816 1.00 95.38 341 ARG A CA 1
ATOM 2579 C C . ARG A 1 341 ? 11.504 -14.750 -1.988 1.00 95.38 341 ARG A C 1
ATOM 2581 O O . ARG A 1 341 ? 11.677 -13.580 -1.666 1.00 95.38 341 ARG A O 1
ATOM 2588 N N . LEU A 1 342 ? 10.435 -15.452 -1.603 1.00 94.44 342 LEU A N 1
ATOM 2589 C CA . LEU A 1 342 ? 9.447 -14.916 -0.664 1.00 94.44 342 LEU A CA 1
ATOM 2590 C C . LEU A 1 342 ? 10.067 -14.679 0.723 1.00 94.44 342 LEU A C 1
ATOM 2592 O O . LEU A 1 342 ? 9.768 -13.677 1.367 1.00 94.44 342 LEU A O 1
ATOM 2596 N N . LEU A 1 343 ? 10.972 -15.565 1.155 1.00 94.44 343 LEU A N 1
ATOM 2597 C CA . LEU A 1 343 ? 11.707 -15.415 2.414 1.00 94.44 343 LEU A CA 1
ATOM 2598 C C . LEU A 1 343 ? 12.691 -14.249 2.320 1.00 94.44 343 LEU A C 1
ATOM 2600 O O . LEU A 1 343 ? 12.689 -13.366 3.168 1.00 94.44 343 LEU A O 1
ATOM 2604 N N . THR A 1 344 ? 13.447 -14.174 1.220 1.00 95.00 344 THR A N 1
ATOM 2605 C CA . THR A 1 344 ? 14.357 -13.046 0.965 1.00 95.00 344 THR A CA 1
ATOM 2606 C C . THR A 1 344 ? 13.622 -11.705 0.908 1.00 95.00 344 THR A C 1
ATOM 2608 O O . THR A 1 344 ? 14.131 -10.706 1.412 1.00 95.00 344 THR A O 1
ATOM 2611 N N . ALA A 1 345 ? 12.420 -11.673 0.325 1.00 97.50 345 ALA A N 1
ATOM 2612 C CA . ALA A 1 345 ? 11.579 -10.484 0.298 1.00 97.50 345 ALA A CA 1
ATOM 2613 C C . ALA A 1 345 ? 11.183 -10.048 1.715 1.00 97.50 345 ALA A C 1
ATOM 2615 O O . ALA A 1 345 ? 11.308 -8.871 2.035 1.00 97.50 345 ALA A O 1
ATOM 2616 N N . ARG A 1 346 ? 10.774 -10.987 2.583 1.00 96.75 346 ARG A N 1
ATOM 2617 C CA . ARG A 1 346 ? 10.499 -10.709 4.003 1.00 96.75 346 ARG A CA 1
ATOM 2618 C C . ARG A 1 346 ? 11.727 -10.152 4.719 1.00 96.75 346 ARG A C 1
ATOM 2620 O O . ARG A 1 346 ? 11.618 -9.096 5.334 1.00 96.75 346 ARG A O 1
ATOM 2627 N N . ASP A 1 347 ? 12.874 -10.816 4.609 1.00 95.31 347 ASP A N 1
ATOM 2628 C CA . ASP A 1 347 ? 14.101 -10.388 5.289 1.00 95.31 347 ASP A CA 1
ATOM 2629 C C . ASP A 1 347 ? 14.505 -8.972 4.859 1.00 95.31 347 ASP A C 1
ATOM 2631 O O . ASP A 1 347 ? 14.881 -8.134 5.682 1.00 95.31 347 ASP A O 1
ATOM 2635 N N . GLN A 1 348 ? 14.389 -8.664 3.564 1.00 97.38 348 GLN A N 1
ATOM 2636 C CA . GLN A 1 348 ? 14.660 -7.319 3.078 1.00 97.38 348 GLN A CA 1
ATOM 2637 C C . GLN A 1 348 ? 13.618 -6.307 3.573 1.00 97.38 348 GLN A C 1
ATOM 2639 O O . GLN A 1 348 ? 14.007 -5.218 3.994 1.00 97.38 348 GLN A O 1
ATOM 2644 N N . SER A 1 349 ? 12.326 -6.646 3.583 1.00 97.88 349 SER A N 1
ATOM 2645 C CA . SER A 1 349 ? 11.280 -5.789 4.153 1.00 97.88 349 SER A CA 1
ATOM 2646 C C . SER A 1 349 ? 11.530 -5.468 5.631 1.00 97.88 349 SER A C 1
ATOM 2648 O O . SER A 1 349 ? 11.366 -4.317 6.036 1.00 97.88 349 SER A O 1
ATOM 2650 N N . GLU A 1 350 ? 11.987 -6.435 6.433 1.00 96.31 350 GLU A N 1
ATOM 2651 C CA . GLU A 1 350 ? 12.365 -6.206 7.836 1.00 96.31 350 GLU A CA 1
ATOM 2652 C C . GLU A 1 350 ? 13.569 -5.267 7.966 1.00 96.31 350 GLU A C 1
ATOM 2654 O O . GLU A 1 350 ? 13.562 -4.353 8.795 1.00 96.31 350 GLU A O 1
ATOM 2659 N N . ARG A 1 351 ? 14.588 -5.429 7.113 1.00 96.50 351 ARG A N 1
ATOM 2660 C CA . ARG A 1 351 ? 15.744 -4.516 7.077 1.00 96.50 351 ARG A CA 1
ATOM 2661 C C . ARG A 1 351 ? 15.323 -3.098 6.713 1.00 96.50 351 ARG A C 1
ATOM 2663 O O . ARG A 1 351 ? 15.722 -2.158 7.400 1.00 96.50 351 ARG A O 1
ATOM 2670 N N . VAL A 1 352 ? 14.479 -2.947 5.688 1.00 96.31 352 VAL A N 1
ATOM 2671 C CA . VAL A 1 352 ? 13.887 -1.656 5.313 1.00 96.31 352 VAL A CA 1
ATOM 2672 C C . VAL A 1 352 ? 13.135 -1.071 6.503 1.00 96.31 352 VAL A C 1
ATOM 2674 O O . VAL A 1 352 ? 13.418 0.063 6.880 1.00 96.31 352 VAL A O 1
ATOM 2677 N N . ARG A 1 353 ? 12.256 -1.837 7.166 1.00 94.50 353 ARG A N 1
ATOM 2678 C CA . ARG A 1 353 ? 11.517 -1.373 8.353 1.00 94.50 353 ARG A CA 1
ATOM 2679 C C . ARG A 1 353 ? 12.447 -0.875 9.460 1.00 94.50 353 ARG A C 1
ATOM 2681 O O . ARG A 1 353 ? 12.147 0.156 10.066 1.00 94.50 353 ARG A O 1
ATOM 2688 N N . GLY A 1 354 ? 13.562 -1.568 9.694 1.00 94.38 354 GLY A N 1
ATOM 2689 C CA . GLY A 1 354 ? 14.600 -1.156 10.639 1.00 94.38 354 GLY A CA 1
ATOM 2690 C C . GLY A 1 354 ? 15.267 0.170 10.259 1.00 94.38 354 GLY A C 1
ATOM 2691 O O . GLY A 1 354 ? 15.463 1.027 11.115 1.00 94.38 354 GLY A O 1
ATOM 2692 N N . TRP A 1 355 ? 15.556 0.394 8.974 1.00 96.31 355 TRP A N 1
ATOM 2693 C CA . TRP A 1 355 ? 16.122 1.661 8.480 1.00 96.31 355 TRP A CA 1
ATOM 2694 C C . TRP A 1 355 ? 15.128 2.832 8.499 1.00 96.31 355 TRP A C 1
ATOM 2696 O O . TRP A 1 355 ? 15.536 3.994 8.507 1.00 96.31 355 TRP A O 1
ATOM 2706 N N . LEU A 1 356 ? 13.824 2.544 8.540 1.00 92.81 356 LEU A N 1
ATOM 2707 C CA . LEU A 1 356 ? 12.768 3.547 8.705 1.00 92.81 356 LEU A CA 1
ATOM 2708 C C . LEU A 1 356 ? 12.512 3.929 10.174 1.00 92.81 356 LEU A C 1
ATOM 2710 O O . LEU A 1 356 ? 11.700 4.816 10.431 1.00 92.81 356 LEU A O 1
ATOM 2714 N N . ALA A 1 357 ? 13.170 3.287 11.146 1.00 85.31 357 ALA A N 1
ATOM 2715 C CA . ALA A 1 357 ? 12.949 3.565 12.563 1.00 85.31 357 ALA A CA 1
ATOM 2716 C C . ALA A 1 357 ? 13.117 5.062 12.897 1.00 85.31 357 ALA A C 1
ATOM 2718 O O . ALA A 1 357 ? 14.103 5.697 12.524 1.00 85.31 357 ALA A O 1
ATOM 2719 N N . GLY A 1 358 ? 12.129 5.627 13.601 1.00 83.00 358 GLY A N 1
ATOM 2720 C CA . GLY A 1 358 ? 12.101 7.044 13.983 1.00 83.00 358 GLY A CA 1
ATOM 2721 C C . GLY A 1 358 ? 11.698 8.020 12.870 1.00 83.00 358 GLY A C 1
ATOM 2722 O O . GLY A 1 358 ? 11.726 9.227 13.101 1.00 83.00 358 GLY A O 1
ATOM 2723 N N . ARG A 1 359 ? 11.322 7.539 11.678 1.00 87.50 359 ARG A N 1
ATOM 2724 C CA . ARG A 1 359 ? 10.842 8.380 10.572 1.00 87.50 359 ARG A CA 1
ATOM 2725 C C . ARG A 1 359 ? 9.323 8.310 10.432 1.00 87.50 359 ARG A C 1
ATOM 2727 O O . ARG A 1 359 ? 8.739 7.235 10.520 1.00 87.50 359 ARG A O 1
ATOM 2734 N N . SER A 1 360 ? 8.698 9.444 10.129 1.00 90.88 360 SER A N 1
ATOM 2735 C CA . SER A 1 360 ? 7.253 9.550 9.875 1.00 90.88 360 SER A CA 1
ATOM 2736 C C . SER A 1 360 ? 6.903 9.180 8.427 1.00 90.88 360 SER A C 1
ATOM 2738 O O . SER A 1 360 ? 6.452 10.023 7.652 1.00 90.88 360 SER A O 1
ATOM 2740 N N . ILE A 1 361 ? 7.151 7.925 8.045 1.00 96.06 361 ILE A N 1
ATOM 2741 C CA . ILE A 1 361 ? 6.818 7.384 6.722 1.00 96.06 361 ILE A CA 1
ATOM 2742 C C . ILE A 1 361 ? 6.231 5.978 6.850 1.00 96.06 361 ILE A C 1
ATOM 2744 O O . ILE A 1 361 ? 6.773 5.120 7.543 1.00 96.06 361 ILE A O 1
ATOM 2748 N N . HIS A 1 362 ? 5.129 5.737 6.148 1.00 98.38 362 HIS A N 1
ATOM 2749 C CA . HIS A 1 362 ? 4.470 4.434 6.105 1.00 98.38 362 HIS A CA 1
ATOM 2750 C C . HIS A 1 362 ? 4.917 3.628 4.883 1.00 98.38 362 HIS A C 1
ATOM 2752 O O . HIS A 1 362 ? 5.300 4.196 3.869 1.00 98.38 362 HIS A O 1
ATOM 2758 N N . THR A 1 363 ? 4.844 2.303 4.948 1.00 98.50 363 THR A N 1
ATOM 2759 C CA . THR A 1 363 ? 5.175 1.389 3.839 1.00 98.50 363 THR A CA 1
ATOM 2760 C C . THR A 1 363 ? 3.930 0.952 3.076 1.00 98.50 363 THR A C 1
ATOM 2762 O O . THR A 1 363 ? 2.843 0.830 3.650 1.00 98.50 363 THR A O 1
ATOM 2765 N N . SER A 1 364 ? 4.086 0.695 1.780 1.00 98.75 364 SER A N 1
ATOM 2766 C CA . SER A 1 364 ? 3.020 0.186 0.924 1.00 98.75 364 SER A CA 1
ATOM 2767 C C . SER A 1 364 ? 3.536 -0.568 -0.294 1.00 98.75 364 SER A C 1
ATOM 2769 O O . SER A 1 364 ? 4.592 -0.233 -0.837 1.00 98.75 364 SER A O 1
ATOM 2771 N N . HIS A 1 365 ? 2.741 -1.523 -0.772 1.00 98.75 365 HIS A N 1
ATOM 2772 C CA . HIS A 1 365 ? 2.988 -2.261 -2.012 1.00 98.75 365 HIS A CA 1
ATOM 2773 C C . HIS A 1 365 ? 1.694 -2.834 -2.613 1.00 98.75 365 HIS A C 1
ATOM 2775 O O . HIS A 1 365 ? 0.628 -2.830 -1.991 1.00 98.75 365 HIS A O 1
ATOM 2781 N N . GLU A 1 366 ? 1.766 -3.295 -3.863 1.00 98.62 366 GLU A N 1
ATOM 2782 C CA . GLU A 1 366 ? 0.666 -4.027 -4.500 1.00 98.62 366 GLU A CA 1
ATOM 2783 C C . GLU A 1 366 ? 0.487 -5.372 -3.799 1.00 98.62 366 GLU A C 1
ATOM 2785 O O . GLU A 1 366 ? 1.449 -6.133 -3.718 1.00 98.62 366 GLU A O 1
ATOM 2790 N N . ALA A 1 367 ? -0.735 -5.714 -3.381 1.00 98.25 367 ALA A N 1
ATOM 2791 C CA . ALA A 1 367 ? -1.046 -7.020 -2.790 1.00 98.25 367 ALA A CA 1
ATOM 2792 C C . ALA A 1 367 ? -1.031 -8.138 -3.847 1.00 98.25 367 ALA A C 1
ATOM 2794 O O . ALA A 1 367 ? -2.045 -8.779 -4.091 1.00 98.25 367 ALA A O 1
ATOM 2795 N N . LEU A 1 368 ? 0.083 -8.333 -4.554 1.00 98.25 368 LEU A N 1
ATOM 2796 C CA . LEU A 1 368 ? 0.144 -9.166 -5.750 1.00 98.25 368 LEU A CA 1
ATOM 2797 C C . LEU A 1 368 ? 0.365 -10.644 -5.423 1.00 98.25 368 LEU A C 1
ATOM 2799 O O . LEU A 1 368 ? -0.336 -11.494 -5.975 1.00 98.25 368 LEU A O 1
ATOM 2803 N N . LEU A 1 369 ? 1.343 -10.944 -4.562 1.00 98.06 369 LEU A N 1
ATOM 2804 C CA . LEU A 1 369 ? 1.730 -12.306 -4.189 1.00 98.06 369 LEU A CA 1
ATOM 2805 C C . LEU A 1 369 ? 0.911 -12.764 -2.980 1.00 98.06 369 LEU A C 1
ATOM 2807 O O . LEU A 1 369 ? 1.357 -12.663 -1.845 1.00 98.06 369 LEU A O 1
ATOM 2811 N N . LEU A 1 370 ? -0.298 -13.272 -3.222 1.00 98.00 370 LEU A N 1
ATOM 2812 C CA . LEU A 1 370 ? -1.253 -13.584 -2.149 1.00 98.00 370 LEU A CA 1
ATOM 2813 C C . LEU A 1 370 ? -0.760 -14.641 -1.151 1.00 98.00 370 LEU A C 1
ATOM 2815 O O . LEU A 1 370 ? -1.157 -14.599 0.007 1.00 98.00 370 LEU A O 1
ATOM 2819 N N . ASP A 1 371 ? 0.140 -15.536 -1.562 1.00 94.56 371 ASP A N 1
ATOM 2820 C CA . ASP A 1 371 ? 0.824 -16.466 -0.656 1.00 94.56 371 ASP A CA 1
ATOM 2821 C C . ASP A 1 371 ? 1.669 -15.733 0.404 1.00 94.56 371 ASP A C 1
ATOM 2823 O O . ASP A 1 371 ? 1.656 -16.103 1.576 1.00 94.56 371 ASP A O 1
ATOM 2827 N N . TYR A 1 372 ? 2.358 -14.658 0.008 1.00 98.12 372 TYR A N 1
ATOM 2828 C CA . TYR A 1 372 ? 3.145 -13.803 0.901 1.00 98.12 372 TYR A CA 1
ATOM 2829 C C . TYR A 1 372 ? 2.238 -12.978 1.820 1.00 98.12 372 TYR A C 1
ATOM 2831 O O . TYR A 1 372 ? 2.432 -12.948 3.035 1.00 98.12 372 TYR A O 1
ATOM 2839 N N . GLU A 1 373 ? 1.207 -12.356 1.245 1.00 98.50 373 GLU A N 1
ATOM 2840 C CA . GLU A 1 373 ? 0.284 -11.501 1.994 1.00 98.50 373 GLU A CA 1
ATOM 2841 C C . GLU A 1 373 ? -0.518 -12.295 3.037 1.00 98.50 373 GLU A C 1
ATOM 2843 O O . GLU A 1 373 ? -0.593 -11.911 4.207 1.00 98.50 373 GLU A O 1
ATOM 2848 N N . ALA A 1 374 ? -1.067 -13.447 2.642 1.00 96.69 374 ALA A N 1
ATOM 2849 C CA . ALA A 1 374 ? -1.824 -14.314 3.536 1.00 96.69 374 ALA A CA 1
ATOM 2850 C C . ALA A 1 374 ? -0.962 -14.855 4.682 1.00 96.69 374 ALA A C 1
ATOM 2852 O O . ALA A 1 374 ? -1.406 -14.845 5.831 1.00 96.69 374 ALA A O 1
ATOM 2853 N N . ALA A 1 375 ? 0.278 -15.272 4.398 1.00 94.69 375 ALA A N 1
ATOM 2854 C CA . ALA A 1 375 ? 1.199 -15.753 5.424 1.00 94.69 375 ALA A CA 1
ATOM 2855 C C . ALA A 1 375 ? 1.574 -14.658 6.434 1.00 94.69 375 ALA A C 1
ATOM 2857 O O . ALA A 1 375 ? 1.699 -14.920 7.628 1.00 94.69 375 ALA A O 1
ATOM 2858 N N . LEU A 1 376 ? 1.688 -13.405 5.992 1.00 96.38 376 LEU A N 1
ATOM 2859 C CA . LEU A 1 376 ? 1.985 -12.256 6.854 1.00 96.38 376 LEU A CA 1
ATOM 2860 C C . LEU A 1 376 ? 0.726 -11.560 7.394 1.00 96.38 376 LEU A C 1
ATOM 2862 O O . LEU A 1 376 ? 0.795 -10.433 7.885 1.00 96.38 376 LEU A O 1
ATOM 2866 N N . THR A 1 377 ? -0.435 -12.215 7.359 1.00 97.19 377 THR A N 1
ATOM 2867 C CA . THR A 1 377 ? -1.655 -11.699 7.988 1.00 97.19 377 THR A CA 1
ATOM 2868 C C . THR A 1 377 ? -1.714 -12.085 9.465 1.00 97.19 377 THR A C 1
ATOM 2870 O O . THR A 1 377 ? -1.471 -13.234 9.832 1.00 97.19 377 THR A O 1
ATOM 2873 N N . ARG A 1 378 ? -2.048 -11.137 10.344 1.00 91.00 378 ARG A N 1
ATOM 2874 C CA . ARG A 1 378 ? -2.228 -11.376 11.785 1.00 91.00 378 ARG A CA 1
ATOM 2875 C C . ARG A 1 378 ? -3.641 -10.996 12.203 1.00 91.00 378 ARG A C 1
ATOM 2877 O O . ARG A 1 378 ? -4.174 -9.980 11.767 1.00 91.00 378 ARG A O 1
ATOM 2884 N N . THR A 1 379 ? -4.254 -11.822 13.045 1.00 83.75 379 THR A N 1
ATOM 2885 C CA . THR A 1 379 ? -5.576 -11.549 13.620 1.00 83.75 379 THR A CA 1
ATOM 2886 C C . THR A 1 379 ? -5.421 -11.021 15.038 1.00 83.75 379 THR A C 1
ATOM 2888 O O . THR A 1 379 ? -4.758 -11.640 15.865 1.00 83.75 379 THR A O 1
ATOM 2891 N N . SER A 1 380 ? -6.058 -9.893 15.334 1.00 78.44 380 SER A N 1
ATOM 2892 C CA . SER A 1 380 ? -6.124 -9.319 16.677 1.00 78.44 380 SER A CA 1
ATOM 2893 C C . SER A 1 380 ? -7.497 -8.696 16.897 1.00 78.44 380 SER A C 1
ATOM 2895 O O . SER A 1 380 ? -8.018 -8.020 16.010 1.00 78.44 380 SER A O 1
ATOM 2897 N N . LYS A 1 381 ? -8.103 -8.946 18.066 1.00 69.69 381 LYS A N 1
ATOM 2898 C CA . LYS A 1 381 ? -9.447 -8.453 18.433 1.00 69.69 381 LYS A CA 1
ATOM 2899 C C . LYS A 1 381 ? -10.503 -8.700 17.327 1.00 69.69 381 LYS A C 1
ATOM 2901 O O . LYS A 1 381 ? -11.246 -7.796 16.970 1.00 69.69 381 LYS A O 1
ATOM 2906 N N . GLY A 1 382 ? -10.511 -9.899 16.731 1.00 71.75 382 GLY A N 1
ATOM 2907 C CA . GLY A 1 382 ? -11.477 -10.292 15.688 1.00 71.75 382 GLY A CA 1
ATOM 2908 C C . GLY A 1 382 ? -11.227 -9.709 14.287 1.00 71.75 382 GLY A C 1
ATOM 2909 O O . GLY A 1 382 ? -11.922 -10.076 13.343 1.00 71.75 382 GLY A O 1
ATOM 2910 N N . ARG A 1 383 ? -10.214 -8.849 14.112 1.00 80.31 383 ARG A N 1
ATOM 2911 C CA . ARG A 1 383 ? -9.855 -8.249 12.818 1.00 80.31 383 ARG A CA 1
ATOM 2912 C C . ARG A 1 383 ? -8.540 -8.810 12.307 1.00 80.31 383 ARG A C 1
ATOM 2914 O O . ARG A 1 383 ? -7.583 -8.955 13.068 1.00 80.31 383 ARG A O 1
ATOM 2921 N N . SER A 1 384 ? -8.491 -9.110 11.016 1.00 90.81 384 SER A N 1
ATOM 2922 C CA . SER A 1 384 ? -7.257 -9.509 10.344 1.00 90.81 384 SER A CA 1
ATOM 2923 C C . SER A 1 384 ? -6.573 -8.303 9.726 1.00 90.81 384 SER A C 1
ATOM 2925 O O . SER A 1 384 ? -7.230 -7.409 9.209 1.00 90.81 384 SER A O 1
ATOM 2927 N N . TRP A 1 385 ? -5.251 -8.274 9.772 1.00 95.12 385 TRP A N 1
ATOM 2928 C CA . TRP A 1 385 ? -4.437 -7.198 9.225 1.00 95.12 385 TRP A CA 1
ATOM 2929 C C . TRP A 1 385 ? -3.276 -7.815 8.466 1.00 95.12 385 TRP A C 1
ATOM 2931 O O . TRP A 1 385 ? -2.591 -8.692 8.995 1.00 95.12 385 TRP A O 1
ATOM 2941 N N . ALA A 1 386 ? -3.037 -7.352 7.246 1.00 97.50 386 ALA A N 1
ATOM 2942 C CA . ALA A 1 386 ? -1.781 -7.628 6.578 1.00 97.50 386 ALA A CA 1
ATOM 2943 C C . ALA A 1 386 ? -0.678 -6.895 7.347 1.00 97.50 386 ALA A C 1
ATOM 2945 O O . ALA A 1 386 ? -0.741 -5.679 7.517 1.00 97.50 386 ALA A O 1
ATOM 2946 N N . THR A 1 387 ? 0.318 -7.632 7.830 1.00 97.56 387 THR A N 1
ATOM 2947 C CA . THR A 1 387 ? 1.479 -7.055 8.525 1.00 97.56 387 THR A CA 1
ATOM 2948 C C . THR A 1 387 ? 2.705 -6.975 7.621 1.00 97.56 387 THR A C 1
ATOM 2950 O O . THR A 1 387 ? 3.797 -6.695 8.100 1.00 97.56 387 THR A O 1
ATOM 2953 N N . SER A 1 388 ? 2.529 -7.199 6.315 1.00 98.31 388 SER A N 1
ATOM 2954 C CA . SER A 1 388 ? 3.552 -7.016 5.283 1.00 98.31 388 SER A CA 1
ATOM 2955 C C . SER A 1 388 ? 3.841 -5.535 5.001 1.00 98.31 388 SER A C 1
ATOM 2957 O O . SER A 1 388 ? 4.977 -5.180 4.706 1.00 98.31 388 SER A O 1
ATOM 2959 N N . ALA A 1 389 ? 2.837 -4.659 5.123 1.00 98.50 389 ALA A N 1
ATOM 2960 C CA . ALA A 1 389 ? 2.964 -3.209 4.988 1.00 98.50 389 ALA A CA 1
ATOM 2961 C C . ALA A 1 389 ? 1.801 -2.470 5.663 1.00 98.50 389 ALA A C 1
ATOM 2963 O O . ALA A 1 389 ? 0.783 -3.067 6.017 1.00 98.50 389 ALA A O 1
ATOM 2964 N N . HIS A 1 390 ? 1.935 -1.150 5.816 1.00 98.56 390 HIS A N 1
ATOM 2965 C CA . HIS A 1 390 ? 0.886 -0.330 6.422 1.00 98.56 390 HIS A CA 1
ATOM 2966 C C . HIS A 1 390 ? -0.355 -0.232 5.530 1.00 98.56 390 HIS A C 1
ATOM 2968 O O . HIS A 1 390 ? -1.478 -0.351 6.007 1.00 98.56 390 HIS A O 1
ATOM 2974 N N . SER A 1 391 ? -0.168 -0.048 4.224 1.00 98.56 391 SER A N 1
ATOM 2975 C CA . SER A 1 391 ? -1.256 -0.021 3.247 1.00 98.56 391 SER A CA 1
ATOM 2976 C C . SER A 1 391 ? -0.920 -0.899 2.052 1.00 98.56 391 SER A C 1
ATOM 2978 O O . SER A 1 391 ? 0.232 -1.001 1.646 1.00 98.56 391 SER A O 1
ATOM 2980 N N . LEU A 1 392 ? -1.938 -1.521 1.470 1.00 98.75 392 LEU A N 1
ATOM 2981 C CA . LEU A 1 392 ? -1.809 -2.337 0.267 1.00 98.75 392 LEU A CA 1
ATOM 2982 C C . LEU A 1 392 ? -2.657 -1.749 -0.856 1.00 98.75 392 LEU A C 1
ATOM 2984 O O . LEU A 1 392 ? -3.605 -1.015 -0.589 1.00 98.75 392 LEU A O 1
ATOM 2988 N N . TRP A 1 393 ? -2.377 -2.082 -2.117 1.00 98.75 393 TRP A N 1
ATOM 2989 C CA . TRP A 1 393 ? -3.310 -1.757 -3.202 1.00 98.75 393 TRP A CA 1
ATOM 2990 C C . TRP A 1 393 ? -3.658 -2.933 -4.106 1.00 98.75 393 TRP A C 1
ATOM 2992 O O . TRP A 1 393 ? -2.871 -3.854 -4.325 1.00 98.75 393 TRP A O 1
ATOM 3002 N N . LEU A 1 394 ? -4.858 -2.837 -4.673 1.00 98.44 394 LEU A N 1
ATOM 3003 C CA . LEU A 1 394 ? -5.395 -3.675 -5.729 1.00 98.44 394 LEU A CA 1
ATOM 3004 C C . LEU A 1 394 ? -5.004 -3.104 -7.097 1.00 98.44 394 LEU A C 1
ATOM 3006 O O . LEU A 1 394 ? -5.315 -1.952 -7.425 1.00 98.44 394 LEU A O 1
ATOM 3010 N N . GLY A 1 395 ? -4.296 -3.899 -7.895 1.00 97.06 395 GLY A N 1
ATOM 3011 C CA . GLY A 1 395 ? -3.824 -3.509 -9.220 1.00 97.06 395 GLY A CA 1
ATOM 3012 C C . GLY A 1 395 ? -4.902 -3.578 -10.307 1.00 97.06 395 GLY A C 1
ATOM 3013 O O . GLY A 1 395 ? -5.876 -4.322 -10.220 1.00 97.06 395 GLY A O 1
ATOM 3014 N N . GLU A 1 396 ? -4.681 -2.859 -11.412 1.00 94.38 396 GLU A N 1
ATOM 3015 C CA . GLU A 1 396 ? -5.593 -2.837 -12.575 1.00 94.38 396 GLU A CA 1
ATOM 3016 C C . GLU A 1 396 ? -5.820 -4.234 -13.185 1.00 94.38 396 GLU A C 1
ATOM 3018 O O . GLU A 1 396 ? -6.874 -4.502 -13.747 1.00 94.38 396 GLU A O 1
ATOM 3023 N N . ARG A 1 397 ? -4.832 -5.135 -13.085 1.00 94.75 397 ARG A N 1
ATOM 3024 C CA . ARG A 1 397 ? -4.875 -6.493 -13.668 1.00 94.75 397 ARG A CA 1
ATOM 3025 C C . ARG A 1 397 ? -5.335 -7.569 -12.685 1.00 94.75 397 ARG A C 1
ATOM 3027 O O . ARG A 1 397 ? -5.329 -8.743 -13.034 1.00 94.75 397 ARG A O 1
ATOM 3034 N N . THR A 1 398 ? -5.671 -7.182 -11.461 1.00 96.62 398 THR A N 1
ATOM 3035 C CA . THR A 1 398 ? -6.043 -8.095 -10.373 1.00 96.62 398 THR A CA 1
ATOM 3036 C C . THR A 1 398 ? -7.372 -7.710 -9.719 1.00 96.62 398 THR A C 1
ATOM 3038 O O . THR A 1 398 ? -7.841 -8.409 -8.831 1.00 96.62 398 THR A O 1
ATOM 3041 N N . ARG A 1 399 ? -8.038 -6.652 -10.203 1.00 95.62 399 ARG A N 1
ATOM 3042 C CA . ARG A 1 399 ? -9.311 -6.119 -9.683 1.00 95.62 399 ARG A CA 1
ATOM 3043 C C . ARG A 1 399 ? -10.581 -6.834 -10.159 1.00 95.62 399 ARG A C 1
ATOM 3045 O O . ARG A 1 399 ? -11.627 -6.203 -10.301 1.00 95.62 399 ARG A O 1
ATOM 3052 N N . ASP A 1 400 ? -10.501 -8.128 -10.449 1.00 96.25 400 ASP A N 1
ATOM 3053 C CA . ASP A 1 400 ? -11.712 -8.918 -10.689 1.00 96.25 400 ASP A CA 1
ATOM 3054 C C . ASP A 1 400 ? -12.521 -8.993 -9.385 1.00 96.25 400 ASP A C 1
ATOM 3056 O O . ASP A 1 400 ? -12.001 -9.450 -8.368 1.00 96.25 400 ASP A O 1
ATOM 3060 N N . VAL A 1 401 ? -13.780 -8.541 -9.414 1.00 96.88 401 VAL A N 1
ATOM 3061 C CA . VAL A 1 401 ? -14.668 -8.443 -8.240 1.00 96.88 401 VAL A CA 1
ATOM 3062 C C . VAL A 1 401 ? -14.837 -9.801 -7.552 1.00 96.88 401 VAL A C 1
ATOM 3064 O O . VAL A 1 401 ? -14.905 -9.870 -6.326 1.00 96.88 401 VAL A O 1
ATOM 3067 N N . ALA A 1 402 ? -14.875 -10.888 -8.328 1.00 95.31 402 ALA A N 1
ATOM 3068 C CA . ALA A 1 402 ? -14.993 -12.253 -7.812 1.00 95.31 402 ALA A CA 1
ATOM 3069 C C . ALA A 1 402 ? -13.631 -12.955 -7.631 1.00 95.31 402 ALA A C 1
ATOM 3071 O O . ALA A 1 402 ? -13.579 -14.120 -7.222 1.00 95.31 402 ALA A O 1
ATOM 3072 N N . GLY A 1 403 ? -12.539 -12.264 -7.962 1.00 97.25 403 GLY A N 1
ATOM 3073 C CA . GLY A 1 403 ? -11.193 -12.811 -8.007 1.00 97.25 403 GLY A CA 1
ATOM 3074 C C . GLY A 1 403 ? -10.515 -12.918 -6.643 1.00 97.25 403 GLY A C 1
ATOM 3075 O O . GLY A 1 403 ? -10.937 -12.343 -5.638 1.00 97.25 403 GLY A O 1
ATOM 3076 N N . ALA A 1 404 ? -9.404 -13.649 -6.629 1.00 97.75 404 ALA A N 1
ATOM 3077 C CA . ALA A 1 404 ? -8.620 -13.944 -5.434 1.00 97.75 404 ALA A CA 1
ATOM 3078 C C . ALA A 1 404 ? -8.102 -12.698 -4.700 1.00 97.75 404 ALA A C 1
ATOM 3080 O O . ALA A 1 404 ? -8.140 -12.646 -3.474 1.00 97.75 404 ALA A O 1
ATOM 3081 N N . HIS A 1 405 ? -7.650 -11.676 -5.427 1.00 98.56 405 HIS A N 1
ATOM 3082 C CA . HIS A 1 405 ? -7.105 -10.460 -4.819 1.00 98.56 405 HIS A CA 1
ATOM 3083 C C . HIS A 1 405 ? -8.168 -9.657 -4.068 1.00 98.56 405 HIS A C 1
ATOM 3085 O O . HIS A 1 405 ? -7.918 -9.214 -2.951 1.00 98.56 405 HIS A O 1
ATOM 3091 N N . VAL A 1 406 ? -9.368 -9.522 -4.642 1.00 98.44 406 VAL A N 1
ATOM 3092 C CA . VAL A 1 406 ? -10.512 -8.890 -3.966 1.00 98.44 406 VAL A CA 1
ATOM 3093 C C . VAL A 1 406 ? -10.967 -9.737 -2.776 1.00 98.44 406 VAL A C 1
ATOM 3095 O O . VAL A 1 406 ? -11.240 -9.194 -1.707 1.00 98.44 406 VAL A O 1
ATOM 3098 N N . GLU A 1 407 ? -10.983 -11.066 -2.922 1.00 97.62 407 GLU A N 1
ATOM 3099 C CA . GLU A 1 407 ? -11.300 -11.986 -1.826 1.00 97.62 407 GLU A CA 1
ATOM 3100 C C . GLU A 1 407 ? -10.324 -11.879 -0.654 1.00 97.62 407 GLU A C 1
ATOM 3102 O O . GLU A 1 407 ? -10.756 -11.922 0.489 1.00 97.62 407 GLU A O 1
ATOM 3107 N N . TYR A 1 408 ? -9.025 -11.722 -0.899 1.00 98.25 408 TYR A N 1
ATOM 3108 C CA . TYR A 1 408 ? -8.060 -11.503 0.175 1.00 98.25 408 TYR A CA 1
ATOM 3109 C C . TYR A 1 408 ? -8.260 -10.124 0.825 1.00 98.25 408 TYR A C 1
ATOM 3111 O O . TYR A 1 408 ? -8.434 -10.014 2.040 1.00 98.25 408 TYR A O 1
ATOM 3119 N N . LEU A 1 409 ? -8.303 -9.070 0.006 1.00 98.38 409 LEU A N 1
ATOM 3120 C CA . LEU A 1 409 ? -8.343 -7.684 0.470 1.00 98.38 409 LEU A CA 1
ATOM 3121 C C . LEU A 1 409 ? -9.610 -7.329 1.262 1.00 98.38 409 LEU A C 1
ATOM 3123 O O . LEU A 1 409 ? -9.537 -6.500 2.167 1.00 98.38 409 LEU A O 1
ATOM 3127 N N . ARG A 1 410 ? -10.758 -7.964 0.989 1.00 96.38 410 ARG A N 1
ATOM 3128 C CA . ARG A 1 410 ? -12.005 -7.679 1.724 1.00 96.38 410 ARG A CA 1
ATOM 3129 C C . ARG A 1 410 ? -11.927 -7.977 3.225 1.00 96.38 410 ARG A C 1
ATOM 3131 O O . ARG A 1 410 ? -12.717 -7.423 3.978 1.00 96.38 410 ARG A O 1
ATOM 3138 N N . GLY A 1 411 ? -11.054 -8.897 3.649 1.00 94.12 411 GLY A N 1
ATOM 3139 C CA . GLY A 1 411 ? -11.042 -9.391 5.031 1.00 94.12 411 GLY A CA 1
ATOM 3140 C C . GLY A 1 411 ? -9.867 -8.912 5.877 1.00 94.12 411 GLY A C 1
ATOM 3141 O O . GLY A 1 411 ? -9.874 -9.116 7.089 1.00 94.12 411 GLY A O 1
ATOM 3142 N N . ILE A 1 412 ? -8.880 -8.239 5.279 1.00 96.69 412 ILE A N 1
ATOM 3143 C CA . ILE A 1 412 ? -7.901 -7.466 6.056 1.00 96.69 412 ILE A CA 1
ATOM 3144 C C . ILE A 1 412 ? -8.506 -6.120 6.454 1.00 96.69 412 ILE A C 1
ATOM 3146 O O . ILE A 1 412 ? -9.423 -5.662 5.789 1.00 96.69 412 ILE A O 1
ATOM 3150 N N . ALA A 1 413 ? -7.968 -5.434 7.460 1.00 95.44 413 ALA A N 1
ATOM 3151 C CA . ALA A 1 413 ? -8.464 -4.153 7.980 1.00 95.44 413 ALA A CA 1
ATOM 3152 C C . ALA A 1 413 ? -7.619 -2.921 7.574 1.00 95.44 413 ALA A C 1
ATOM 3154 O O . ALA A 1 413 ? -8.046 -1.788 7.797 1.00 95.44 413 ALA A O 1
ATOM 3155 N N . ASN A 1 414 ? -6.477 -3.132 6.908 1.00 98.00 414 ASN A N 1
ATOM 3156 C CA . ASN A 1 414 ? -5.564 -2.088 6.420 1.00 98.00 414 ASN A CA 1
ATOM 3157 C C . ASN A 1 414 ? -6.250 -1.039 5.518 1.00 98.00 414 ASN A C 1
ATOM 3159 O O . ASN A 1 414 ? -7.219 -1.357 4.838 1.00 98.00 414 ASN A O 1
ATOM 3163 N N . PRO A 1 415 ? -5.731 0.187 5.391 1.00 98.44 415 PRO A N 1
ATOM 3164 C CA . PRO A 1 415 ? -6.076 1.055 4.265 1.00 98.44 415 PRO A CA 1
ATOM 3165 C C . PRO A 1 415 ? -5.715 0.397 2.925 1.00 98.44 415 PRO A C 1
ATOM 3167 O O . PRO A 1 415 ? -4.603 -0.122 2.765 1.00 98.44 415 PRO A O 1
ATOM 3170 N N . ILE A 1 416 ? -6.635 0.431 1.960 1.00 98.50 416 ILE A N 1
ATOM 3171 C CA . ILE A 1 416 ? -6.503 -0.218 0.653 1.00 98.50 416 ILE A CA 1
ATOM 3172 C C . ILE A 1 416 ? -6.628 0.806 -0.474 1.00 98.50 416 ILE A C 1
ATOM 3174 O O . ILE A 1 416 ? -7.621 1.525 -0.592 1.00 98.50 416 ILE A O 1
ATOM 3178 N N . GLY A 1 417 ? -5.628 0.823 -1.351 1.00 98.75 417 GLY A N 1
ATOM 3179 C CA . GLY A 1 417 ? -5.687 1.502 -2.639 1.00 98.75 417 GLY A CA 1
ATOM 3180 C C . GLY A 1 417 ? -6.385 0.656 -3.710 1.00 98.75 417 GLY A C 1
ATOM 3181 O O . GLY A 1 417 ? -6.193 -0.555 -3.768 1.00 98.75 417 GLY A O 1
ATOM 3182 N N . ILE A 1 418 ? -7.135 1.273 -4.619 1.00 98.69 418 ILE A N 1
ATOM 3183 C CA . ILE A 1 418 ? -7.699 0.616 -5.807 1.00 98.69 418 ILE A CA 1
ATOM 3184 C C . ILE A 1 418 ? -7.248 1.396 -7.037 1.00 98.69 418 ILE A C 1
ATOM 3186 O O . ILE A 1 418 ? -7.561 2.577 -7.174 1.00 98.69 418 ILE A O 1
ATOM 3190 N N . LYS A 1 419 ? -6.502 0.756 -7.944 1.00 98.50 419 LYS A N 1
ATOM 3191 C CA . LYS A 1 419 ? -6.121 1.381 -9.217 1.00 98.50 419 LYS A CA 1
ATOM 3192 C C . LYS A 1 419 ? -7.348 1.498 -10.128 1.00 98.50 419 LYS A C 1
ATOM 3194 O O . LYS A 1 419 ? -7.964 0.495 -10.481 1.00 98.50 419 LYS A O 1
ATOM 3199 N N . CYS A 1 420 ? -7.654 2.724 -10.545 1.00 98.31 420 CYS A N 1
ATOM 3200 C CA . CYS A 1 420 ? -8.764 3.066 -11.430 1.00 98.31 420 CYS A CA 1
ATOM 3201 C C . CYS A 1 420 ? -8.223 3.412 -12.823 1.00 98.31 420 CYS A C 1
ATOM 3203 O O . CYS A 1 420 ? -7.886 4.564 -13.110 1.00 98.31 420 CYS A O 1
ATOM 3205 N N . GLY A 1 421 ? -8.067 2.394 -13.673 1.00 96.50 421 GLY A N 1
ATOM 3206 C CA . GLY A 1 421 ? -7.630 2.555 -15.057 1.00 96.50 421 GLY A CA 1
ATOM 3207 C C . GLY A 1 421 ? -8.753 2.855 -16.056 1.00 96.50 421 GLY A C 1
ATOM 3208 O O . GLY A 1 421 ? -9.933 2.834 -15.714 1.00 96.50 421 GLY A O 1
ATOM 3209 N N . PRO A 1 422 ? -8.399 3.085 -17.335 1.00 94.38 422 PRO A N 1
ATOM 3210 C CA . PRO A 1 422 ? -9.332 3.466 -18.394 1.00 94.38 422 PRO A CA 1
ATOM 3211 C C . PRO A 1 422 ? -10.220 2.307 -18.865 1.00 94.38 422 PRO A C 1
ATOM 3213 O O . PRO A 1 422 ? -10.895 2.427 -19.874 1.00 94.38 422 PRO A O 1
ATOM 3216 N N . THR A 1 423 ? -10.197 1.156 -18.198 1.00 95.00 423 THR A N 1
ATOM 3217 C CA . THR A 1 423 ? -11.132 0.054 -18.474 1.00 95.00 423 THR A CA 1
ATOM 3218 C C . THR A 1 423 ? -12.089 -0.180 -17.311 1.00 95.00 423 THR A C 1
ATOM 3220 O O . THR A 1 423 ? -12.883 -1.113 -17.346 1.00 95.00 423 THR A O 1
ATOM 3223 N N . LEU A 1 424 ? -11.988 0.620 -16.244 1.00 97.06 424 LEU A N 1
ATOM 3224 C CA . LEU A 1 424 ? -12.893 0.544 -15.108 1.00 97.06 424 LEU A CA 1
ATOM 3225 C C . LEU A 1 424 ? -14.163 1.330 -15.431 1.00 97.06 424 LEU A C 1
ATOM 3227 O O . LEU A 1 424 ? -14.106 2.521 -15.752 1.00 97.06 424 LEU A O 1
ATOM 3231 N N . GLU A 1 425 ? -15.298 0.653 -15.317 1.00 96.75 425 GLU A N 1
ATOM 3232 C CA . GLU A 1 425 ? -16.620 1.261 -15.427 1.00 96.75 425 GLU A CA 1
ATOM 3233 C C . GLU A 1 425 ? -17.200 1.555 -14.041 1.00 96.75 425 GLU A C 1
ATOM 3235 O O . GLU A 1 425 ? -16.857 0.900 -13.053 1.00 96.75 425 GLU A O 1
ATOM 3240 N N . ALA A 1 426 ? -18.099 2.538 -13.969 1.00 97.00 426 ALA A N 1
ATOM 3241 C CA . ALA A 1 426 ? -18.711 2.990 -12.720 1.00 97.00 426 ALA A CA 1
ATOM 3242 C C . ALA A 1 426 ? -19.417 1.861 -11.949 1.00 97.00 426 ALA A C 1
ATOM 3244 O O . ALA A 1 426 ? -19.253 1.751 -10.739 1.00 97.00 426 ALA A O 1
ATOM 3245 N N . GLU A 1 427 ? -20.150 0.992 -12.649 1.00 96.88 427 GLU A N 1
ATOM 3246 C CA . GLU A 1 427 ? -20.845 -0.152 -12.046 1.00 96.88 427 GLU A CA 1
ATOM 3247 C C . GLU A 1 427 ? -19.864 -1.142 -11.405 1.00 96.88 427 GLU A C 1
ATOM 3249 O O . GLU A 1 427 ? -20.055 -1.569 -10.267 1.00 96.88 427 GLU A O 1
ATOM 3254 N N . GLN A 1 428 ? -18.759 -1.445 -12.095 1.00 97.69 428 GLN A N 1
ATOM 3255 C CA . GLN A 1 428 ? -17.717 -2.315 -11.555 1.00 97.69 428 GLN A CA 1
ATOM 3256 C C . GLN A 1 428 ? -17.019 -1.675 -10.348 1.00 97.69 428 GLN A C 1
ATOM 3258 O O . GLN A 1 428 ? -16.702 -2.377 -9.391 1.00 97.69 428 GLN A O 1
ATOM 3263 N N . LEU A 1 429 ? -16.783 -0.358 -10.370 1.00 98.19 429 LEU A N 1
ATOM 3264 C CA . LEU A 1 429 ? -16.224 0.363 -9.225 1.00 98.19 429 LEU A CA 1
ATOM 3265 C C . LEU A 1 429 ? -17.154 0.274 -8.010 1.00 98.19 429 LEU A C 1
ATOM 3267 O O . LEU A 1 429 ? -16.684 -0.047 -6.922 1.00 98.19 429 LEU A O 1
ATOM 3271 N N . THR A 1 430 ? -18.457 0.489 -8.188 1.00 97.75 430 THR A N 1
ATOM 3272 C CA . THR A 1 430 ? -19.441 0.326 -7.109 1.00 97.75 430 THR A CA 1
ATOM 3273 C C . THR A 1 430 ? -19.422 -1.097 -6.552 1.00 97.75 430 THR A C 1
ATOM 3275 O O . THR A 1 430 ? -19.288 -1.266 -5.345 1.00 97.75 430 THR A O 1
ATOM 3278 N N . ALA A 1 431 ? -19.422 -2.119 -7.414 1.00 97.88 431 ALA A N 1
ATOM 3279 C CA . ALA A 1 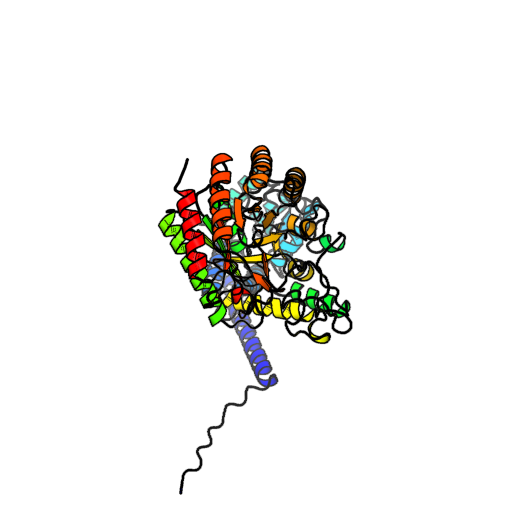431 ? -19.354 -3.515 -6.981 1.00 97.88 431 ALA A CA 1
ATOM 3280 C C . ALA A 1 431 ? -18.058 -3.849 -6.213 1.00 97.88 431 ALA A C 1
ATOM 3282 O O . ALA A 1 431 ? -18.082 -4.615 -5.248 1.00 97.88 431 ALA A O 1
ATOM 3283 N N . LEU A 1 432 ? -16.918 -3.263 -6.605 1.00 98.31 432 LEU A N 1
ATOM 3284 C CA . LEU A 1 432 ? -15.666 -3.385 -5.851 1.00 98.31 432 LEU A CA 1
ATOM 3285 C C . LEU A 1 432 ? -15.785 -2.760 -4.458 1.00 98.31 432 LEU A C 1
ATOM 3287 O O . LEU A 1 432 ? -15.342 -3.369 -3.488 1.00 98.31 432 LEU A O 1
ATOM 3291 N N . LEU A 1 433 ? -16.380 -1.570 -4.349 1.00 97.88 433 LEU A N 1
ATOM 3292 C CA . LEU A 1 433 ? -16.567 -0.881 -3.069 1.00 97.88 433 LEU A CA 1
ATOM 3293 C C . LEU A 1 433 ? -17.511 -1.648 -2.141 1.00 97.88 433 LEU A C 1
ATOM 3295 O O . LEU A 1 433 ? -17.188 -1.829 -0.969 1.00 97.88 433 LEU A O 1
ATOM 3299 N N . ASP A 1 434 ? -18.622 -2.157 -2.674 1.00 95.94 434 ASP A N 1
ATOM 3300 C CA . ASP A 1 434 ? -19.565 -2.996 -1.931 1.00 95.94 434 ASP A CA 1
ATOM 3301 C C . ASP A 1 434 ? -18.884 -4.254 -1.381 1.00 95.94 434 ASP A C 1
ATOM 3303 O O . ASP A 1 434 ? -19.179 -4.691 -0.270 1.00 95.94 434 ASP A O 1
ATOM 3307 N N . ARG A 1 435 ? -17.934 -4.822 -2.135 1.00 96.38 435 ARG A N 1
ATOM 3308 C CA . ARG A 1 435 ? -17.210 -6.027 -1.727 1.00 96.38 435 ARG A CA 1
ATOM 3309 C C . ARG A 1 435 ? -16.075 -5.764 -0.736 1.00 96.38 435 ARG A C 1
ATOM 3311 O O . ARG A 1 435 ? -15.840 -6.608 0.125 1.00 96.38 435 ARG A O 1
ATOM 3318 N N . LEU A 1 436 ? -15.333 -4.668 -0.896 1.00 96.44 436 LEU A N 1
ATOM 3319 C CA . LEU A 1 436 ? -14.087 -4.397 -0.159 1.00 96.44 436 LEU A CA 1
ATOM 3320 C C . LEU A 1 436 ? -14.282 -3.604 1.138 1.00 96.44 436 LEU A C 1
ATOM 3322 O O . LEU A 1 436 ? -13.436 -3.689 2.034 1.00 96.44 436 LEU A O 1
ATOM 3326 N N . ASP A 1 437 ? -15.346 -2.809 1.212 1.00 95.06 437 ASP A N 1
ATOM 3327 C CA . ASP A 1 437 ? -15.655 -1.949 2.353 1.00 95.06 437 ASP A CA 1
ATOM 3328 C C . ASP A 1 437 ? -17.178 -1.777 2.495 1.00 95.06 437 ASP A C 1
ATOM 3330 O O . ASP A 1 437 ? -17.705 -0.681 2.285 1.00 95.06 437 ASP A O 1
ATOM 3334 N N . PRO A 1 438 ? -17.926 -2.857 2.793 1.00 91.12 438 PRO A N 1
ATOM 3335 C CA . PRO A 1 438 ? -19.385 -2.799 2.905 1.00 91.12 438 PRO A CA 1
ATOM 3336 C C . PRO A 1 438 ? -19.854 -1.772 3.946 1.00 91.12 438 PRO A C 1
ATOM 3338 O O . PRO A 1 438 ? -20.857 -1.099 3.716 1.00 91.12 438 PRO A O 1
ATOM 3341 N N . ASP A 1 439 ? -19.078 -1.581 5.014 1.00 88.19 439 ASP A N 1
ATOM 3342 C CA . ASP A 1 439 ? -19.396 -0.691 6.137 1.00 88.19 439 ASP A CA 1
ATOM 3343 C C . ASP A 1 439 ? -19.012 0.774 5.901 1.00 88.19 439 ASP A C 1
ATOM 3345 O O . ASP A 1 439 ? -19.241 1.620 6.766 1.00 88.19 439 ASP A O 1
ATOM 3349 N N . ALA A 1 440 ? -18.439 1.086 4.731 1.00 92.12 440 ALA A N 1
ATOM 3350 C CA . ALA A 1 440 ? -18.027 2.435 4.355 1.00 92.12 440 ALA A CA 1
ATOM 3351 C C . ALA A 1 440 ? -17.101 3.072 5.415 1.00 92.12 440 ALA A C 1
ATOM 3353 O O . ALA A 1 440 ? -17.319 4.196 5.876 1.00 92.12 440 ALA A O 1
ATOM 3354 N N . THR A 1 441 ? -16.072 2.329 5.828 1.00 94.31 441 THR A N 1
ATOM 3355 C CA . THR A 1 441 ? -15.176 2.696 6.925 1.00 94.31 441 THR A CA 1
ATOM 3356 C C . THR A 1 441 ? -14.312 3.908 6.540 1.00 94.31 441 THR A C 1
ATOM 3358 O O . THR A 1 441 ? -13.546 3.842 5.575 1.00 94.31 441 THR A O 1
ATOM 3361 N N . PRO A 1 442 ? -14.335 5.022 7.295 1.00 95.31 442 PRO A N 1
ATOM 3362 C CA . PRO A 1 442 ? -13.454 6.156 7.024 1.00 95.31 442 PRO A CA 1
ATOM 3363 C C . PRO A 1 442 ? -11.972 5.758 7.011 1.00 95.31 442 PRO A C 1
ATOM 3365 O O . PRO A 1 442 ? -11.506 4.982 7.845 1.00 95.31 442 PRO A O 1
ATOM 3368 N N . GLY A 1 443 ? -11.223 6.285 6.045 1.00 95.44 443 GLY A N 1
ATOM 3369 C CA . GLY A 1 443 ? -9.796 6.007 5.871 1.00 95.44 443 GLY A CA 1
ATOM 3370 C C . GLY A 1 443 ? -9.462 4.636 5.277 1.00 95.44 443 GLY A C 1
ATOM 3371 O O . GLY A 1 443 ? -8.288 4.298 5.125 1.00 95.44 443 GLY A O 1
ATOM 3372 N N . ARG A 1 444 ? -10.470 3.822 4.941 1.00 97.19 444 ARG A N 1
ATOM 3373 C CA . ARG A 1 444 ? -10.281 2.468 4.410 1.00 97.19 444 ARG A CA 1
ATOM 3374 C C . ARG A 1 444 ? -9.939 2.447 2.929 1.00 97.19 444 ARG A C 1
ATOM 3376 O O . ARG A 1 444 ? -9.017 1.731 2.556 1.00 97.19 444 ARG A O 1
ATOM 3383 N N . ILE A 1 445 ? -10.665 3.188 2.094 1.00 98.62 445 ILE A N 1
ATOM 3384 C CA . ILE A 1 445 ? -10.504 3.129 0.637 1.00 98.62 445 ILE A CA 1
ATOM 3385 C C . ILE A 1 445 ? -9.848 4.394 0.084 1.00 98.62 445 ILE A C 1
ATOM 3387 O O . ILE A 1 445 ? -10.331 5.512 0.289 1.00 98.62 445 ILE A O 1
ATOM 3391 N N . THR A 1 446 ? -8.807 4.178 -0.720 1.00 98.81 446 THR A N 1
ATOM 3392 C CA . THR A 1 446 ? -8.197 5.177 -1.599 1.00 98.81 446 THR A CA 1
ATOM 3393 C C . THR A 1 446 ? -8.373 4.758 -3.058 1.00 98.81 446 THR A C 1
ATOM 3395 O O . THR A 1 446 ? -7.863 3.729 -3.492 1.00 98.81 446 THR A O 1
ATOM 3398 N N . LEU A 1 447 ? -9.070 5.560 -3.854 1.00 98.88 447 LEU A N 1
ATOM 3399 C CA . LEU A 1 447 ? -9.215 5.380 -5.294 1.00 98.88 447 LEU A CA 1
ATOM 3400 C C . LEU A 1 447 ? -8.086 6.107 -6.023 1.00 98.88 447 LEU A C 1
ATOM 3402 O O . LEU A 1 447 ? -7.944 7.325 -5.928 1.00 98.88 447 LEU A O 1
ATOM 3406 N N . VAL A 1 448 ? -7.279 5.349 -6.760 1.00 98.81 448 VAL A N 1
ATOM 3407 C CA . VAL A 1 448 ? -6.060 5.828 -7.417 1.00 98.81 448 VAL A CA 1
ATOM 3408 C C . VAL A 1 448 ? -6.312 5.950 -8.921 1.00 98.81 448 VAL A C 1
ATOM 3410 O O . VAL A 1 448 ? -6.201 4.970 -9.661 1.00 98.81 448 VAL A O 1
ATOM 3413 N N . SER A 1 449 ? -6.684 7.149 -9.375 1.00 98.56 449 SER A N 1
ATOM 3414 C CA . SER A 1 449 ? -6.963 7.450 -10.787 1.00 98.56 449 SER A CA 1
ATOM 3415 C C . SER A 1 449 ? -5.692 7.363 -11.625 1.00 98.56 449 SER A C 1
ATOM 3417 O O . SER A 1 449 ? -4.726 8.050 -11.316 1.00 98.56 449 SER A O 1
ATOM 3419 N N . ARG A 1 450 ? -5.701 6.560 -12.695 1.00 98.12 450 ARG A N 1
ATOM 3420 C CA . ARG A 1 450 ? -4.563 6.404 -13.619 1.00 98.12 450 ARG A CA 1
ATOM 3421 C C . ARG A 1 450 ? -5.013 6.282 -15.075 1.00 98.12 450 ARG A C 1
ATOM 3423 O O . ARG A 1 450 ? -4.854 5.245 -15.723 1.00 98.12 450 ARG A O 1
ATOM 3430 N N . LEU A 1 451 ? -5.676 7.307 -15.579 1.00 98.06 451 LEU A N 1
ATOM 3431 C CA . LEU A 1 451 ? -6.439 7.252 -16.826 1.00 98.06 451 LEU A CA 1
ATOM 3432 C C . LEU A 1 451 ? -5.601 7.632 -18.050 1.00 98.06 451 LEU A C 1
ATOM 3434 O O . LEU A 1 451 ? -5.882 7.159 -19.151 1.00 98.06 451 LEU A O 1
ATOM 3438 N N . GLY A 1 452 ? -4.544 8.413 -17.851 1.00 97.94 452 GLY A N 1
ATOM 3439 C CA . GLY A 1 452 ? -3.773 9.044 -18.913 1.00 97.94 452 GLY A CA 1
ATOM 3440 C C . GLY A 1 452 ? -4.344 10.415 -19.265 1.00 97.94 452 GLY A C 1
ATOM 3441 O O . GLY A 1 452 ? -5.565 10.605 -19.297 1.00 97.94 452 GLY A O 1
ATOM 3442 N N . ALA A 1 453 ? -3.471 11.357 -19.625 1.00 97.56 453 ALA A N 1
ATOM 3443 C CA . ALA A 1 453 ? -3.839 12.720 -20.012 1.00 97.56 453 ALA A CA 1
ATOM 3444 C C . ALA A 1 453 ? -4.867 12.756 -21.157 1.00 97.56 453 ALA A C 1
ATOM 3446 O O . ALA A 1 453 ? -5.729 13.628 -21.202 1.00 97.56 453 ALA A O 1
ATOM 3447 N N . GLY A 1 454 ? -4.821 11.769 -22.059 1.00 96.56 454 GLY A N 1
ATOM 3448 C CA . GLY A 1 454 ? -5.758 11.657 -23.179 1.00 96.56 454 GLY A CA 1
ATOM 3449 C C . GLY A 1 454 ? -7.163 11.154 -22.821 1.00 96.56 454 GLY A C 1
ATOM 3450 O O . GLY A 1 454 ? -8.061 11.290 -23.645 1.00 96.56 454 GLY A O 1
ATOM 3451 N N . GLN A 1 455 ? -7.376 10.562 -21.638 1.00 97.56 455 GLN A N 1
ATOM 3452 C CA . GLN A 1 455 ? -8.663 9.943 -21.266 1.00 97.56 455 GLN A CA 1
ATOM 3453 C C . GLN A 1 455 ? -9.260 10.472 -19.956 1.00 97.56 455 GLN A C 1
ATOM 3455 O O . GLN A 1 455 ? -10.454 10.282 -19.718 1.00 97.56 455 GLN A O 1
ATOM 3460 N N . VAL A 1 456 ? -8.466 11.138 -19.111 1.00 98.38 456 VAL A N 1
ATOM 3461 C CA . VAL A 1 456 ? -8.887 11.584 -17.772 1.00 98.38 456 VAL A CA 1
ATOM 3462 C C . VAL A 1 456 ? -10.158 12.444 -17.795 1.00 98.38 456 VAL A C 1
ATOM 3464 O O . VAL A 1 456 ? -11.086 12.160 -17.042 1.00 98.38 456 VAL A O 1
ATOM 3467 N N . GLU A 1 457 ? -10.266 13.404 -18.720 1.00 97.69 457 GLU A N 1
ATOM 3468 C CA . GLU A 1 457 ? -11.440 14.290 -18.857 1.00 97.69 457 GLU A CA 1
ATOM 3469 C C . GLU A 1 457 ? -12.728 13.545 -19.221 1.00 97.69 457 GLU A C 1
ATOM 3471 O O . GLU A 1 457 ? -13.812 13.933 -18.796 1.00 97.69 457 GLU A O 1
ATOM 3476 N N . GLN A 1 458 ? -12.626 12.461 -19.990 1.00 96.69 458 GLN A N 1
ATOM 3477 C CA . GLN A 1 458 ? -13.793 11.707 -20.452 1.00 96.69 458 GLN A CA 1
ATOM 3478 C C . GLN A 1 458 ? -14.248 10.672 -19.421 1.00 96.69 458 GLN A C 1
ATOM 3480 O O . GLN A 1 458 ? -15.434 10.372 -19.317 1.00 96.69 458 GLN A O 1
ATOM 3485 N N . ARG A 1 459 ? -13.302 10.097 -18.670 1.00 97.50 459 ARG A N 1
ATOM 3486 C CA . ARG A 1 459 ? -13.547 8.912 -17.840 1.00 97.50 459 ARG A CA 1
ATOM 3487 C C . ARG A 1 459 ? -13.749 9.239 -16.369 1.00 97.50 459 ARG A C 1
ATOM 3489 O O . ARG A 1 459 ? -14.701 8.738 -15.769 1.00 97.50 459 ARG A O 1
ATOM 3496 N N . LEU A 1 460 ? -12.906 10.099 -15.797 1.00 98.44 460 LEU A N 1
ATOM 3497 C CA . LEU A 1 460 ? -12.914 10.383 -14.362 1.00 98.44 460 LEU A CA 1
ATOM 3498 C C . LEU A 1 460 ? -14.249 10.941 -13.836 1.00 98.44 460 LEU A C 1
ATOM 3500 O O . LEU A 1 460 ? -14.675 10.480 -12.773 1.00 98.44 460 LEU A O 1
ATOM 3504 N N . PRO A 1 461 ? -14.957 11.851 -14.549 1.00 98.06 461 PRO A N 1
ATOM 3505 C CA . PRO A 1 461 ? -16.210 12.411 -14.043 1.00 98.06 461 PRO A CA 1
ATOM 3506 C C . PRO A 1 461 ? -17.271 11.348 -13.738 1.00 98.06 461 PRO A C 1
ATOM 3508 O O . PRO A 1 461 ? -17.956 11.439 -12.723 1.00 98.06 461 PRO A O 1
ATOM 3511 N N . SER A 1 462 ? -17.381 10.315 -14.581 1.00 97.12 462 SER A N 1
ATOM 3512 C CA . SER A 1 462 ? -18.360 9.235 -14.393 1.00 97.12 462 SER A CA 1
ATOM 3513 C C . SER A 1 462 ? -18.082 8.403 -13.135 1.00 97.12 462 SER A C 1
ATOM 3515 O O . SER A 1 462 ? -19.003 8.098 -12.377 1.00 97.12 462 SER A O 1
ATOM 3517 N N . LEU A 1 463 ? -16.807 8.105 -12.861 1.00 98.31 463 LEU A N 1
ATOM 3518 C CA . LEU A 1 463 ? -16.384 7.351 -11.682 1.00 98.31 463 LEU A CA 1
ATOM 3519 C C . LEU A 1 463 ? -16.601 8.163 -10.399 1.00 98.31 463 LEU A C 1
ATOM 3521 O O . LEU A 1 463 ? -17.172 7.658 -9.435 1.00 98.31 463 LEU A O 1
ATOM 3525 N N . MET A 1 464 ? -16.200 9.440 -10.401 1.00 98.12 464 MET A N 1
ATOM 3526 C CA . MET A 1 464 ? -16.416 10.341 -9.265 1.00 98.12 464 MET A CA 1
ATOM 3527 C C . MET A 1 464 ? -17.904 10.558 -8.984 1.00 98.12 464 MET A C 1
ATOM 3529 O O . MET A 1 464 ? -18.308 10.559 -7.822 1.00 98.12 464 MET A O 1
ATOM 3533 N N . ALA A 1 465 ? -18.734 10.691 -10.023 1.00 96.19 465 ALA A N 1
ATOM 3534 C CA . ALA A 1 465 ? -20.178 10.831 -9.867 1.00 96.19 465 ALA A CA 1
ATOM 3535 C C . ALA A 1 465 ? -20.816 9.591 -9.222 1.00 96.19 465 ALA A C 1
ATOM 3537 O O . ALA A 1 465 ? -21.622 9.746 -8.306 1.00 96.19 465 ALA A O 1
ATOM 3538 N N . ALA A 1 466 ? -20.430 8.385 -9.648 1.00 96.31 466 ALA A N 1
ATOM 3539 C CA . ALA A 1 466 ? -20.946 7.136 -9.086 1.00 96.31 466 ALA A CA 1
ATOM 3540 C C . ALA A 1 466 ? -20.587 6.975 -7.602 1.00 96.31 466 ALA A C 1
ATOM 3542 O O . ALA A 1 466 ? -21.450 6.700 -6.769 1.00 96.31 466 ALA A O 1
ATOM 3543 N N . VAL A 1 467 ? -19.328 7.239 -7.249 1.00 96.69 467 VAL A N 1
ATOM 3544 C CA . VAL A 1 467 ? -18.870 7.201 -5.855 1.00 96.69 467 VAL A CA 1
ATOM 3545 C C . VAL A 1 467 ? -19.567 8.267 -5.016 1.00 96.69 467 VAL A C 1
ATOM 3547 O O . VAL A 1 467 ? -20.055 7.968 -3.929 1.00 96.69 467 VAL A O 1
ATOM 3550 N N . ARG A 1 468 ? -19.686 9.499 -5.521 1.00 94.12 468 ARG A N 1
ATOM 3551 C CA . ARG A 1 468 ? -20.386 10.575 -4.810 1.00 94.12 468 ARG A CA 1
ATOM 3552 C C . ARG A 1 468 ? -21.855 10.233 -4.566 1.00 94.12 468 ARG A C 1
ATOM 3554 O O . ARG A 1 468 ? -22.357 10.496 -3.480 1.00 94.12 468 ARG A O 1
ATOM 3561 N N . ALA A 1 469 ? -22.524 9.617 -5.542 1.00 93.06 469 ALA A N 1
ATOM 3562 C CA . ALA A 1 469 ? -23.905 9.162 -5.398 1.00 93.06 469 ALA A CA 1
ATOM 3563 C C . ALA A 1 469 ? -24.066 8.080 -4.315 1.00 93.06 469 ALA A C 1
ATOM 3565 O O . ALA A 1 469 ? -25.114 8.018 -3.680 1.00 93.06 469 ALA A O 1
ATOM 3566 N N . SER A 1 470 ? -23.031 7.268 -4.067 1.00 91.81 470 SER A N 1
ATOM 3567 C CA . SER A 1 470 ? -23.038 6.257 -2.999 1.00 91.81 470 SER A CA 1
ATOM 3568 C C . SER A 1 470 ? -22.855 6.831 -1.585 1.00 91.81 470 SER A C 1
ATOM 3570 O O . SER A 1 470 ? -23.124 6.136 -0.612 1.00 91.81 470 SER A O 1
ATOM 3572 N N . GLY A 1 471 ? -22.364 8.070 -1.449 1.00 90.62 471 GLY A N 1
ATOM 3573 C CA . GLY A 1 471 ? -22.067 8.691 -0.150 1.00 90.62 471 GLY A CA 1
ATOM 3574 C C . GLY A 1 471 ? -20.885 8.075 0.617 1.00 90.62 471 GLY A C 1
ATOM 3575 O O . GLY A 1 471 ? -20.639 8.461 1.758 1.00 90.62 471 GLY A O 1
ATOM 3576 N N . ARG A 1 472 ? -20.147 7.132 0.015 1.00 93.06 472 ARG A N 1
ATOM 3577 C CA . ARG A 1 472 ? -19.029 6.422 0.654 1.00 93.06 472 ARG A CA 1
ATOM 3578 C C . ARG A 1 472 ? -17.832 7.357 0.915 1.00 93.06 472 ARG A C 1
ATOM 3580 O O . ARG A 1 472 ? -17.453 8.115 0.015 1.00 93.06 472 ARG A O 1
ATOM 3587 N N . PRO A 1 473 ? -17.180 7.280 2.092 1.00 93.31 473 PRO A N 1
ATOM 3588 C CA . PRO A 1 473 ? -16.002 8.076 2.407 1.00 93.31 473 PRO A CA 1
ATOM 3589 C C . PRO A 1 473 ? -14.764 7.433 1.774 1.00 93.31 473 PRO A C 1
ATOM 3591 O O . PRO A 1 473 ? -14.113 6.570 2.362 1.00 93.31 473 PRO A O 1
ATOM 3594 N N . VAL A 1 474 ? -14.436 7.846 0.550 1.00 97.50 474 VAL A N 1
ATOM 3595 C CA . VAL A 1 474 ? -13.223 7.403 -0.152 1.00 97.50 474 VAL A CA 1
ATOM 3596 C C . VAL A 1 474 ? -12.267 8.568 -0.378 1.00 97.50 474 VAL A C 1
ATOM 3598 O O . VAL A 1 474 ? -12.690 9.711 -0.547 1.00 97.50 474 VAL A O 1
ATOM 3601 N N . LEU A 1 475 ? -10.968 8.276 -0.420 1.00 98.56 475 LEU A N 1
ATOM 3602 C CA . LEU A 1 475 ? -9.945 9.247 -0.801 1.00 98.56 475 LEU A CA 1
ATOM 3603 C C . LEU A 1 475 ? -9.672 9.141 -2.302 1.00 98.56 475 LEU A C 1
ATOM 3605 O O . LEU A 1 475 ? -9.461 8.038 -2.793 1.00 98.56 475 LEU A O 1
ATOM 3609 N N . TRP A 1 476 ? -9.610 10.254 -3.032 1.00 98.75 476 TRP A N 1
ATOM 3610 C CA . TRP A 1 476 ? -9.160 10.252 -4.428 1.00 98.75 476 TRP A CA 1
ATOM 3611 C C . TRP A 1 476 ? -7.702 10.688 -4.524 1.00 98.75 476 TRP A C 1
ATOM 3613 O O . TRP A 1 476 ? -7.350 11.771 -4.071 1.00 98.75 476 TRP A O 1
ATOM 3623 N N . VAL A 1 477 ? -6.863 9.875 -5.158 1.00 98.81 477 VAL A N 1
ATOM 3624 C CA . VAL A 1 477 ? -5.440 10.158 -5.398 1.00 98.81 477 VAL A CA 1
ATOM 3625 C C . VAL A 1 477 ? -5.143 10.031 -6.891 1.00 98.81 477 VAL A C 1
ATOM 3627 O O . VAL A 1 477 ? -5.687 9.152 -7.564 1.00 98.81 477 VAL A O 1
ATOM 3630 N N . CYS A 1 478 ? -4.274 10.891 -7.423 1.00 98.81 478 CYS A N 1
ATOM 3631 C CA . CYS A 1 478 ? -3.842 10.824 -8.818 1.00 98.81 478 CYS A CA 1
ATOM 3632 C C . CYS A 1 478 ? -2.554 10.007 -8.968 1.00 98.81 478 CYS A C 1
ATOM 3634 O O . CYS A 1 478 ? -1.539 10.319 -8.350 1.00 98.81 478 CYS A O 1
ATOM 3636 N N . ASP A 1 479 ? -2.581 8.990 -9.823 1.00 98.81 479 ASP A N 1
ATOM 3637 C CA . ASP A 1 479 ? -1.416 8.321 -10.404 1.00 98.81 479 ASP A CA 1
ATOM 3638 C C . ASP A 1 479 ? -1.290 8.761 -11.872 1.00 98.81 479 ASP A C 1
ATOM 3640 O O . ASP A 1 479 ? -1.787 8.083 -12.778 1.00 98.81 479 ASP A O 1
ATOM 3644 N N . PRO A 1 480 ? -0.610 9.891 -12.130 1.00 98.38 480 PRO A N 1
ATOM 3645 C CA . PRO A 1 480 ? -0.426 10.422 -13.477 1.00 98.38 480 PRO A CA 1
ATOM 3646 C C . PRO A 1 480 ? 0.654 9.663 -14.265 1.00 98.38 480 PRO A C 1
ATOM 3648 O O . PRO A 1 480 ? 1.095 10.107 -15.321 1.00 98.38 480 PRO A O 1
ATOM 3651 N N . MET A 1 481 ? 1.145 8.531 -13.753 1.00 97.12 481 MET A N 1
ATOM 3652 C CA . MET A 1 481 ? 2.311 7.841 -14.294 1.00 97.12 481 MET A CA 1
ATOM 3653 C C . MET A 1 481 ? 1.880 6.708 -15.215 1.00 97.12 481 MET A C 1
ATOM 3655 O O . MET A 1 481 ? 2.172 6.689 -16.413 1.00 97.12 481 MET A O 1
ATOM 3659 N N . HIS A 1 482 ? 1.129 5.753 -14.670 1.00 95.88 482 HIS A N 1
ATOM 3660 C CA . HIS A 1 482 ? 0.825 4.515 -15.376 1.00 95.88 482 HIS A CA 1
ATOM 3661 C C . HIS A 1 482 ? -0.100 4.736 -16.577 1.00 95.88 482 HIS A C 1
ATOM 3663 O O . HIS A 1 482 ? -0.093 3.924 -17.504 1.00 95.88 482 HIS A O 1
ATOM 3669 N N . GLY A 1 483 ? -0.940 5.778 -16.545 1.00 95.38 483 GLY A N 1
ATOM 3670 C CA . GLY A 1 483 ? -1.815 6.218 -17.642 1.00 95.38 483 GLY A CA 1
ATOM 3671 C C . GLY A 1 483 ? -1.066 6.700 -18.886 1.00 95.38 483 GLY A C 1
ATOM 3672 O O . GLY A 1 483 ? -1.561 6.531 -19.997 1.00 95.38 483 GLY A O 1
ATOM 3673 N N . ASN A 1 484 ? 0.152 7.215 -18.696 1.00 96.31 484 ASN A N 1
ATOM 3674 C CA . ASN A 1 484 ? 0.934 7.932 -19.708 1.00 96.31 484 ASN A CA 1
ATOM 3675 C C . ASN A 1 484 ? 2.165 7.145 -20.185 1.00 96.31 484 ASN A C 1
ATOM 3677 O O . ASN A 1 484 ? 3.155 7.716 -20.640 1.00 96.31 484 ASN A O 1
ATOM 3681 N N . ASN A 1 485 ? 2.124 5.813 -20.082 1.00 91.50 485 ASN A N 1
ATOM 3682 C CA . ASN A 1 485 ? 3.153 4.954 -20.664 1.00 91.50 485 ASN A CA 1
ATOM 3683 C C . ASN A 1 485 ? 3.127 5.062 -22.201 1.00 91.50 485 ASN A C 1
ATOM 3685 O O . ASN A 1 485 ? 2.118 4.762 -22.842 1.00 91.50 485 ASN A O 1
ATOM 3689 N N . ARG A 1 486 ? 4.266 5.428 -22.792 1.00 87.62 486 ARG A N 1
ATOM 3690 C CA . ARG A 1 486 ? 4.533 5.437 -24.236 1.00 87.62 486 ARG A CA 1
ATOM 3691 C C . ARG A 1 486 ? 5.577 4.373 -24.582 1.00 87.62 486 ARG A C 1
ATOM 3693 O O . ARG A 1 486 ? 6.290 3.875 -23.709 1.00 87.62 486 ARG A O 1
ATOM 3700 N N . SER A 1 487 ? 5.674 4.020 -25.860 1.00 81.94 487 SER A N 1
ATOM 3701 C CA . SER A 1 487 ? 6.710 3.119 -26.375 1.00 81.94 487 SER A CA 1
ATOM 3702 C C . SER A 1 487 ? 7.393 3.749 -27.582 1.00 81.94 487 SER A C 1
ATOM 3704 O O . SER A 1 487 ? 6.710 4.160 -28.517 1.00 81.94 487 SER A O 1
ATOM 3706 N N . ALA A 1 488 ? 8.724 3.804 -27.561 1.00 76.62 488 ALA A N 1
ATOM 3707 C CA . ALA A 1 488 ? 9.560 4.231 -28.680 1.00 76.62 488 ALA A CA 1
ATOM 3708 C C . ALA A 1 488 ? 10.714 3.231 -28.837 1.00 76.62 488 ALA A C 1
ATOM 3710 O O . ALA A 1 488 ? 11.404 2.937 -27.865 1.00 76.62 488 ALA A O 1
ATOM 3711 N N . ASN A 1 489 ? 10.880 2.660 -30.035 1.00 70.88 489 ASN A N 1
ATOM 3712 C CA . ASN A 1 489 ? 11.906 1.653 -30.357 1.00 70.88 489 ASN A CA 1
ATOM 3713 C C . ASN A 1 489 ? 12.001 0.485 -29.351 1.00 70.88 489 ASN A C 1
ATOM 3715 O O . ASN A 1 489 ? 13.081 0.007 -29.028 1.00 70.88 489 ASN A O 1
ATOM 3719 N N . GLY A 1 490 ? 10.858 0.020 -28.834 1.00 71.44 490 GLY A N 1
ATOM 3720 C CA . GLY A 1 490 ? 10.797 -1.077 -27.856 1.00 71.44 490 GLY A CA 1
ATOM 3721 C C . GLY A 1 490 ? 11.072 -0.666 -26.403 1.00 71.44 490 GLY A C 1
ATOM 3722 O O . GLY A 1 490 ? 10.779 -1.444 -25.495 1.00 71.44 490 GLY A O 1
ATOM 3723 N N . THR A 1 491 ? 11.527 0.565 -26.162 1.00 76.38 491 THR A N 1
ATOM 3724 C CA . THR A 1 491 ? 11.732 1.128 -24.823 1.00 76.38 491 THR A CA 1
ATOM 3725 C C . THR A 1 491 ? 10.468 1.837 -24.347 1.00 76.38 491 THR A C 1
ATOM 3727 O O . THR A 1 491 ? 9.832 2.604 -25.079 1.00 76.38 491 THR A O 1
ATOM 3730 N N . LYS A 1 492 ? 10.071 1.572 -23.099 1.00 84.19 492 LYS A N 1
ATOM 3731 C CA . LYS A 1 492 ? 8.991 2.317 -22.447 1.00 84.19 492 LYS A CA 1
ATOM 3732 C C . LYS A 1 492 ? 9.517 3.657 -21.952 1.00 84.19 492 LYS A C 1
ATOM 3734 O O . LYS A 1 492 ? 10.584 3.709 -21.357 1.00 84.19 492 LYS A O 1
ATOM 3739 N N . LEU A 1 493 ? 8.728 4.709 -22.122 1.00 88.06 493 LEU A N 1
ATOM 3740 C CA . LEU A 1 493 ? 9.011 6.046 -21.596 1.00 88.06 493 LEU A CA 1
ATOM 3741 C C . LEU A 1 493 ? 7.711 6.723 -21.151 1.00 88.06 493 LEU A C 1
ATOM 3743 O O . LEU A 1 493 ? 6.617 6.257 -21.478 1.00 88.06 493 LEU A O 1
ATOM 3747 N N . ARG A 1 494 ? 7.826 7.828 -20.413 1.00 93.56 494 ARG A N 1
ATOM 3748 C CA . ARG A 1 494 ? 6.698 8.708 -20.074 1.00 93.56 494 ARG A CA 1
ATOM 3749 C C . ARG A 1 494 ? 7.064 10.155 -20.382 1.00 93.56 494 ARG A C 1
ATOM 3751 O O . ARG A 1 494 ? 8.220 10.545 -20.214 1.00 93.56 494 ARG A O 1
ATOM 3758 N N . LEU A 1 495 ? 6.084 10.933 -20.832 1.00 95.06 495 LEU A N 1
ATOM 3759 C CA . LEU A 1 495 ? 6.262 12.356 -21.104 1.00 95.06 495 LEU A CA 1
ATOM 3760 C C . LEU A 1 495 ? 5.897 13.177 -19.868 1.00 95.06 495 LEU A C 1
ATOM 3762 O O . LEU A 1 495 ? 4.748 13.147 -19.433 1.00 95.06 495 LEU A O 1
ATOM 3766 N N . VAL A 1 496 ? 6.852 13.938 -19.328 1.00 97.38 496 VAL A N 1
ATOM 3767 C CA . VAL A 1 496 ? 6.623 14.814 -18.162 1.00 97.38 496 VAL A CA 1
ATOM 3768 C C . VAL A 1 496 ? 5.454 15.788 -18.396 1.00 97.38 496 VAL A C 1
ATOM 3770 O O . VAL A 1 496 ? 4.621 15.908 -17.497 1.00 97.38 496 VAL A O 1
ATOM 3773 N N . PRO A 1 497 ? 5.286 16.409 -19.585 1.00 98.00 497 PRO A N 1
ATOM 3774 C CA . PRO A 1 497 ? 4.114 17.243 -19.856 1.00 98.00 497 PRO A CA 1
ATOM 3775 C C . PRO A 1 497 ? 2.772 16.503 -19.770 1.00 98.00 497 PRO A C 1
ATOM 3777 O O . PRO A 1 497 ? 1.793 17.083 -19.313 1.00 98.00 497 PRO A O 1
ATOM 3780 N N . GLU A 1 498 ? 2.705 15.227 -20.164 1.00 98.19 498 GLU A N 1
ATOM 3781 C CA . GLU A 1 498 ? 1.470 14.432 -20.060 1.00 98.19 498 GLU A CA 1
ATOM 3782 C C . GLU A 1 498 ? 1.167 14.067 -18.602 1.00 98.19 498 GLU A C 1
ATOM 3784 O O . GLU A 1 498 ? 0.016 14.135 -18.175 1.00 98.19 498 GLU A O 1
ATOM 3789 N N . ILE A 1 499 ? 2.203 13.757 -17.816 1.00 98.62 499 ILE A N 1
ATOM 3790 C CA . ILE A 1 499 ? 2.081 13.506 -16.372 1.00 98.62 499 ILE A CA 1
ATOM 3791 C C . ILE A 1 499 ? 1.508 14.750 -15.669 1.00 98.62 499 ILE A C 1
ATOM 3793 O O . ILE A 1 499 ? 0.556 14.653 -14.890 1.00 98.62 499 ILE A O 1
ATOM 3797 N N . ILE A 1 500 ? 2.048 15.934 -15.970 1.00 98.75 500 ILE A N 1
ATOM 3798 C CA . ILE A 1 500 ? 1.552 17.206 -15.423 1.00 98.75 500 ILE A CA 1
ATOM 3799 C C . ILE A 1 500 ? 0.108 17.464 -15.878 1.00 98.75 500 ILE A C 1
ATOM 3801 O O . ILE A 1 500 ? -0.750 17.738 -15.041 1.00 98.75 500 ILE A O 1
ATOM 3805 N N . ALA A 1 501 ? -0.195 17.292 -17.168 1.00 98.62 501 ALA A N 1
ATOM 3806 C CA . ALA A 1 501 ? -1.535 17.530 -17.703 1.00 98.62 501 ALA A CA 1
ATOM 3807 C C . ALA A 1 501 ? -2.612 16.631 -17.065 1.00 98.62 501 ALA A C 1
ATOM 3809 O O . ALA A 1 501 ? -3.709 17.105 -16.765 1.00 98.62 501 ALA A O 1
ATOM 3810 N N . GLU A 1 502 ? -2.323 15.345 -16.823 1.00 98.75 502 GLU A N 1
ATOM 3811 C CA . GLU A 1 502 ? -3.254 14.464 -16.102 1.00 98.75 502 GLU A CA 1
ATOM 3812 C C . GLU A 1 502 ? -3.445 14.905 -14.646 1.00 98.75 502 GLU A C 1
ATOM 3814 O O . GLU A 1 502 ? -4.563 14.860 -14.131 1.00 98.75 502 GLU A O 1
ATOM 3819 N N . THR A 1 503 ? -2.375 15.370 -14.000 1.00 98.75 503 THR A N 1
ATOM 3820 C CA . THR A 1 503 ? -2.403 15.866 -12.618 1.00 98.75 503 THR A CA 1
ATOM 3821 C C . THR A 1 503 ? -3.323 17.079 -12.480 1.00 98.75 503 THR A C 1
ATOM 3823 O O . THR A 1 503 ? -4.225 17.085 -11.642 1.00 98.75 503 THR A O 1
ATOM 3826 N N . GLU A 1 504 ? -3.154 18.079 -13.342 1.00 98.56 504 GLU A N 1
ATOM 3827 C CA . GLU A 1 504 ? -3.983 19.288 -13.352 1.00 98.56 504 GLU A CA 1
ATOM 3828 C C . GLU A 1 504 ? -5.446 18.972 -13.692 1.00 98.56 504 GLU A C 1
ATOM 3830 O O . GLU A 1 504 ? -6.373 19.477 -13.050 1.00 98.56 504 GLU A O 1
ATOM 3835 N N . ALA A 1 505 ? -5.673 18.101 -14.683 1.00 98.56 505 ALA A N 1
ATOM 3836 C CA . ALA A 1 505 ? -7.014 17.675 -15.062 1.00 98.56 505 ALA A CA 1
ATOM 3837 C C . ALA A 1 505 ? -7.718 16.926 -13.922 1.00 98.56 505 ALA A C 1
ATOM 3839 O O . ALA A 1 505 ? -8.889 17.198 -13.654 1.00 98.56 505 ALA A O 1
ATOM 3840 N N . PHE A 1 506 ? -7.015 16.036 -13.213 1.00 98.75 506 PHE A N 1
ATOM 3841 C CA . PHE A 1 506 ? -7.543 15.335 -12.042 1.00 98.75 506 PHE A CA 1
ATOM 3842 C C . PHE A 1 506 ? -8.066 16.315 -10.987 1.00 98.75 506 PHE A C 1
ATOM 3844 O O . PHE A 1 506 ? -9.217 16.189 -10.568 1.00 98.75 506 PHE A O 1
ATOM 3851 N N . VAL A 1 507 ? -7.268 17.319 -10.603 1.00 98.56 507 VAL A N 1
ATOM 3852 C CA . VAL A 1 507 ? -7.669 18.302 -9.583 1.00 98.56 507 VAL A CA 1
ATOM 3853 C C . VAL A 1 507 ? -8.868 19.126 -10.056 1.00 98.56 507 VAL A C 1
ATOM 3855 O O . VAL A 1 507 ? -9.868 19.239 -9.345 1.00 98.56 507 VAL A O 1
ATOM 3858 N N . ARG A 1 508 ? -8.833 19.626 -11.299 1.00 97.75 508 ARG A N 1
ATOM 3859 C CA . ARG A 1 508 ? -9.953 20.369 -11.899 1.00 97.75 508 ARG A CA 1
ATOM 3860 C C . ARG A 1 508 ? -11.247 19.549 -11.918 1.00 97.75 508 ARG A C 1
ATOM 3862 O O . ARG A 1 508 ? -12.325 20.080 -11.647 1.00 97.75 508 ARG A O 1
ATOM 3869 N N . ILE A 1 509 ? -11.174 18.264 -12.266 1.00 98.31 509 ILE A N 1
ATOM 3870 C CA . ILE A 1 509 ? -12.336 17.364 -12.290 1.00 98.31 509 ILE A CA 1
ATOM 3871 C C . ILE A 1 509 ? -12.821 17.065 -10.870 1.00 98.31 509 ILE A C 1
ATOM 3873 O O . ILE A 1 509 ? -14.033 17.082 -10.653 1.00 98.31 509 ILE A O 1
ATOM 3877 N N . ALA A 1 510 ? -11.916 16.859 -9.910 1.00 97.06 510 ALA A N 1
ATOM 3878 C CA . ALA A 1 510 ? -12.259 16.660 -8.505 1.00 97.06 510 ALA A CA 1
ATOM 3879 C C . ALA A 1 510 ? -13.050 17.856 -7.952 1.00 97.06 510 ALA A C 1
ATOM 3881 O O . ALA A 1 510 ? -14.155 17.674 -7.436 1.00 97.06 510 ALA A O 1
ATOM 3882 N N . HIS A 1 511 ? -12.559 19.081 -8.182 1.00 94.94 511 HIS A N 1
ATOM 3883 C CA . HIS A 1 511 ? -13.243 20.318 -7.794 1.00 94.94 511 HIS A CA 1
ATOM 3884 C C . HIS A 1 511 ? -14.642 20.421 -8.416 1.00 94.94 511 HIS A C 1
ATOM 3886 O O . HIS A 1 511 ? -15.624 20.597 -7.696 1.00 94.94 511 HIS A O 1
ATOM 3892 N N . ARG A 1 512 ? -14.766 20.239 -9.742 1.00 95.38 512 ARG A N 1
ATOM 3893 C CA . ARG A 1 512 ? -16.072 20.264 -10.438 1.00 95.38 512 ARG A CA 1
ATOM 3894 C C . ARG A 1 512 ? -17.029 19.172 -9.957 1.00 95.38 512 ARG A C 1
ATOM 3896 O O . ARG A 1 512 ? -18.242 19.358 -10.002 1.00 95.38 512 ARG A O 1
ATOM 3903 N N . SER A 1 513 ? -16.491 18.041 -9.511 1.00 94.81 513 SER A N 1
ATOM 3904 C CA . SER A 1 513 ? -17.271 16.913 -8.997 1.00 94.81 513 SER A CA 1
ATOM 3905 C C . SER A 1 513 ? -17.619 17.058 -7.513 1.00 94.81 513 SER A C 1
ATOM 3907 O O . SER A 1 513 ? -18.369 16.233 -6.995 1.00 94.81 513 SER A O 1
ATOM 3909 N N . GLY A 1 514 ? -17.108 18.089 -6.830 1.00 92.50 514 GLY A N 1
ATOM 3910 C CA . GLY A 1 514 ? -17.316 18.303 -5.399 1.00 92.50 514 GLY A CA 1
ATOM 3911 C C . GLY A 1 514 ? -16.665 17.228 -4.526 1.00 92.50 514 GLY A C 1
ATOM 3912 O O . GLY A 1 514 ? -17.209 16.896 -3.476 1.00 92.50 514 GLY A O 1
ATOM 3913 N N . VAL A 1 515 ? -15.544 16.651 -4.970 1.00 94.12 515 VAL A N 1
ATOM 3914 C CA . VAL A 1 515 ? -14.763 15.669 -4.201 1.00 94.12 515 VAL A CA 1
ATOM 3915 C C . VAL A 1 515 ? -13.388 16.236 -3.858 1.00 94.12 515 VAL A C 1
ATOM 3917 O O . VAL A 1 515 ? -12.867 17.107 -4.555 1.00 94.12 515 VAL A O 1
ATOM 3920 N N . VAL A 1 516 ? -12.784 15.736 -2.780 1.00 95.25 516 VAL A N 1
ATOM 3921 C CA . VAL A 1 516 ? -11.444 16.156 -2.354 1.00 95.25 516 VAL A CA 1
ATOM 3922 C C . VAL A 1 516 ? -10.390 15.548 -3.282 1.00 95.25 516 VAL A C 1
ATOM 3924 O O . VAL A 1 516 ? -10.323 14.327 -3.436 1.00 95.25 516 VAL A O 1
ATOM 3927 N N . ALA A 1 517 ? -9.545 16.396 -3.875 1.00 97.56 517 ALA A N 1
ATOM 3928 C CA . ALA A 1 517 ? -8.280 15.968 -4.465 1.00 97.56 517 ALA A CA 1
ATOM 3929 C C . ALA A 1 517 ? -7.322 15.621 -3.316 1.00 97.56 517 ALA A C 1
ATOM 3931 O O . ALA A 1 517 ? -6.776 16.497 -2.651 1.00 97.56 517 ALA A O 1
ATOM 3932 N N . GLY A 1 518 ? -7.207 14.330 -3.020 1.00 97.88 518 GLY A N 1
ATOM 3933 C CA . GLY A 1 518 ? -6.611 13.821 -1.790 1.00 97.88 518 GLY A CA 1
ATOM 3934 C C . GLY A 1 518 ? -5.105 13.602 -1.832 1.00 97.88 518 GLY A C 1
ATOM 3935 O O . GLY A 1 518 ? -4.507 13.398 -0.778 1.00 97.88 518 GLY A O 1
ATOM 3936 N N . GLY A 1 519 ? -4.475 13.628 -3.009 1.00 98.56 519 GLY A N 1
ATOM 3937 C CA . GLY A 1 519 ? -3.027 13.487 -3.110 1.00 98.56 519 GLY A CA 1
ATOM 3938 C C . GLY A 1 519 ? -2.494 12.927 -4.423 1.00 98.56 519 GLY A C 1
ATOM 3939 O O . GLY A 1 519 ? -3.202 12.832 -5.431 1.00 98.56 519 GLY A O 1
ATOM 3940 N N . LEU A 1 520 ? -1.229 12.504 -4.372 1.00 98.88 520 LEU A N 1
ATOM 3941 C CA . LEU A 1 520 ? -0.461 11.958 -5.492 1.00 98.88 520 LEU A CA 1
ATOM 3942 C C . LEU A 1 520 ? 0.075 10.553 -5.195 1.00 98.88 520 LEU A C 1
ATOM 3944 O O . LEU A 1 520 ? 0.451 10.240 -4.067 1.00 98.88 520 LEU A O 1
ATOM 3948 N N . HIS A 1 521 ? 0.163 9.729 -6.238 1.00 98.88 521 HIS A N 1
ATOM 3949 C CA . HIS A 1 521 ? 0.805 8.420 -6.241 1.00 98.88 521 HIS A CA 1
ATOM 3950 C C . HIS A 1 521 ? 1.840 8.368 -7.374 1.00 98.88 521 HIS A C 1
ATOM 3952 O O . HIS A 1 521 ? 1.483 8.207 -8.540 1.00 98.88 521 HIS A O 1
ATOM 3958 N N . LEU A 1 522 ? 3.126 8.479 -7.042 1.00 98.69 522 LEU A N 1
ATOM 3959 C CA . LEU A 1 522 ? 4.212 8.672 -8.006 1.00 98.69 522 LEU A CA 1
ATOM 3960 C C . LEU A 1 522 ? 5.232 7.526 -7.995 1.00 98.69 522 LEU A C 1
ATOM 3962 O O . LEU A 1 522 ? 5.555 6.960 -6.953 1.00 98.69 522 LEU A O 1
ATOM 3966 N N . GLU A 1 523 ? 5.790 7.230 -9.168 1.00 97.94 523 GLU A N 1
ATOM 3967 C CA . GLU A 1 523 ? 6.997 6.410 -9.292 1.00 97.94 523 GLU A CA 1
ATOM 3968 C C . GLU A 1 523 ? 8.201 7.341 -9.447 1.00 97.94 523 GLU A C 1
ATOM 3970 O O . GLU A 1 523 ? 8.331 8.027 -10.463 1.00 97.94 523 GLU A O 1
ATOM 3975 N N . VAL A 1 524 ? 9.061 7.396 -8.433 1.00 97.62 524 VAL A N 1
ATOM 3976 C CA . VAL A 1 524 ? 10.180 8.345 -8.345 1.00 97.62 524 VAL A CA 1
ATOM 3977 C C . VAL A 1 524 ? 11.488 7.616 -8.063 1.00 97.62 524 VAL A C 1
ATOM 3979 O O . VAL A 1 524 ? 11.483 6.472 -7.620 1.00 97.62 524 VAL A O 1
ATOM 3982 N N . THR A 1 525 ? 12.614 8.275 -8.312 1.00 95.25 525 THR A N 1
ATOM 3983 C CA . THR A 1 525 ? 13.939 7.785 -7.924 1.00 95.25 525 THR A CA 1
ATOM 3984 C C . THR A 1 525 ? 14.866 8.941 -7.544 1.00 95.25 525 THR A C 1
ATOM 3986 O O . THR A 1 525 ? 14.824 9.995 -8.187 1.00 95.25 525 THR A O 1
ATOM 3989 N N . PRO A 1 526 ? 15.722 8.772 -6.516 1.00 94.62 526 PRO A N 1
ATOM 3990 C CA . PRO A 1 526 ? 16.755 9.751 -6.183 1.00 94.62 526 PRO A CA 1
ATOM 3991 C C . PRO A 1 526 ? 17.911 9.749 -7.192 1.00 94.62 526 PRO A C 1
ATOM 3993 O O . PRO A 1 526 ? 18.721 10.675 -7.193 1.00 94.62 526 PRO A O 1
ATOM 3996 N N . GLN A 1 527 ? 18.007 8.720 -8.039 1.00 90.44 527 GLN A N 1
ATOM 3997 C CA . GLN A 1 527 ? 19.054 8.618 -9.049 1.00 90.44 527 GLN A CA 1
ATOM 3998 C C . GLN A 1 527 ? 18.831 9.651 -10.167 1.00 90.44 527 GLN A C 1
ATOM 4000 O O . GLN A 1 527 ? 17.682 9.893 -10.555 1.00 90.44 527 GLN A O 1
ATOM 4005 N N . PRO A 1 528 ? 19.901 10.248 -10.722 1.00 87.69 528 PRO A N 1
ATOM 4006 C CA . PRO A 1 528 ? 19.819 11.250 -11.784 1.00 87.69 528 PRO A CA 1
ATOM 4007 C C . PRO A 1 528 ? 19.533 10.600 -13.150 1.00 87.69 528 PRO A C 1
ATOM 4009 O O . PRO A 1 528 ? 20.302 10.735 -14.099 1.00 87.69 528 PRO A O 1
ATOM 4012 N N . VAL A 1 529 ? 18.426 9.864 -13.245 1.00 86.12 529 VAL A N 1
ATOM 4013 C CA . VAL A 1 529 ? 18.008 9.157 -14.459 1.00 86.12 529 VAL A CA 1
ATOM 4014 C C . VAL A 1 529 ? 17.182 10.057 -15.378 1.00 86.12 529 VAL A C 1
ATOM 4016 O O . VAL A 1 529 ? 16.556 11.028 -14.946 1.00 86.12 529 VAL A O 1
ATOM 4019 N N . LEU A 1 530 ? 17.128 9.685 -16.656 1.00 83.88 530 LEU A N 1
ATOM 4020 C CA . LEU A 1 530 ? 16.296 10.319 -17.685 1.00 83.88 530 LEU A CA 1
ATOM 4021 C C . LEU A 1 530 ? 15.268 9.326 -18.245 1.00 83.88 530 LEU A C 1
ATOM 4023 O O . LEU A 1 530 ? 15.096 9.198 -19.454 1.00 83.88 530 LEU A O 1
ATOM 4027 N N . GLU A 1 531 ? 14.615 8.590 -17.344 1.00 87.94 531 GLU A N 1
ATOM 4028 C CA . GLU A 1 531 ? 13.594 7.592 -17.681 1.00 87.94 531 GLU A CA 1
ATOM 4029 C C . GLU A 1 531 ? 12.292 8.256 -18.186 1.00 87.94 531 GLU A C 1
ATOM 4031 O O . GLU A 1 531 ? 11.692 7.802 -19.164 1.00 87.94 531 GLU A O 1
ATOM 4036 N N . CYS A 1 532 ? 11.869 9.362 -17.563 1.00 91.69 532 CYS A N 1
ATOM 4037 C CA . CYS A 1 532 ? 10.827 10.249 -18.091 1.00 91.69 532 CYS A CA 1
ATOM 4038 C C . CYS A 1 532 ? 11.460 11.392 -18.900 1.00 91.69 532 CYS A C 1
ATOM 4040 O O . CYS A 1 532 ? 12.516 11.909 -18.528 1.00 91.69 532 CYS A O 1
ATOM 4042 N N . VAL A 1 533 ? 10.811 11.819 -19.986 1.00 91.12 533 VAL A N 1
ATOM 4043 C CA . VAL A 1 533 ? 11.368 12.802 -20.935 1.00 91.12 533 VAL A CA 1
ATOM 4044 C C . VAL A 1 533 ? 10.401 13.952 -21.215 1.00 91.12 533 VAL A C 1
ATOM 4046 O O . VAL A 1 533 ? 9.195 13.825 -21.032 1.00 91.12 533 VAL A O 1
ATOM 4049 N N . GLU A 1 534 ? 10.915 15.094 -21.673 1.00 90.56 534 GLU A N 1
ATOM 4050 C CA . GLU A 1 534 ? 10.077 16.261 -22.003 1.00 90.56 534 GLU A CA 1
ATOM 4051 C C . GLU A 1 534 ? 9.356 16.116 -23.348 1.00 90.56 534 GLU A C 1
ATOM 4053 O O . GLU A 1 534 ? 8.266 16.647 -23.535 1.00 90.56 534 GLU A O 1
ATOM 4058 N N . ARG 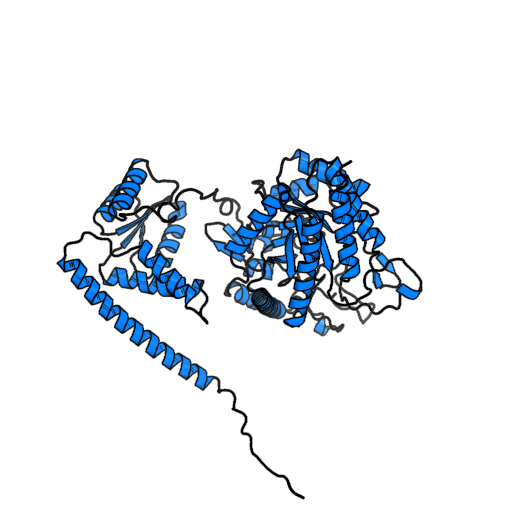A 1 535 ? 9.975 15.423 -24.308 1.00 86.56 535 ARG A N 1
ATOM 4059 C CA . ARG A 1 535 ? 9.472 15.265 -25.675 1.00 86.56 535 ARG A CA 1
ATOM 4060 C C . ARG A 1 535 ? 9.945 13.941 -26.266 1.00 86.56 535 ARG A C 1
ATOM 4062 O O . ARG A 1 535 ? 10.974 13.420 -25.849 1.00 86.56 535 ARG A O 1
ATOM 4069 N N . LEU A 1 536 ? 9.208 13.435 -27.250 1.00 79.88 536 LEU A N 1
ATOM 4070 C CA . LEU A 1 536 ? 9.670 12.343 -28.102 1.00 79.88 536 LEU A CA 1
ATOM 4071 C C . LEU A 1 536 ? 10.602 12.924 -29.172 1.00 79.88 536 LEU A C 1
ATOM 4073 O O . LEU A 1 536 ? 10.147 13.691 -30.018 1.00 79.88 536 LEU A O 1
ATOM 4077 N N . ASP A 1 537 ? 11.885 12.576 -29.135 1.00 72.81 537 ASP A N 1
ATOM 4078 C CA . ASP A 1 537 ? 12.834 12.847 -30.221 1.00 72.81 537 ASP A CA 1
ATOM 4079 C C . ASP A 1 537 ? 13.579 11.566 -30.636 1.00 72.81 537 ASP A C 1
ATOM 4081 O O . ASP A 1 537 ? 13.598 10.583 -29.894 1.00 72.81 537 ASP A O 1
ATOM 4085 N N . GLU A 1 538 ? 14.169 11.549 -31.838 1.00 60.72 538 GLU A N 1
ATOM 4086 C CA . GLU A 1 538 ? 14.886 10.373 -32.371 1.00 60.72 538 GLU A CA 1
ATOM 4087 C C . GLU A 1 538 ? 16.031 9.922 -31.441 1.00 60.72 538 GLU A C 1
ATOM 4089 O O . GLU A 1 538 ? 16.272 8.727 -31.289 1.00 60.72 538 GLU A O 1
ATOM 4094 N N . ALA A 1 539 ? 16.662 10.863 -30.728 1.00 62.22 539 ALA A N 1
ATOM 4095 C CA . ALA A 1 539 ? 17.732 10.614 -29.757 1.00 62.22 539 ALA A CA 1
ATOM 4096 C C . ALA A 1 539 ? 17.238 10.068 -28.400 1.00 62.22 539 ALA A C 1
ATOM 4098 O O . ALA A 1 539 ? 18.039 9.803 -27.498 1.00 62.22 539 ALA A O 1
ATOM 4099 N N . THR A 1 540 ? 15.925 9.930 -28.207 1.00 61.03 540 THR A N 1
ATOM 4100 C CA . THR A 1 540 ? 15.328 9.364 -26.991 1.00 61.03 540 THR A CA 1
ATOM 4101 C C . THR A 1 540 ? 15.390 7.832 -26.990 1.00 61.03 540 THR A C 1
ATOM 4103 O O . THR A 1 540 ? 15.369 7.223 -25.923 1.00 61.03 540 THR A O 1
ATOM 4106 N N . ALA A 1 541 ? 15.518 7.205 -28.163 1.00 55.53 541 ALA A N 1
ATOM 4107 C CA . ALA A 1 541 ? 15.506 5.751 -28.315 1.00 55.53 541 ALA A CA 1
ATOM 4108 C C . ALA A 1 541 ? 16.767 5.036 -27.796 1.00 55.53 541 ALA A C 1
ATOM 4110 O O . ALA A 1 541 ? 16.656 3.923 -27.289 1.00 55.53 541 ALA A O 1
ATOM 4111 N N . ASP A 1 542 ? 17.935 5.680 -27.876 1.00 57.25 542 ASP A N 1
ATOM 4112 C CA . ASP A 1 542 ? 19.237 5.059 -27.571 1.00 57.25 542 ASP A CA 1
ATOM 4113 C C . ASP A 1 542 ? 19.726 5.333 -26.137 1.00 57.25 542 ASP A C 1
ATOM 4115 O O . ASP A 1 542 ? 20.896 5.127 -25.805 1.00 57.25 542 ASP A O 1
ATOM 4119 N N . ARG A 1 543 ? 18.852 5.845 -25.263 1.00 63.84 543 ARG A N 1
ATOM 4120 C CA . ARG A 1 543 ? 19.247 6.252 -23.910 1.00 63.84 543 ARG A CA 1
ATOM 4121 C C . ARG A 1 543 ? 19.320 5.059 -22.954 1.00 63.84 543 ARG A C 1
ATOM 4123 O O . ARG A 1 543 ? 18.469 4.170 -23.021 1.00 63.84 543 ARG A O 1
ATOM 4130 N N . PRO A 1 544 ? 20.288 5.052 -22.018 1.00 58.03 544 PRO A N 1
ATOM 4131 C CA . PRO A 1 544 ? 20.358 4.023 -20.992 1.00 58.03 544 PRO A CA 1
ATOM 4132 C C . PRO A 1 544 ? 19.092 4.058 -20.125 1.00 58.03 544 PRO A C 1
ATOM 4134 O O . PRO A 1 544 ? 18.773 5.068 -19.499 1.00 58.03 544 PRO A O 1
ATOM 4137 N N . PHE A 1 545 ? 18.363 2.943 -20.118 1.00 64.38 545 PHE A N 1
ATOM 4138 C CA . PHE A 1 545 ? 17.170 2.725 -19.305 1.00 64.38 545 PHE A CA 1
ATOM 4139 C C . PHE A 1 545 ? 17.540 1.803 -18.141 1.00 64.38 545 PHE A C 1
ATOM 4141 O O . PHE A 1 545 ? 17.817 0.622 -18.343 1.00 64.38 545 PHE A O 1
ATOM 4148 N N . GLU A 1 546 ? 17.604 2.353 -16.929 1.00 63.72 546 GLU A N 1
ATOM 4149 C CA . GLU A 1 546 ? 18.079 1.614 -15.750 1.00 63.72 546 GLU A CA 1
ATOM 4150 C C . GLU A 1 546 ? 16.967 0.817 -15.057 1.00 63.72 546 GLU A C 1
ATOM 4152 O O . GLU A 1 546 ? 17.219 -0.234 -14.463 1.00 63.72 546 GLU A O 1
ATOM 4157 N N . SER A 1 547 ? 15.722 1.292 -15.133 1.00 64.50 547 SER A N 1
ATOM 4158 C CA . SER A 1 547 ? 14.571 0.569 -14.603 1.00 64.50 547 SER A CA 1
ATOM 4159 C C . SER A 1 547 ? 14.338 -0.726 -15.382 1.00 64.50 547 SER A C 1
ATOM 4161 O O . SER A 1 547 ? 14.204 -0.745 -16.597 1.00 64.50 547 SER A O 1
ATOM 4163 N N . LEU A 1 548 ? 14.177 -1.843 -14.678 1.00 67.38 548 LEU A N 1
ATOM 4164 C CA . LEU A 1 548 ? 13.764 -3.114 -15.295 1.00 67.38 548 LEU A CA 1
ATOM 4165 C C . LEU A 1 548 ? 12.249 -3.201 -15.505 1.00 67.38 548 LEU A C 1
ATOM 4167 O O . LEU A 1 548 ? 11.696 -4.269 -15.776 1.00 67.38 548 LEU A O 1
ATOM 4171 N N . CYS A 1 549 ? 11.551 -2.095 -15.263 1.00 80.69 549 CYS A N 1
ATOM 4172 C CA . CYS A 1 549 ? 10.121 -2.064 -15.061 1.00 80.69 549 CYS A CA 1
ATOM 4173 C C . CYS A 1 549 ? 9.488 -0.903 -15.832 1.00 80.69 549 CYS A C 1
ATOM 4175 O O . CYS A 1 549 ? 9.343 -1.012 -17.047 1.00 80.69 549 CYS A O 1
ATOM 4177 N N . ASP A 1 550 ? 9.005 0.130 -15.144 1.00 85.81 550 ASP A N 1
ATOM 4178 C CA . ASP A 1 550 ? 8.431 1.313 -15.788 1.00 85.81 550 ASP A CA 1
ATOM 4179 C C . ASP A 1 550 ? 9.308 2.553 -15.497 1.00 85.81 550 ASP A C 1
ATOM 4181 O O . ASP A 1 550 ? 10.085 2.524 -14.536 1.00 85.81 550 ASP A O 1
ATOM 4185 N N . PRO A 1 551 ? 9.220 3.612 -16.326 1.00 90.00 551 PRO A N 1
ATOM 4186 C CA . PRO A 1 551 ? 10.053 4.810 -16.214 1.00 90.00 551 PRO A CA 1
ATOM 4187 C C . PRO A 1 551 ? 9.682 5.682 -15.009 1.00 90.00 551 PRO A C 1
ATOM 4189 O O . PRO A 1 551 ? 8.524 6.073 -14.870 1.00 90.00 551 PRO A O 1
ATOM 4192 N N . ARG A 1 552 ? 10.645 6.034 -14.161 1.00 94.56 552 ARG A N 1
ATOM 4193 C CA . ARG A 1 552 ? 10.451 6.837 -12.943 1.00 94.56 552 ARG A CA 1
ATOM 4194 C C . ARG A 1 552 ? 10.766 8.312 -13.188 1.00 94.56 552 ARG A C 1
ATOM 4196 O O . ARG A 1 552 ? 11.571 8.652 -14.055 1.00 94.56 552 ARG A O 1
ATOM 4203 N N . LEU A 1 553 ? 10.142 9.189 -12.407 1.00 96.75 553 LEU A N 1
ATOM 4204 C CA . LEU A 1 553 ? 10.535 10.596 -12.329 1.00 96.75 553 LEU A CA 1
ATOM 4205 C C . LEU A 1 553 ? 11.823 10.704 -11.511 1.00 96.75 553 LEU A C 1
ATOM 4207 O O . LEU A 1 553 ? 11.920 10.131 -10.424 1.00 96.75 553 LEU A O 1
ATOM 4211 N N . ASN A 1 554 ? 12.792 11.474 -11.993 1.00 95.44 554 ASN A N 1
ATOM 4212 C CA . ASN A 1 554 ? 13.879 11.917 -11.122 1.00 95.44 554 ASN A CA 1
ATOM 4213 C C . ASN A 1 554 ? 13.384 13.011 -10.151 1.00 95.44 554 ASN A C 1
ATOM 4215 O O . ASN A 1 554 ? 12.246 13.481 -10.240 1.00 95.44 554 ASN A O 1
ATOM 4219 N N . ALA A 1 555 ? 14.243 13.433 -9.222 1.00 97.19 555 ALA A N 1
ATOM 4220 C CA . ALA A 1 555 ? 13.876 14.389 -8.177 1.00 97.19 555 ALA A CA 1
ATOM 4221 C C . ALA A 1 555 ? 13.337 15.735 -8.708 1.00 97.19 555 ALA A C 1
ATOM 4223 O O . ALA A 1 555 ? 12.354 16.250 -8.178 1.00 97.19 555 ALA A O 1
ATOM 4224 N N . GLU A 1 556 ? 13.949 16.299 -9.754 1.00 97.38 556 GLU A N 1
ATOM 4225 C CA . GLU A 1 556 ? 13.530 17.583 -10.335 1.00 97.38 556 GLU A CA 1
ATOM 4226 C C . GLU A 1 556 ? 12.165 17.465 -11.022 1.00 97.38 556 GLU A C 1
ATOM 4228 O O . GLU A 1 556 ? 11.274 18.293 -10.822 1.00 97.38 556 GLU A O 1
ATOM 4233 N N . GLN A 1 557 ? 11.971 16.397 -11.796 1.00 98.06 557 GLN A N 1
ATOM 4234 C CA . GLN A 1 557 ? 10.705 16.138 -12.472 1.00 98.06 557 GLN A CA 1
ATOM 4235 C C . GLN A 1 557 ? 9.577 15.876 -11.464 1.00 98.06 557 GLN A C 1
ATOM 4237 O O . GLN A 1 557 ? 8.470 16.379 -11.644 1.00 98.06 557 GLN A O 1
ATOM 4242 N N . ALA A 1 558 ? 9.851 15.142 -10.380 1.00 98.50 558 ALA A N 1
ATOM 4243 C CA . ALA A 1 558 ? 8.873 14.885 -9.326 1.00 98.50 558 ALA A CA 1
ATOM 4244 C C . ALA A 1 558 ? 8.434 16.177 -8.615 1.00 98.50 558 ALA A C 1
ATOM 4246 O O . ALA A 1 558 ? 7.236 16.375 -8.411 1.00 98.50 558 ALA A O 1
ATOM 4247 N N . LEU A 1 559 ? 9.368 17.089 -8.317 1.00 98.56 559 LEU A N 1
ATOM 4248 C CA . LEU A 1 559 ? 9.049 18.405 -7.745 1.00 98.56 559 LEU A CA 1
ATOM 4249 C C . LEU A 1 559 ? 8.159 19.239 -8.674 1.00 98.56 559 LEU A C 1
ATOM 4251 O O . LEU A 1 559 ? 7.228 19.887 -8.208 1.00 98.56 559 LEU A O 1
ATOM 4255 N N . ARG A 1 560 ? 8.380 19.187 -9.995 1.00 98.50 560 ARG A N 1
ATOM 4256 C CA . ARG A 1 560 ? 7.505 19.870 -10.967 1.00 98.50 560 ARG A CA 1
ATOM 4257 C C . ARG A 1 560 ? 6.074 19.332 -10.950 1.00 98.50 560 ARG A C 1
ATOM 4259 O O . ARG A 1 560 ? 5.139 20.120 -11.045 1.00 98.50 560 ARG A O 1
ATOM 4266 N N . VAL A 1 561 ? 5.896 18.017 -10.815 1.00 98.75 561 VAL A N 1
ATOM 4267 C CA . VAL A 1 561 ? 4.561 17.398 -10.712 1.00 98.75 561 VAL A CA 1
ATOM 4268 C C . VAL A 1 561 ? 3.875 17.795 -9.404 1.00 98.75 561 VAL A C 1
ATOM 4270 O O . VAL A 1 561 ? 2.700 18.156 -9.423 1.00 98.75 561 VAL A O 1
ATOM 4273 N N . VAL A 1 562 ? 4.606 17.789 -8.285 1.00 98.62 562 VAL A N 1
ATOM 4274 C CA . VAL A 1 562 ? 4.096 18.254 -6.986 1.00 98.62 562 VAL A CA 1
ATOM 4275 C C . VAL A 1 562 ? 3.674 19.725 -7.044 1.00 98.62 562 VAL A C 1
ATOM 4277 O O . VAL A 1 562 ? 2.567 20.061 -6.625 1.00 98.62 562 VAL A O 1
ATOM 4280 N N . ALA A 1 563 ? 4.507 20.591 -7.624 1.00 98.50 563 ALA A N 1
ATOM 4281 C CA . ALA A 1 563 ? 4.194 22.006 -7.780 1.00 98.50 563 ALA A CA 1
ATOM 4282 C C . ALA A 1 563 ? 2.948 22.230 -8.652 1.00 98.50 563 ALA A C 1
ATOM 4284 O O . ALA A 1 563 ? 2.097 23.044 -8.298 1.00 98.50 563 ALA A O 1
ATOM 4285 N N . ALA A 1 564 ? 2.805 21.483 -9.754 1.00 98.44 564 ALA A N 1
ATOM 4286 C CA . ALA A 1 564 ? 1.625 21.555 -10.616 1.00 98.44 564 ALA A CA 1
ATOM 4287 C C . ALA A 1 564 ? 0.349 21.082 -9.901 1.00 98.44 564 ALA A C 1
ATOM 4289 O O . ALA A 1 564 ? -0.691 21.730 -10.004 1.00 98.44 564 ALA A O 1
ATOM 4290 N N . TYR A 1 565 ? 0.431 19.990 -9.132 1.00 98.62 565 TYR A N 1
ATOM 4291 C CA . TYR A 1 565 ? -0.675 19.528 -8.294 1.00 98.62 565 TYR A CA 1
ATOM 4292 C C . TYR A 1 565 ? -1.113 20.608 -7.305 1.00 98.62 565 TYR A C 1
ATOM 4294 O O . TYR A 1 565 ? -2.293 20.946 -7.247 1.00 98.62 565 TYR A O 1
ATOM 4302 N N . ALA A 1 566 ? -0.164 21.169 -6.553 1.00 97.94 566 ALA A N 1
ATOM 4303 C CA . ALA A 1 566 ? -0.468 22.154 -5.528 1.00 97.94 566 ALA A CA 1
ATOM 4304 C C . ALA A 1 566 ? -1.076 23.435 -6.121 1.00 97.94 566 ALA A C 1
ATOM 4306 O O . ALA A 1 566 ? -2.123 23.884 -5.657 1.00 97.94 566 ALA A O 1
ATOM 4307 N N . ALA A 1 567 ? -0.500 23.954 -7.211 1.00 97.44 567 ALA A N 1
ATOM 4308 C CA . ALA A 1 567 ? -1.032 25.122 -7.912 1.00 97.44 567 ALA A CA 1
ATOM 4309 C C . ALA A 1 567 ? -2.469 24.895 -8.420 1.00 97.44 567 ALA A C 1
ATOM 4311 O O . ALA A 1 567 ? -3.319 25.784 -8.328 1.00 97.44 567 ALA A O 1
ATOM 4312 N N . ALA A 1 568 ? -2.770 23.691 -8.921 1.00 96.75 568 ALA A N 1
ATOM 4313 C CA . ALA A 1 568 ? -4.116 23.337 -9.359 1.00 96.75 568 ALA A CA 1
ATOM 4314 C C . ALA A 1 568 ? -5.121 23.251 -8.193 1.00 96.75 568 ALA A C 1
ATOM 4316 O O . ALA A 1 568 ? -6.296 23.562 -8.384 1.00 96.75 568 ALA A O 1
ATOM 4317 N N . VAL A 1 569 ? -4.682 22.846 -6.993 1.00 95.06 569 VAL A N 1
ATOM 4318 C CA . VAL A 1 569 ? -5.534 22.789 -5.788 1.00 95.06 569 VAL A CA 1
ATOM 4319 C C . VAL A 1 569 ? -5.859 24.195 -5.267 1.00 95.06 569 VAL A C 1
ATOM 4321 O O . VAL A 1 569 ? -6.993 24.449 -4.857 1.00 95.06 569 VAL A O 1
ATOM 4324 N N . GLU A 1 570 ? -4.902 25.125 -5.315 1.00 86.94 570 GLU A N 1
ATOM 4325 C CA . GLU A 1 570 ? -5.107 26.523 -4.902 1.00 86.94 570 GLU A CA 1
ATOM 4326 C C . GLU A 1 570 ? -6.042 27.287 -5.847 1.00 86.94 570 GLU A C 1
ATOM 4328 O O . GLU A 1 570 ? -6.852 28.108 -5.408 1.00 86.94 570 GLU A O 1
ATOM 4333 N N . CYS A 1 571 ? -5.967 26.991 -7.146 1.00 75.81 571 CYS A N 1
ATOM 4334 C CA . CYS A 1 571 ? -6.844 27.547 -8.169 1.00 75.81 571 CYS A CA 1
ATOM 4335 C C . CYS A 1 571 ? -8.257 26.943 -8.063 1.00 75.81 571 CYS A C 1
ATOM 4337 O O . CYS A 1 571 ? -8.666 26.085 -8.851 1.00 75.81 571 CYS A O 1
ATOM 4339 N N . ARG A 1 572 ? -9.035 27.393 -7.072 1.00 60.22 572 ARG A N 1
ATOM 4340 C CA . ARG A 1 572 ? -10.481 27.145 -7.027 1.00 60.22 572 ARG A CA 1
ATOM 4341 C C . ARG A 1 572 ? -11.157 27.950 -8.151 1.00 60.22 572 ARG A C 1
ATOM 4343 O O . ARG A 1 572 ? -10.926 29.157 -8.207 1.00 60.22 572 ARG A O 1
ATOM 4350 N N . PRO A 1 573 ? -11.920 27.305 -9.055 1.00 50.44 573 PRO A N 1
ATOM 4351 C CA . PRO A 1 573 ? -12.657 28.009 -10.102 1.00 50.44 573 PRO A CA 1
ATOM 4352 C C . PRO A 1 573 ? -13.746 28.929 -9.545 1.00 50.44 573 PRO A C 1
ATOM 4354 O O . PRO A 1 573 ? -14.263 28.639 -8.439 1.00 50.44 573 PRO A O 1
#